Protein AF-A0A6A5RXF5-F1 (afdb_monomer)

Secondary structure (DSSP, 8-state):
-------------S-------PPPSPSS-S---S-B---BTTB---B---TTEES-S---SSS--EEGGGTEEEEEEE-TTS-EEEEEEE---TTTTTT---S---EEEEEESS---S-B--B-TTS-BEEEE-SSEEEEEEE-TTSS-EEEEEEEEE-S-TTS-TTS--S---TT-SSSS-----EEEEE-TT--EEEEEEEE-TTS-EEEEEE-----TT------PPPPP--S----BSSS--TTEEEES---TTSEEESBSEEE------S-GGG-TT-EEEPPPSS--------B-TTPPTT-EEEEEE-SSEEEEEEEEEETTEEEEEEEEEEEE-TTS-EEEEEEEEEEE----TT--B-

InterPro domains:
  IPR013320 Concanavalin A-like lectin/glucanase domain superfamily [SSF49899] (237-345)
  IPR023296 Glycosyl hydrolase, five-bladed beta-propeller domain superfamily [G3DSA:2.115.10.20] (17-66)
  IPR023296 Glycosyl hydrolase, five-bladed beta-propeller domain superfamily [G3DSA:2.115.10.20] (67-151)
  IPR023296 Glycosyl hydrolase, five-bladed beta-propeller domain superfamily [G3DSA:2.115.10.20] (152-236)
  IPR023296 Glycosyl hydrolase, five-bladed beta-propeller domain superfamily [SSF75005] (23-231)
  IPR041542 Beta-xylosidase, C-terminal Concanavalin A-like domain [PF17851] (238-322)
  IPR051795 Glycosyl Hydrolase Family 43 [PTHR42812] (149-338)

Sequence (367 aa):
MTLLSTCATSNPLNSLRSRTETFDNPAVWQDYPDLDVFRVRDIPYYSSSTFAFSTGAPVLKSFDLYRESTDTFHWIGCIAGGSSYVWTASGTNAAANNGEVRDWSWFSREILPRCYYDNGLPIDDDGTMYIAYGSATVNVAQLNAVSTAEVKNQAVYTSSDVTKPADDEYVLKVDNVRGSDERQILGDVVSTKDVQWYYMAFLDAYPGGRIPVVTPPTWTEDGWPQVMETVPSKTGLDSFEGPTLSYECEWSHNPDGSVWSFVSDMRLRTATVTNDLFTAHNTLTRRILGPKSAGTFRVDISGLKDGDRAGAVLFRVVAAYIGNHRSGNSSSLFMVEKLDLGTNWVTNLAGTVAAAVLTLGANATKI

Mean predicted aligned error: 11.09 Å

Nearest PDB structures (foldseek):
  3zxj-assembly2_B  TM=8.795E-01  e=2.836E-28  Mycothermus thermophilus
  3zxk-assembly2_B  TM=8.703E-01  e=2.309E-28  Mycothermus thermophilus
  3zxl-assembly2_B  TM=8.953E-01  e=6.806E-28  Mycothermus thermophilus
  6mly-assembly3_C  TM=6.743E-01  e=9.914E-16  Bacteroides eggerthii
  7erl-assembly1_B  TM=6.465E-01  e=4.804E-09  Bacteroides intestinalis

Structure (mmCIF, N/CA/C/O backbone):
data_AF-A0A6A5RXF5-F1
#
_entry.id   AF-A0A6A5RXF5-F1
#
loop_
_atom_site.group_PDB
_atom_site.id
_atom_site.type_symbol
_atom_site.label_atom_id
_atom_site.label_alt_id
_atom_site.label_comp_id
_atom_site.label_asym_id
_atom_site.label_entity_id
_atom_site.label_seq_id
_atom_site.pdbx_PDB_ins_code
_atom_site.Cartn_x
_atom_site.Cartn_y
_atom_site.Cartn_z
_atom_site.occupancy
_atom_site.B_iso_or_equiv
_atom_site.auth_seq_id
_atom_site.auth_comp_id
_atom_site.auth_asym_id
_atom_site.auth_atom_id
_atom_site.pdbx_PDB_model_num
ATOM 1 N N . MET A 1 1 ? -81.271 -20.591 10.925 1.00 32.69 1 MET A N 1
ATOM 2 C CA . MET A 1 1 ? -80.868 -22.012 10.978 1.00 32.69 1 MET A CA 1
ATOM 3 C C . MET A 1 1 ? -79.937 -22.217 9.791 1.00 32.69 1 MET A C 1
ATOM 5 O O . MET A 1 1 ? -80.400 -22.039 8.677 1.00 32.69 1 MET A O 1
ATOM 9 N N . THR A 1 2 ? -78.622 -22.369 9.952 1.00 25.30 2 THR A N 1
ATOM 10 C CA . THR A 1 2 ? -77.848 -22.743 11.156 1.00 25.30 2 THR A CA 1
ATOM 11 C C . THR A 1 2 ? -76.522 -21.968 11.209 1.00 25.30 2 THR A C 1
ATOM 13 O O . THR A 1 2 ? -75.942 -21.707 10.161 1.00 25.30 2 THR A O 1
ATOM 16 N N . LEU A 1 3 ? -76.045 -21.591 12.405 1.00 25.03 3 LEU A N 1
ATOM 17 C CA . LEU A 1 3 ? -74.657 -21.138 12.582 1.00 25.03 3 LEU A CA 1
ATOM 18 C C . LEU A 1 3 ? -73.727 -22.352 12.588 1.00 25.03 3 LEU A C 1
ATOM 20 O O . LEU A 1 3 ? -74.016 -23.325 13.279 1.00 25.03 3 LEU A O 1
ATOM 24 N N . LEU A 1 4 ? -72.558 -22.227 11.967 1.00 25.52 4 LEU A N 1
ATOM 25 C CA . LEU A 1 4 ? -71.356 -22.919 12.423 1.00 25.52 4 LEU A CA 1
ATOM 26 C C . LEU A 1 4 ? -70.163 -21.968 12.303 1.00 25.52 4 LEU A C 1
ATOM 28 O O . LEU A 1 4 ? -70.091 -21.170 11.371 1.00 25.52 4 LEU A O 1
ATOM 32 N N . SER A 1 5 ? -69.272 -22.024 13.289 1.00 30.30 5 SER A N 1
ATOM 33 C CA . SER A 1 5 ? -68.104 -21.153 13.414 1.00 30.30 5 SER A CA 1
ATOM 34 C C . SER A 1 5 ? -66.841 -22.000 13.447 1.00 30.30 5 SER A C 1
ATOM 36 O O . SER A 1 5 ? -66.796 -23.003 14.158 1.00 30.30 5 SER A O 1
ATOM 38 N N . THR A 1 6 ? -65.809 -21.565 12.728 1.00 26.50 6 THR A N 1
ATOM 39 C CA . THR A 1 6 ? -64.436 -22.058 12.875 1.00 26.50 6 THR A CA 1
ATOM 40 C C . THR A 1 6 ? -63.472 -20.895 12.681 1.00 26.50 6 THR A C 1
ATOM 42 O O . THR A 1 6 ? -63.330 -20.389 11.567 1.00 26.50 6 THR A O 1
ATOM 45 N N . CYS A 1 7 ? -62.783 -20.482 13.744 1.00 28.47 7 CYS A N 1
ATOM 46 C CA . CYS A 1 7 ? -61.613 -19.621 13.603 1.00 28.47 7 CYS A CA 1
ATOM 47 C C . CYS A 1 7 ? -60.486 -20.402 12.916 1.00 28.47 7 CYS A C 1
ATOM 49 O O . CYS A 1 7 ? -60.159 -21.508 13.341 1.00 28.47 7 CYS A O 1
ATOM 51 N N . ALA A 1 8 ? -59.850 -19.797 11.915 1.00 29.16 8 ALA A N 1
ATOM 52 C CA . ALA A 1 8 ? -58.556 -20.233 11.404 1.00 29.16 8 ALA A CA 1
ATOM 53 C C . ALA A 1 8 ? -57.526 -19.149 11.744 1.00 29.16 8 ALA A C 1
ATOM 55 O O . ALA A 1 8 ? -57.540 -18.064 11.166 1.00 29.16 8 ALA A O 1
ATOM 56 N N . THR A 1 9 ? -56.660 -19.417 12.720 1.00 30.39 9 THR A N 1
ATOM 57 C CA . THR A 1 9 ? -55.580 -18.504 13.113 1.00 30.39 9 THR A CA 1
ATOM 58 C C . THR A 1 9 ? -54.485 -18.510 12.051 1.00 30.39 9 THR A C 1
ATOM 60 O O . THR A 1 9 ? -53.712 -19.465 11.953 1.00 30.39 9 THR A O 1
ATOM 63 N N . SER A 1 10 ? -54.397 -17.444 11.258 1.00 33.06 10 SER A N 1
ATOM 64 C CA . SER A 1 10 ? -53.316 -17.251 10.292 1.00 33.06 10 SER A CA 1
ATOM 65 C C . SER A 1 10 ? -52.005 -16.912 11.010 1.00 33.06 10 SER A C 1
ATOM 67 O O . SER A 1 10 ? -51.724 -15.741 11.258 1.00 33.06 10 SER A O 1
ATOM 69 N N . ASN A 1 11 ? -51.195 -17.924 11.336 1.00 33.69 11 ASN A N 1
ATOM 70 C CA . ASN A 1 11 ? -49.810 -17.720 11.774 1.00 33.69 11 ASN A CA 1
ATOM 71 C C . ASN A 1 11 ? -48.992 -17.115 10.613 1.00 33.69 11 ASN A C 1
ATOM 73 O O . ASN A 1 11 ? -48.800 -17.803 9.607 1.00 33.69 11 ASN A O 1
ATOM 77 N N . PRO A 1 12 ? -48.452 -15.886 10.725 1.00 33.84 12 PRO A N 1
ATOM 78 C CA . PRO A 1 12 ? -47.713 -15.225 9.645 1.00 33.84 12 PRO A CA 1
ATOM 79 C C . PRO A 1 12 ? -46.240 -15.682 9.565 1.00 33.84 12 PRO A C 1
ATOM 81 O O . PRO A 1 12 ? -45.364 -14.915 9.183 1.00 33.84 12 PRO A O 1
ATOM 84 N N . LEU A 1 13 ? -45.949 -16.929 9.950 1.00 32.94 13 LEU A N 1
ATOM 85 C CA . LEU A 1 13 ? -44.592 -17.453 10.178 1.00 32.94 13 LEU A CA 1
ATOM 86 C C . LEU A 1 13 ? -44.076 -18.386 9.065 1.00 32.94 13 LEU A C 1
ATOM 88 O O . LEU A 1 13 ? -43.104 -19.100 9.270 1.00 32.94 13 LEU A O 1
ATOM 92 N N . ASN A 1 14 ? -44.704 -18.390 7.883 1.00 39.19 14 ASN A N 1
ATOM 93 C CA . ASN A 1 14 ? -44.350 -19.294 6.777 1.00 39.19 14 ASN A CA 1
ATOM 94 C C . ASN A 1 14 ? -44.210 -18.578 5.417 1.00 39.19 14 ASN A C 1
ATOM 96 O O . ASN A 1 14 ? -44.838 -18.952 4.427 1.00 39.19 14 ASN A O 1
ATOM 100 N N . SER A 1 15 ? -43.349 -17.556 5.346 1.00 36.47 15 SER A N 1
ATOM 101 C CA . SER A 1 15 ? -42.825 -17.063 4.056 1.00 36.47 15 SER A CA 1
ATOM 102 C C . SER A 1 15 ? -41.424 -16.433 4.096 1.00 36.47 15 SER A C 1
ATOM 104 O O . SER A 1 15 ? -40.983 -15.913 3.070 1.00 36.47 15 SER A O 1
ATOM 106 N N . LEU A 1 16 ? -40.690 -16.510 5.216 1.00 32.69 16 LEU A N 1
ATOM 107 C CA . LEU A 1 16 ? -39.255 -16.196 5.242 1.00 32.69 16 LEU A CA 1
ATOM 108 C C . LEU A 1 16 ? -38.472 -17.304 4.523 1.00 32.69 16 LEU A C 1
ATOM 110 O O . LEU A 1 16 ? -37.911 -18.206 5.139 1.00 32.69 16 LEU A O 1
ATOM 114 N N . ARG A 1 17 ? -38.445 -17.242 3.189 1.00 34.25 17 ARG A N 1
ATOM 115 C CA . ARG A 1 17 ? -37.445 -17.962 2.397 1.00 34.25 17 ARG A CA 1
ATOM 116 C C . ARG A 1 17 ? -36.095 -17.309 2.678 1.00 34.25 17 ARG A C 1
ATOM 118 O O . ARG A 1 17 ? -35.883 -16.182 2.234 1.00 34.25 17 ARG A O 1
ATOM 125 N N . SER A 1 18 ? -35.189 -17.996 3.372 1.00 36.94 18 SER A N 1
ATOM 126 C CA . SER A 1 18 ? -33.800 -17.547 3.421 1.00 36.94 18 SER A CA 1
ATOM 127 C C . SER A 1 18 ? -33.244 -17.568 1.996 1.00 36.94 18 SER A C 1
ATOM 129 O O . SER A 1 18 ? -33.202 -18.612 1.339 1.00 36.94 18 SER A O 1
ATOM 131 N N . ARG A 1 19 ? -32.834 -16.404 1.484 1.00 34.22 19 ARG A N 1
ATOM 132 C CA . ARG A 1 19 ? -32.016 -16.338 0.271 1.00 34.22 19 ARG A CA 1
ATOM 133 C C . ARG A 1 19 ? -30.578 -16.619 0.700 1.00 34.22 19 ARG A C 1
ATOM 135 O O . ARG A 1 19 ? -29.776 -15.710 0.845 1.00 34.22 19 ARG A O 1
ATOM 142 N N . THR A 1 20 ? -30.310 -17.883 1.021 1.00 35.50 20 THR A N 1
ATOM 143 C CA . THR A 1 20 ? -28.987 -18.345 1.448 1.00 35.50 20 THR A CA 1
ATOM 144 C C . THR A 1 20 ? -28.070 -18.349 0.232 1.00 35.50 20 THR A C 1
ATOM 146 O O . THR A 1 20 ? -28.005 -19.325 -0.513 1.00 35.50 20 THR A O 1
ATOM 149 N N . GLU A 1 21 ? -27.417 -17.216 -0.000 1.00 43.59 21 GLU A N 1
ATOM 150 C CA . GLU A 1 21 ? -26.412 -17.052 -1.044 1.00 43.59 21 GLU A CA 1
ATOM 151 C C . GLU A 1 21 ? -25.070 -17.531 -0.495 1.00 43.59 21 GLU A C 1
ATOM 153 O O . GLU A 1 21 ? -24.508 -16.968 0.442 1.00 43.59 21 GLU A O 1
ATOM 158 N N . THR A 1 22 ? -24.594 -18.646 -1.040 1.00 47.34 22 THR A N 1
ATOM 159 C CA . THR A 1 22 ? -23.295 -19.225 -0.705 1.00 47.34 22 THR A CA 1
ATOM 160 C C . THR A 1 22 ? -22.204 -18.472 -1.454 1.00 47.34 22 THR A C 1
ATOM 162 O O . THR A 1 22 ? -22.180 -18.515 -2.685 1.00 47.34 22 THR A O 1
ATOM 165 N N . PHE A 1 23 ? -21.298 -17.821 -0.727 1.00 56.41 23 PHE A N 1
ATOM 166 C CA . PHE A 1 23 ? -20.051 -17.300 -1.286 1.00 56.41 23 PHE A CA 1
ATOM 167 C C . PHE A 1 23 ? -18.935 -18.351 -1.170 1.00 56.41 23 PHE A C 1
ATOM 169 O O . PHE A 1 23 ? -18.942 -19.175 -0.254 1.00 56.41 23 PHE A O 1
ATOM 176 N N . ASP A 1 24 ? -17.969 -18.302 -2.085 1.00 60.81 24 ASP A N 1
ATOM 177 C CA . ASP A 1 24 ? -16.735 -19.084 -2.007 1.00 60.81 24 ASP A CA 1
ATOM 178 C C . ASP A 1 24 ? -15.608 -18.221 -1.417 1.00 60.81 24 ASP A C 1
ATOM 180 O O . ASP A 1 24 ? -15.467 -17.048 -1.761 1.00 60.81 24 ASP A O 1
ATOM 184 N N . ASN A 1 25 ? -14.769 -18.804 -0.556 1.00 61.75 25 ASN A N 1
ATOM 185 C CA . ASN A 1 25 ? -13.502 -18.186 -0.152 1.00 61.75 25 ASN A CA 1
ATOM 186 C C . ASN A 1 25 ? -12.421 -18.426 -1.230 1.00 61.75 25 ASN A C 1
ATOM 188 O O . ASN A 1 25 ? -12.385 -19.518 -1.809 1.00 61.75 25 ASN A O 1
ATOM 192 N N . PRO A 1 26 ? -11.486 -17.484 -1.466 1.00 68.19 26 PRO A N 1
ATOM 193 C CA . PRO A 1 26 ? -11.252 -16.232 -0.733 1.00 68.19 26 PRO A CA 1
ATOM 194 C C . PRO A 1 26 ? -12.242 -15.113 -1.085 1.00 68.19 26 PRO A C 1
ATOM 196 O O . PRO A 1 26 ? -12.687 -15.009 -2.225 1.00 68.19 26 PRO A O 1
ATOM 199 N N . ALA A 1 27 ? -12.521 -14.234 -0.120 1.00 69.69 27 ALA A N 1
ATOM 200 C CA . ALA A 1 27 ? -13.453 -13.117 -0.291 1.00 69.69 27 ALA A CA 1
ATOM 201 C C . ALA A 1 27 ? -12.949 -12.066 -1.304 1.00 69.69 27 ALA A C 1
ATOM 203 O O . ALA A 1 27 ? -13.750 -11.455 -2.011 1.00 69.69 27 ALA A O 1
ATOM 204 N N . VAL A 1 28 ? -11.624 -11.896 -1.412 1.00 75.88 28 VAL A N 1
ATOM 205 C CA . VAL A 1 28 ? -10.943 -11.199 -2.519 1.00 75.88 28 VAL A CA 1
ATOM 206 C C . VAL A 1 28 ? -9.635 -11.935 -2.819 1.00 75.88 28 VAL A C 1
ATOM 208 O O . VAL A 1 28 ? -8.832 -12.163 -1.918 1.00 75.88 28 VAL A O 1
ATOM 211 N N . TRP A 1 29 ? -9.365 -12.287 -4.082 1.00 83.94 29 TRP A N 1
ATOM 212 C CA . TRP A 1 29 ? -8.116 -12.972 -4.462 1.00 83.94 29 TRP A CA 1
ATOM 213 C C . TRP A 1 29 ? -7.016 -11.990 -4.906 1.00 83.94 29 TRP A C 1
ATOM 215 O O . TRP A 1 29 ? -6.521 -12.054 -6.034 1.00 83.94 29 TRP A O 1
ATOM 225 N N . GLN A 1 30 ? -6.644 -11.070 -4.013 1.00 84.94 30 GLN A N 1
ATOM 226 C CA . GLN A 1 30 ? -5.601 -10.050 -4.203 1.00 84.94 30 GLN A CA 1
ATOM 227 C C . GLN A 1 30 ? -4.815 -9.848 -2.896 1.00 84.94 30 GLN A C 1
ATOM 229 O O . GLN A 1 30 ? -5.354 -10.104 -1.823 1.00 84.94 30 GLN A O 1
ATOM 234 N N . ASP A 1 31 ? -3.562 -9.389 -2.994 1.00 91.00 31 ASP A N 1
ATOM 235 C CA . ASP A 1 31 ? -2.653 -9.174 -1.853 1.00 91.00 31 ASP A CA 1
ATOM 236 C C . ASP A 1 31 ? -3.113 -8.001 -0.964 1.00 91.00 31 ASP A C 1
ATOM 238 O O . ASP A 1 31 ? -2.752 -6.846 -1.201 1.00 91.00 31 ASP A O 1
ATOM 242 N N . TYR A 1 32 ? -3.947 -8.297 0.031 1.00 85.44 32 TYR A N 1
ATOM 243 C CA . TYR A 1 32 ? -4.502 -7.346 0.998 1.00 85.44 32 TYR A CA 1
ATOM 244 C C . TYR A 1 32 ? -4.197 -7.835 2.424 1.00 85.44 32 TYR A C 1
ATOM 246 O O . TYR A 1 32 ? -5.059 -8.428 3.075 1.00 85.44 32 TYR A O 1
ATOM 254 N N . PRO A 1 33 ? -2.955 -7.638 2.898 1.00 86.69 33 PRO A N 1
ATOM 255 C CA . PRO A 1 33 ? -2.502 -8.112 4.200 1.00 86.69 33 PRO A CA 1
ATOM 256 C C . PRO A 1 33 ? -2.887 -7.180 5.355 1.00 86.69 33 PRO A C 1
ATOM 258 O O . PRO A 1 33 ? -3.111 -5.991 5.134 1.00 86.69 33 PRO A O 1
ATOM 261 N N . ASP A 1 34 ? -2.801 -7.711 6.580 1.00 84.69 34 ASP A N 1
ATOM 262 C CA . ASP A 1 34 ? -2.808 -6.952 7.844 1.00 84.69 34 ASP A CA 1
ATOM 263 C C . ASP A 1 34 ? -4.045 -6.037 7.956 1.00 84.69 34 ASP A C 1
ATOM 265 O O . ASP A 1 34 ? -3.954 -4.821 7.791 1.00 84.69 34 ASP A O 1
ATOM 269 N N . LEU A 1 35 ? -5.205 -6.681 8.137 1.00 78.38 35 LEU A N 1
ATOM 270 C CA . LEU A 1 35 ? -6.550 -6.095 8.054 1.00 78.38 35 LEU A CA 1
ATOM 271 C C . LEU A 1 35 ? -7.093 -5.596 9.404 1.00 78.38 35 LEU A C 1
ATOM 273 O O . LEU A 1 35 ? -6.717 -6.141 10.438 1.00 78.38 35 LEU A O 1
ATOM 277 N N . ASP A 1 36 ? -7.988 -4.599 9.372 1.00 77.25 36 ASP A N 1
ATOM 278 C CA . ASP A 1 36 ? -8.498 -3.855 10.548 1.00 77.25 36 ASP A CA 1
ATOM 279 C C . ASP A 1 36 ? -9.985 -3.429 10.380 1.00 77.25 36 ASP A C 1
ATOM 281 O O . ASP A 1 36 ? -10.382 -3.076 9.258 1.00 77.25 36 ASP A O 1
ATOM 285 N N . VAL A 1 37 ? -10.779 -3.511 11.475 1.00 72.25 37 VAL A N 1
ATOM 286 C CA . VAL A 1 37 ? -12.016 -4.335 11.638 1.00 72.25 37 VAL A CA 1
ATOM 287 C C . VAL A 1 37 ? -13.485 -3.803 11.854 1.00 72.25 37 VAL A C 1
ATOM 289 O O . VAL A 1 37 ? -14.382 -4.630 11.930 1.00 72.25 37 VAL A O 1
ATOM 292 N N . PHE A 1 38 ? -13.855 -2.526 12.094 1.00 70.62 38 PHE A N 1
ATOM 293 C CA . PHE A 1 38 ? -15.221 -2.168 12.640 1.00 70.62 38 PHE A CA 1
ATOM 294 C C . PHE A 1 38 ? -16.447 -2.074 11.661 1.00 70.62 38 PHE A C 1
ATOM 296 O O . PHE A 1 38 ? -16.459 -2.621 10.569 1.00 70.62 38 PHE A O 1
ATOM 303 N N . ARG A 1 39 ? -17.489 -1.260 11.962 1.00 70.62 39 ARG A N 1
ATOM 304 C CA . ARG A 1 39 ? -18.514 -0.790 10.987 1.00 70.62 39 ARG A CA 1
ATOM 305 C C . ARG A 1 39 ? -18.979 0.668 11.213 1.00 70.62 39 ARG A C 1
ATOM 307 O O . ARG A 1 39 ? -19.322 1.024 12.336 1.00 70.62 39 ARG A O 1
ATOM 314 N N . VAL A 1 40 ? -19.175 1.462 10.144 1.00 67.06 40 VAL A N 1
ATOM 315 C CA . VAL A 1 40 ? -19.918 2.750 10.191 1.00 67.06 40 VAL A CA 1
ATOM 316 C C . VAL A 1 40 ? -21.359 2.560 9.723 1.00 67.06 40 VAL A C 1
ATOM 318 O O . VAL A 1 40 ? -21.630 2.495 8.526 1.00 67.06 40 VAL A O 1
ATOM 321 N N . ARG A 1 41 ? -22.319 2.557 10.656 1.00 72.25 41 ARG A N 1
ATOM 322 C CA . ARG A 1 41 ? -23.762 2.427 10.356 1.00 72.25 41 ARG A CA 1
ATOM 323 C C . ARG A 1 41 ? -24.058 1.160 9.542 1.00 72.25 41 ARG A C 1
ATOM 325 O O . ARG A 1 41 ? -23.952 0.083 10.124 1.00 72.25 41 ARG A O 1
ATOM 332 N N . ASP A 1 42 ? -24.381 1.254 8.251 1.00 67.25 42 ASP A N 1
ATOM 333 C CA . ASP A 1 42 ? -24.566 0.083 7.376 1.00 67.25 42 ASP A CA 1
ATOM 334 C C . ASP A 1 42 ? -23.326 -0.235 6.513 1.00 67.25 42 ASP A C 1
ATOM 336 O O . ASP A 1 42 ? -23.311 -1.258 5.827 1.00 67.25 42 ASP A O 1
ATOM 340 N N . ILE A 1 43 ? -22.288 0.613 6.526 1.00 63.50 43 ILE A N 1
ATOM 341 C CA . ILE A 1 43 ? -21.111 0.507 5.654 1.00 63.50 43 ILE A CA 1
ATOM 342 C C . ILE A 1 43 ? -19.854 0.013 6.399 1.00 63.50 43 ILE A C 1
ATOM 344 O O . ILE A 1 43 ? -19.519 0.530 7.465 1.00 63.50 43 ILE A O 1
ATOM 348 N N . PRO A 1 44 ? -19.110 -0.939 5.811 1.00 68.38 44 PRO A N 1
ATOM 349 C CA . PRO A 1 44 ? -17.807 -1.378 6.313 1.00 68.38 44 PRO A CA 1
ATOM 350 C C . PRO A 1 44 ? -16.620 -0.775 5.495 1.00 68.38 44 PRO A C 1
ATOM 352 O O . PRO A 1 44 ? -16.763 -0.616 4.286 1.00 68.38 44 PRO A O 1
ATOM 355 N N . TYR A 1 45 ? -15.439 -0.504 6.095 1.00 68.88 45 TYR A N 1
ATOM 356 C CA . TYR A 1 45 ? -14.194 0.030 5.466 1.00 68.88 45 TYR A CA 1
ATOM 357 C C . TYR A 1 45 ? -12.824 -0.701 5.722 1.00 68.88 45 TYR A C 1
ATOM 359 O O . TYR A 1 45 ? -12.083 -0.375 6.629 1.00 68.88 45 TYR A O 1
ATOM 367 N N . TYR A 1 46 ? -12.368 -1.618 4.858 1.00 74.38 46 TYR A N 1
ATOM 368 C CA . TYR A 1 46 ? -11.181 -2.477 5.098 1.00 74.38 46 TYR A CA 1
ATOM 369 C C . TYR A 1 46 ? -9.882 -1.672 4.998 1.00 74.38 46 TYR A C 1
ATOM 371 O O . TYR A 1 46 ? -9.565 -1.212 3.903 1.00 74.38 46 TYR A O 1
ATOM 379 N N . SER A 1 47 ? -9.092 -1.563 6.063 1.00 77.94 47 SER A N 1
ATOM 380 C CA . SER A 1 47 ? -7.703 -1.076 5.976 1.00 77.94 47 SER A CA 1
ATOM 381 C C . SER A 1 47 ? -6.746 -2.236 5.657 1.00 77.94 47 SER A C 1
ATOM 383 O O . SER A 1 47 ? -7.018 -3.372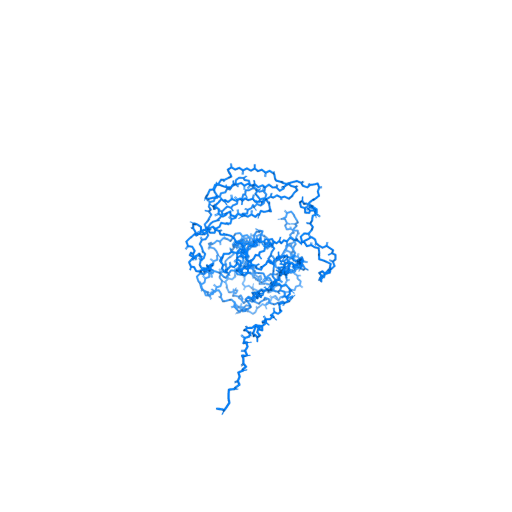 6.034 1.00 77.94 47 SER A O 1
ATOM 385 N N . SER A 1 48 ? -5.632 -1.985 4.957 1.00 81.38 48 SER A N 1
ATOM 386 C CA . SER A 1 48 ? -4.578 -2.991 4.721 1.00 81.38 48 SER A CA 1
ATOM 387 C C . SER A 1 48 ? -3.175 -2.385 4.733 1.00 81.38 48 SER A C 1
ATOM 389 O O . SER A 1 48 ? -2.981 -1.211 4.415 1.00 81.38 48 SER A O 1
ATOM 391 N N . SER A 1 49 ? -2.161 -3.211 4.998 1.00 84.62 49 SER A N 1
ATOM 392 C CA . SER A 1 49 ? -0.756 -2.808 4.849 1.00 84.62 49 SER A CA 1
ATOM 393 C C . SER A 1 49 ? -0.268 -2.818 3.394 1.00 84.62 49 SER A C 1
ATOM 395 O O . SER A 1 49 ? -0.701 -3.627 2.572 1.00 84.62 49 SER A O 1
ATOM 397 N N . THR A 1 50 ? 0.685 -1.927 3.086 1.00 84.94 50 THR A N 1
ATOM 398 C CA . THR A 1 50 ? 1.312 -1.755 1.753 1.00 84.94 50 THR A CA 1
ATOM 399 C C . THR A 1 50 ? 2.829 -1.554 1.773 1.00 84.94 50 THR A C 1
ATOM 401 O O . THR A 1 50 ? 3.435 -1.341 0.723 1.00 84.94 50 THR A O 1
ATOM 404 N N . PHE A 1 51 ? 3.480 -1.623 2.935 1.00 89.06 51 PHE A N 1
ATOM 405 C CA . PHE A 1 51 ? 4.928 -1.420 3.069 1.00 89.06 51 PHE A CA 1
ATOM 406 C C . PHE A 1 51 ? 5.403 -0.095 2.428 1.00 89.06 51 PHE A C 1
ATOM 408 O O . PHE A 1 51 ? 5.086 0.977 2.934 1.00 89.06 51 PHE A O 1
ATOM 415 N N . ALA A 1 52 ? 6.160 -0.163 1.327 1.00 86.12 52 ALA A N 1
ATOM 416 C CA . ALA A 1 52 ? 6.727 0.987 0.620 1.00 86.12 52 ALA A CA 1
ATOM 417 C C . ALA A 1 52 ? 5.946 1.402 -0.646 1.00 86.12 52 ALA A C 1
ATOM 419 O O . ALA A 1 52 ? 6.451 2.210 -1.425 1.00 86.12 52 ALA A O 1
ATOM 420 N N . PHE A 1 53 ? 4.749 0.858 -0.895 1.00 89.44 53 PHE A N 1
ATOM 421 C CA . PHE A 1 53 ? 3.899 1.315 -2.001 1.00 89.44 53 PHE A CA 1
ATOM 422 C C . PHE A 1 53 ? 3.149 2.616 -1.649 1.00 89.44 53 PHE A C 1
ATOM 424 O O . PHE A 1 53 ? 2.791 2.843 -0.491 1.00 89.44 53 PHE A O 1
ATOM 431 N N . SER A 1 54 ? 2.944 3.488 -2.643 1.00 86.25 54 SER A N 1
ATOM 432 C CA . SER A 1 54 ? 2.404 4.848 -2.481 1.00 86.25 54 SER A CA 1
ATOM 433 C C . SER A 1 54 ? 1.352 5.173 -3.556 1.00 86.25 54 SER A C 1
ATOM 435 O O . SER A 1 54 ? 1.620 5.007 -4.738 1.00 86.25 54 SER A O 1
ATOM 437 N N . THR A 1 55 ? 0.149 5.659 -3.254 1.00 82.69 55 THR A N 1
ATOM 438 C CA . THR A 1 55 ? -0.448 5.863 -1.927 1.00 82.69 55 THR A CA 1
ATOM 439 C C . THR A 1 55 ? -0.580 4.545 -1.170 1.00 82.69 55 THR A C 1
ATOM 441 O O . THR A 1 55 ? -1.109 3.581 -1.714 1.00 82.69 55 THR A O 1
ATOM 444 N N . GLY A 1 56 ? -0.093 4.513 0.070 1.00 75.19 56 GLY A N 1
ATOM 445 C CA . GLY A 1 56 ? -0.228 3.353 0.946 1.00 75.19 56 GLY A CA 1
ATOM 446 C C . GLY A 1 56 ? -1.529 3.363 1.750 1.00 75.19 56 GLY A C 1
ATOM 447 O O . GLY A 1 56 ? -2.301 4.314 1.655 1.00 75.19 56 GLY A O 1
ATOM 448 N N . ALA A 1 57 ? -1.727 2.321 2.562 1.00 75.00 57 ALA A N 1
ATOM 449 C CA . ALA A 1 57 ? -2.906 2.124 3.415 1.00 75.00 57 ALA A CA 1
ATOM 450 C C . ALA A 1 57 ? -4.253 2.216 2.652 1.00 75.00 57 ALA A C 1
ATOM 452 O O . ALA A 1 57 ? -5.065 3.106 2.917 1.00 75.00 57 ALA A O 1
ATOM 453 N N . PRO A 1 58 ? -4.501 1.329 1.667 1.00 75.38 58 PRO A N 1
ATOM 454 C CA . PRO A 1 58 ? -5.725 1.332 0.882 1.00 75.38 58 PRO A CA 1
ATOM 455 C C . PRO A 1 58 ? -6.925 0.988 1.763 1.00 75.38 58 PRO A C 1
ATOM 457 O O . PRO A 1 58 ? -6.996 -0.095 2.341 1.00 75.38 58 PRO A O 1
ATOM 460 N N . VAL A 1 59 ? -7.901 1.893 1.788 1.00 63.56 59 VAL A N 1
ATOM 461 C CA . VAL A 1 59 ? -9.208 1.648 2.400 1.00 63.56 59 VAL A CA 1
ATOM 462 C C . VAL A 1 59 ? -10.143 1.060 1.339 1.00 63.56 59 VAL A C 1
ATOM 464 O O . VAL A 1 59 ? -10.607 1.773 0.447 1.00 63.56 59 VAL A O 1
ATOM 467 N N . LEU A 1 60 ? -10.412 -0.247 1.405 1.00 59.34 60 LEU A N 1
ATOM 468 C CA . LEU A 1 60 ? -11.521 -0.869 0.667 1.00 59.34 60 LEU A CA 1
ATOM 469 C C . LEU A 1 60 ? -12.823 -0.700 1.462 1.00 59.34 60 LEU A C 1
ATOM 471 O O . LEU A 1 60 ? -12.844 -0.140 2.550 1.00 59.34 60 LEU A O 1
ATOM 475 N N . LYS A 1 61 ? -13.931 -1.243 0.959 1.00 62.56 61 LYS A N 1
ATOM 476 C CA . LYS A 1 61 ? -15.236 -1.201 1.634 1.00 62.56 61 LYS A CA 1
ATOM 477 C C . LYS A 1 61 ? -15.531 -2.511 2.398 1.00 62.56 61 LYS A C 1
ATOM 479 O O . LYS A 1 61 ? -16.408 -3.270 1.989 1.00 62.56 61 LYS A O 1
ATOM 484 N N . SER A 1 62 ? -14.747 -2.821 3.446 1.00 43.97 62 SER A N 1
ATOM 485 C CA . SER A 1 62 ? -14.946 -3.975 4.360 1.00 43.97 62 SER A CA 1
ATOM 486 C C . SER A 1 62 ? -14.212 -3.904 5.737 1.00 43.97 62 SER A C 1
ATOM 488 O O . SER A 1 62 ? -13.262 -4.627 5.991 1.00 43.97 62 SER A O 1
ATOM 490 N N . PHE A 1 63 ? -14.733 -3.052 6.622 1.00 41.97 63 PHE A N 1
ATOM 491 C CA . PHE A 1 63 ? -14.610 -2.894 8.091 1.00 41.97 63 PHE A CA 1
ATOM 492 C C . PHE A 1 63 ? -13.367 -2.021 8.677 1.00 41.97 63 PHE A C 1
ATOM 494 O O . PHE A 1 63 ? -14.178 -1.086 8.702 1.00 41.97 63 PHE A O 1
ATOM 501 N N . ASP A 1 64 ? -12.480 -1.116 9.246 1.00 41.69 64 ASP A N 1
ATOM 502 C CA . ASP A 1 64 ? -12.414 0.035 10.262 1.00 41.69 64 ASP A CA 1
ATOM 503 C C . ASP A 1 64 ? -12.530 1.580 9.895 1.00 41.69 64 ASP A C 1
ATOM 505 O O . ASP A 1 64 ? -12.757 1.975 8.755 1.00 41.69 64 ASP A O 1
ATOM 509 N N . LEU A 1 65 ? -12.310 2.491 10.886 1.00 58.66 65 LEU A N 1
ATOM 510 C CA . LEU A 1 65 ? -11.620 3.822 10.851 1.00 58.66 65 LEU A CA 1
ATOM 511 C C . LEU A 1 65 ? -12.338 5.147 11.307 1.00 58.66 65 LEU A C 1
ATOM 513 O O . LEU A 1 65 ? -11.812 6.219 11.004 1.00 58.66 65 LEU A O 1
ATOM 517 N N . TYR A 1 66 ? -13.480 5.197 12.026 1.00 72.88 66 TYR A N 1
ATOM 518 C CA . TYR A 1 66 ? -14.316 6.439 12.207 1.00 72.88 66 TYR A CA 1
ATOM 519 C C . TYR A 1 66 ? -14.660 6.898 13.641 1.00 72.88 66 TYR A C 1
ATOM 521 O O . TYR A 1 66 ? -14.935 6.098 14.528 1.00 72.88 66 TYR A O 1
ATOM 529 N N . ARG A 1 67 ? -14.812 8.223 13.814 1.00 76.62 67 ARG A N 1
ATOM 530 C CA . ARG A 1 67 ? -15.316 8.929 15.008 1.00 76.62 67 ARG A CA 1
ATOM 531 C C . ARG A 1 67 ? -16.565 9.768 14.685 1.00 76.62 67 ARG A C 1
ATOM 533 O O . ARG A 1 67 ? -16.458 10.909 14.222 1.00 76.62 67 ARG A O 1
ATOM 540 N N . GLU A 1 68 ? -17.753 9.229 14.980 1.00 78.56 68 GLU A N 1
ATOM 541 C CA . GLU A 1 68 ? -19.046 9.821 14.576 1.00 78.56 68 GLU A CA 1
ATOM 542 C C . GLU A 1 68 ? -19.299 11.230 15.138 1.00 78.56 68 GLU A C 1
ATOM 544 O O . GLU A 1 68 ? -19.761 12.104 14.407 1.00 78.56 68 GLU A O 1
ATOM 549 N N . SER A 1 69 ? -18.932 11.502 16.395 1.00 79.31 69 SER A N 1
ATOM 550 C CA . SER A 1 69 ? -19.190 12.797 17.056 1.00 79.31 69 SER A CA 1
ATOM 551 C C . SER A 1 69 ? -18.507 14.011 16.405 1.00 79.31 69 SER A C 1
ATOM 553 O O . SER A 1 69 ? -18.820 15.151 16.751 1.00 79.31 69 SER A O 1
ATOM 555 N N . THR A 1 70 ? -17.590 13.784 15.461 1.00 82.38 70 THR A N 1
ATOM 556 C CA . THR A 1 70 ? -16.897 14.821 14.680 1.00 82.38 70 THR A CA 1
ATOM 557 C C . THR A 1 70 ? -16.956 14.606 13.163 1.00 82.38 70 THR A C 1
ATOM 559 O O . THR A 1 70 ? -16.399 15.421 12.435 1.00 82.38 70 THR A O 1
ATOM 562 N N . ASP A 1 71 ? -17.619 13.545 12.684 1.00 85.75 71 ASP A N 1
ATOM 563 C CA . ASP A 1 71 ? -17.560 13.075 11.289 1.00 85.75 71 ASP A CA 1
ATOM 564 C C . ASP A 1 71 ? -16.115 12.983 10.749 1.00 85.75 71 ASP A C 1
ATOM 566 O O . ASP A 1 71 ? -15.788 13.508 9.682 1.00 85.75 71 ASP A O 1
ATOM 570 N N . THR A 1 72 ? -15.235 12.336 11.521 1.00 83.75 72 THR A N 1
ATOM 571 C CA . THR A 1 72 ? -13.798 12.229 11.219 1.00 83.75 72 THR A CA 1
ATOM 572 C C . THR A 1 72 ? -13.358 10.777 11.197 1.00 83.75 72 THR A C 1
ATOM 574 O O . THR A 1 72 ? -13.530 10.068 12.184 1.00 83.75 72 THR A O 1
ATOM 577 N N . PHE A 1 73 ? -12.722 10.350 10.112 1.00 85.75 73 PHE A N 1
ATOM 578 C CA . PHE A 1 73 ? -11.938 9.124 10.075 1.00 85.75 73 PHE A CA 1
ATOM 579 C C . PHE A 1 73 ? -10.516 9.390 10.567 1.00 85.75 73 PHE A C 1
ATOM 581 O O . PHE A 1 73 ? -9.929 10.422 10.231 1.00 85.75 73 PHE A O 1
ATOM 588 N N . HIS A 1 74 ? -9.973 8.464 11.353 1.00 83.69 74 HIS A N 1
ATOM 589 C CA . HIS A 1 74 ? -8.636 8.532 11.937 1.00 83.69 74 HIS A CA 1
ATOM 590 C C . HIS A 1 74 ? -7.854 7.282 11.529 1.00 83.69 74 HIS A C 1
ATOM 592 O O . HIS A 1 74 ? -8.255 6.174 11.860 1.00 83.69 74 HIS A O 1
ATOM 598 N N . TRP A 1 75 ? -6.727 7.459 10.843 1.00 86.00 75 TRP A N 1
ATOM 599 C CA . TRP A 1 75 ? -5.778 6.386 10.552 1.00 86.00 75 TRP A CA 1
ATOM 600 C C . TRP A 1 75 ? -4.474 6.635 11.306 1.00 86.00 75 TRP A C 1
ATOM 602 O O . TRP A 1 75 ? -3.997 7.772 11.379 1.00 86.00 75 TRP A O 1
ATOM 612 N N . ILE A 1 76 ? -3.877 5.574 11.842 1.00 85.88 76 ILE A N 1
ATOM 613 C CA . ILE A 1 76 ? -2.541 5.611 12.431 1.00 85.88 76 ILE A CA 1
ATOM 614 C C . ILE A 1 76 ? -1.788 4.319 12.119 1.00 85.88 76 ILE A C 1
ATOM 616 O O . ILE A 1 76 ? -2.300 3.223 12.332 1.00 85.88 76 ILE A O 1
ATOM 620 N N . GLY A 1 77 ? -0.542 4.459 11.671 1.00 85.38 77 GLY A N 1
ATOM 621 C CA . GLY A 1 77 ? 0.380 3.339 11.511 1.00 85.38 77 GLY A CA 1
ATOM 622 C C . GLY A 1 77 ? 1.812 3.728 11.859 1.00 85.38 77 GLY A C 1
ATOM 623 O O . GLY A 1 77 ? 2.264 4.839 11.550 1.00 85.38 77 GLY A O 1
ATOM 624 N N . CYS A 1 78 ? 2.538 2.815 12.504 1.00 87.62 78 CYS A N 1
ATOM 625 C CA . CYS A 1 78 ? 3.985 2.927 12.664 1.00 87.62 78 CYS A CA 1
ATOM 626 C C . CYS A 1 78 ? 4.716 2.648 11.342 1.00 87.62 78 CYS A C 1
ATOM 628 O O . CYS A 1 78 ? 4.419 1.677 10.649 1.00 87.62 78 CYS A O 1
ATOM 630 N N . ILE A 1 79 ? 5.732 3.456 11.021 1.00 82.06 79 ILE A N 1
ATOM 631 C CA . ILE A 1 79 ? 6.607 3.218 9.865 1.00 82.06 79 ILE A CA 1
ATOM 632 C C . ILE A 1 79 ? 8.005 2.812 10.345 1.00 82.06 79 ILE A C 1
ATOM 634 O O . ILE A 1 79 ? 8.646 3.520 11.123 1.00 82.06 79 ILE A O 1
ATOM 638 N N . ALA A 1 80 ? 8.481 1.661 9.854 1.00 77.12 80 ALA A N 1
ATOM 639 C CA . ALA A 1 80 ? 9.844 1.143 10.030 1.00 77.12 80 ALA A CA 1
ATOM 640 C C . ALA A 1 80 ? 10.360 1.082 11.490 1.00 77.12 80 ALA A C 1
ATOM 642 O O . ALA A 1 80 ? 11.556 1.235 11.735 1.00 77.12 80 ALA A O 1
ATOM 643 N N . GLY A 1 81 ? 9.471 0.872 12.468 1.00 81.12 81 GLY A N 1
ATOM 644 C CA . GLY A 1 81 ? 9.833 0.811 13.892 1.00 81.12 81 GLY A CA 1
ATOM 645 C C . GLY A 1 81 ? 10.126 2.169 14.550 1.00 81.12 81 GLY A C 1
ATOM 646 O O . GLY A 1 81 ? 10.545 2.196 15.705 1.00 81.12 81 GLY A O 1
ATOM 647 N N . GLY A 1 82 ? 9.938 3.284 13.833 1.00 90.12 82 GLY A N 1
ATOM 648 C CA . GLY A 1 82 ? 10.287 4.634 14.284 1.00 90.12 82 GLY A CA 1
ATOM 649 C C . GLY A 1 82 ? 9.118 5.390 14.917 1.00 90.12 82 GLY A C 1
ATOM 650 O O . GLY A 1 82 ? 8.772 5.174 16.077 1.00 90.12 82 GLY A O 1
ATOM 651 N N . SER A 1 83 ? 8.531 6.308 14.151 1.00 93.31 83 SER A N 1
ATOM 652 C CA . SER A 1 83 ? 7.368 7.109 14.556 1.00 93.31 83 SER A CA 1
ATOM 653 C C . SER A 1 83 ? 6.073 6.542 13.979 1.00 93.31 83 SER A C 1
ATOM 655 O O . SER A 1 83 ? 6.091 5.835 12.966 1.00 93.31 83 SER A O 1
ATOM 657 N N . SER A 1 84 ? 4.943 6.918 14.580 1.00 92.56 84 SER A N 1
ATOM 658 C CA . SER A 1 84 ? 3.615 6.635 14.027 1.00 92.56 84 SER A CA 1
ATOM 659 C C . SER A 1 84 ? 2.998 7.883 13.419 1.00 92.56 84 SER A C 1
ATOM 661 O O . SER A 1 84 ? 3.029 8.960 14.015 1.00 92.56 84 SER A O 1
ATOM 663 N N . TYR A 1 85 ? 2.444 7.733 12.222 1.00 90.56 85 TYR A N 1
ATOM 664 C CA . TYR A 1 85 ? 1.922 8.834 11.424 1.00 90.56 85 TYR A CA 1
ATOM 665 C C . TYR A 1 85 ? 0.405 8.842 11.525 1.00 90.56 85 TYR A C 1
ATOM 667 O O . TYR A 1 85 ? -0.237 7.867 11.145 1.00 90.56 85 TYR A O 1
ATOM 675 N N . VAL A 1 86 ? -0.159 9.935 12.032 1.00 89.62 86 VAL A N 1
ATOM 676 C CA . VAL A 1 86 ? -1.607 10.099 12.164 1.00 89.62 86 VAL A CA 1
ATOM 677 C C . VAL A 1 86 ? -2.126 10.837 10.939 1.00 89.62 86 VAL A C 1
ATOM 679 O O . VAL A 1 86 ? -1.613 11.902 10.591 1.00 89.62 86 VAL A O 1
ATOM 682 N N . TRP A 1 87 ? -3.159 10.294 10.307 1.00 89.12 87 TRP A N 1
ATOM 683 C CA . TRP A 1 87 ? -3.875 10.905 9.192 1.00 89.12 87 TRP A CA 1
ATOM 684 C C . TRP A 1 87 ? -5.363 10.996 9.518 1.00 89.12 87 TRP A C 1
ATOM 686 O O . TRP A 1 87 ? -5.914 10.138 10.204 1.00 89.12 87 TRP A O 1
ATOM 696 N N . THR A 1 88 ? -6.027 12.042 9.030 1.00 88.44 88 THR A N 1
ATOM 697 C CA . THR A 1 88 ? -7.463 12.251 9.263 1.00 88.44 88 THR A CA 1
ATOM 698 C C . THR A 1 88 ? -8.191 12.699 8.007 1.00 88.44 88 THR A C 1
ATOM 700 O O . THR A 1 88 ? -7.674 13.550 7.279 1.00 88.44 88 THR A O 1
ATOM 703 N N . ALA A 1 89 ? -9.410 12.202 7.804 1.00 87.06 89 ALA A N 1
ATOM 704 C CA . ALA A 1 89 ? -10.355 12.700 6.806 1.00 87.06 89 ALA A CA 1
ATOM 705 C C . ALA A 1 89 ? -11.669 13.088 7.498 1.00 87.06 89 ALA A C 1
ATOM 707 O O . ALA A 1 89 ? -12.308 12.246 8.119 1.00 87.06 89 ALA A O 1
ATOM 708 N N . SER A 1 90 ? -12.069 14.358 7.418 1.00 88.00 90 SER A N 1
ATOM 709 C CA . SER A 1 90 ? -13.239 14.899 8.133 1.00 88.00 90 SER A CA 1
ATOM 710 C C . SER A 1 90 ? -14.192 15.651 7.209 1.00 88.00 90 SER A C 1
ATOM 712 O O . SER A 1 90 ? -13.746 16.224 6.215 1.00 88.00 90 SER A O 1
ATOM 714 N N . GLY A 1 91 ? -15.480 15.717 7.556 1.00 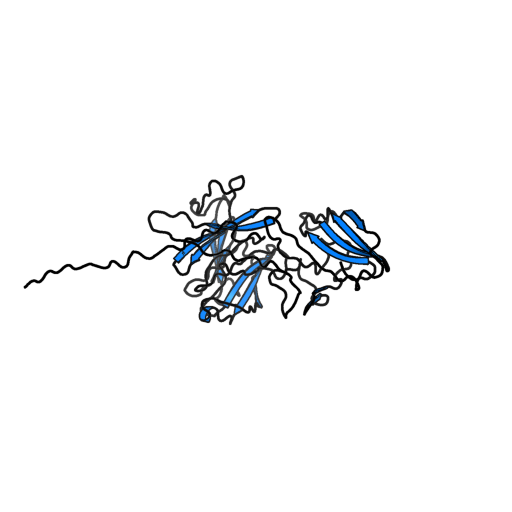83.62 91 GLY A N 1
ATOM 715 C CA . GLY A 1 91 ? -16.503 16.335 6.695 1.00 83.62 91 GLY A CA 1
ATOM 716 C C . GLY A 1 91 ? -16.921 15.437 5.524 1.00 83.62 91 GLY A C 1
ATOM 717 O O . GLY A 1 91 ? -17.427 15.909 4.507 1.00 83.62 91 GLY A O 1
ATOM 718 N N . THR A 1 92 ? -16.696 14.135 5.682 1.00 83.81 92 THR A N 1
ATOM 719 C CA . THR A 1 92 ? -17.076 13.045 4.775 1.00 83.81 92 THR A CA 1
ATOM 720 C C . THR A 1 92 ? -18.590 12.883 4.595 1.00 83.81 92 THR A C 1
ATOM 722 O O . THR A 1 92 ? -19.041 12.329 3.594 1.00 83.81 92 THR A O 1
ATOM 725 N N . ASN A 1 93 ? -19.378 13.387 5.550 1.00 85.12 93 ASN A N 1
ATOM 726 C CA . ASN A 1 93 ? -20.815 13.173 5.711 1.00 85.12 93 ASN A CA 1
ATOM 727 C C . ASN A 1 93 ? -21.209 11.694 5.902 1.00 85.12 93 ASN A C 1
ATOM 729 O O . ASN A 1 93 ? -22.354 11.333 5.623 1.00 85.12 93 ASN A O 1
ATOM 733 N N . ALA A 1 94 ? -20.311 10.835 6.401 1.00 84.25 94 ALA A N 1
ATOM 734 C CA . ALA A 1 94 ? -20.578 9.405 6.567 1.00 84.25 94 ALA A CA 1
ATOM 735 C C . ALA A 1 94 ? -21.811 9.150 7.450 1.00 84.25 94 ALA A C 1
ATOM 737 O O . ALA A 1 94 ? -22.715 8.425 7.036 1.00 84.25 94 ALA A O 1
ATOM 738 N N . ALA A 1 95 ? -21.928 9.812 8.607 1.00 82.50 95 ALA A N 1
ATOM 739 C CA . ALA A 1 95 ? -23.097 9.684 9.485 1.00 82.50 95 ALA A CA 1
ATOM 740 C C . ALA A 1 95 ? -24.423 10.049 8.786 1.00 82.50 95 ALA A C 1
ATOM 742 O O . ALA A 1 95 ? -25.438 9.382 8.988 1.00 82.50 95 ALA A O 1
ATOM 743 N N . ALA A 1 96 ? -24.414 11.074 7.925 1.00 85.44 96 ALA A N 1
ATOM 744 C CA . ALA A 1 96 ? -25.588 11.504 7.162 1.00 85.44 96 ALA A CA 1
ATOM 745 C C . ALA A 1 96 ? -25.905 10.569 5.978 1.00 85.44 96 ALA A C 1
ATOM 747 O O . ALA A 1 96 ? -27.071 10.370 5.640 1.00 85.44 96 ALA A O 1
ATOM 748 N N . ASN A 1 97 ? -24.880 9.957 5.382 1.00 82.88 97 ASN A N 1
ATOM 749 C CA . ASN A 1 97 ? -24.973 9.066 4.224 1.00 82.88 97 ASN A CA 1
ATOM 750 C C . ASN A 1 97 ? -25.053 7.572 4.611 1.00 82.88 97 ASN A C 1
ATOM 752 O O . ASN A 1 97 ? -24.681 6.701 3.825 1.00 82.88 97 ASN A O 1
ATOM 756 N N . ASN A 1 98 ? -25.527 7.258 5.823 1.00 77.56 98 ASN A N 1
ATOM 757 C CA . ASN A 1 98 ? -25.658 5.892 6.359 1.00 77.56 98 ASN A CA 1
ATOM 758 C C . ASN A 1 98 ? -24.344 5.075 6.388 1.00 77.56 98 ASN A C 1
ATOM 760 O O . ASN A 1 98 ? -24.355 3.847 6.333 1.00 77.56 98 ASN A O 1
ATOM 764 N N . GLY A 1 99 ? -23.216 5.778 6.482 1.00 72.56 99 GLY A N 1
ATOM 765 C CA . GLY A 1 99 ? -21.851 5.265 6.459 1.00 72.56 99 GLY A CA 1
ATOM 766 C C . GLY A 1 99 ? -21.101 5.526 5.152 1.00 72.56 99 GLY A C 1
ATOM 767 O O . GLY A 1 99 ? -19.881 5.428 5.151 1.00 72.56 99 GLY A O 1
ATOM 768 N N . GLU A 1 100 ? -21.772 5.882 4.051 1.00 77.06 100 GLU A N 1
ATOM 769 C CA . GLU A 1 100 ? -21.155 5.996 2.717 1.00 77.06 100 GLU A CA 1
ATOM 770 C C . GLU A 1 100 ? -20.280 7.254 2.550 1.00 77.06 100 GLU A C 1
ATOM 772 O O . GLU A 1 100 ? -20.762 8.385 2.649 1.00 77.06 100 GLU A O 1
ATOM 777 N N . VAL A 1 101 ? -19.015 7.050 2.174 1.00 77.19 101 VAL A N 1
ATOM 778 C CA . VAL A 1 101 ? -18.064 8.093 1.765 1.00 77.19 101 VAL A CA 1
ATOM 779 C C . VAL A 1 101 ? -17.628 7.830 0.329 1.00 77.19 101 VAL A C 1
ATOM 781 O O . VAL A 1 101 ? -17.106 6.763 0.009 1.00 77.19 101 VAL A O 1
ATOM 784 N N . ARG A 1 102 ? -17.855 8.811 -0.549 1.00 72.56 102 ARG A N 1
ATOM 785 C CA . ARG A 1 102 ? -17.516 8.725 -1.982 1.00 72.56 102 ARG A CA 1
ATOM 786 C C . ARG A 1 102 ? -16.204 9.420 -2.317 1.00 72.56 102 ARG A C 1
ATOM 788 O O . ARG A 1 102 ? -15.406 8.888 -3.081 1.00 72.56 102 ARG A O 1
ATOM 795 N N . ASP A 1 103 ? -15.995 10.583 -1.714 1.00 75.12 103 ASP A N 1
ATOM 796 C CA . ASP A 1 103 ? -14.869 11.467 -1.973 1.00 75.12 103 ASP A CA 1
ATOM 797 C C . ASP A 1 103 ? -14.062 11.621 -0.682 1.00 75.12 103 ASP A C 1
ATOM 799 O O . ASP A 1 103 ? -14.556 12.133 0.324 1.00 75.12 103 ASP A O 1
ATOM 803 N N . TRP A 1 104 ? -12.818 11.145 -0.700 1.00 80.81 104 TRP A N 1
ATOM 804 C CA . TRP A 1 104 ? -11.930 11.157 0.461 1.00 80.81 104 TRP A CA 1
ATOM 805 C C . TRP A 1 104 ? -10.966 12.342 0.408 1.00 80.81 104 TRP A C 1
ATOM 807 O O . TRP A 1 104 ? -10.423 12.680 -0.641 1.00 80.81 104 TRP A O 1
ATOM 817 N N . SER A 1 105 ? -10.726 12.971 1.557 1.00 85.69 105 SER A N 1
ATOM 818 C CA . SER A 1 105 ? -9.760 14.065 1.714 1.00 85.69 105 SER A CA 1
ATOM 819 C C . SER A 1 105 ? -8.922 13.820 2.963 1.00 85.69 105 SER A C 1
ATOM 821 O O . SER A 1 105 ? -9.241 14.301 4.048 1.00 85.69 105 SER A O 1
ATOM 823 N N . TRP A 1 106 ? -7.880 13.006 2.800 1.00 86.56 106 TRP A N 1
ATOM 824 C CA . TRP A 1 106 ? -6.947 12.635 3.861 1.00 86.56 106 TRP A CA 1
ATOM 825 C C . TRP A 1 106 ? -5.858 13.694 4.044 1.00 86.56 106 TRP A C 1
ATOM 827 O O . TRP A 1 106 ? -5.184 14.083 3.089 1.00 86.56 106 TRP A O 1
ATOM 837 N N . PHE A 1 107 ? -5.644 14.113 5.289 1.00 86.56 107 PHE A N 1
ATOM 838 C CA . PHE A 1 107 ? -4.608 15.067 5.675 1.00 86.56 107 PHE A CA 1
ATOM 839 C C . PHE A 1 107 ? -3.694 14.470 6.744 1.00 86.56 107 PHE A C 1
ATOM 841 O O . PHE A 1 107 ? -4.176 13.875 7.709 1.00 86.56 107 PHE A O 1
ATOM 848 N N . SER A 1 108 ? -2.382 14.678 6.597 1.00 90.69 108 SER A N 1
ATOM 849 C CA . SER A 1 108 ? -1.410 14.387 7.654 1.00 90.69 108 SER A CA 1
ATOM 850 C C . SER A 1 108 ? -1.725 15.263 8.865 1.00 90.69 108 SER A C 1
ATOM 852 O O . SER A 1 108 ? -1.856 16.484 8.735 1.00 90.69 108 SER A O 1
ATOM 854 N N . ARG A 1 109 ? -1.909 14.627 10.023 1.00 88.94 109 ARG A N 1
ATOM 855 C CA . ARG A 1 109 ? -2.448 15.247 11.235 1.00 88.94 109 ARG A CA 1
ATOM 856 C C . ARG A 1 109 ? -1.379 15.488 12.291 1.00 88.94 109 ARG A C 1
ATOM 858 O O . ARG A 1 109 ? -1.366 16.569 12.872 1.00 88.94 109 ARG A O 1
ATOM 865 N N . GLU A 1 110 ? -0.536 14.489 12.550 1.00 94.81 110 GLU A N 1
ATOM 866 C CA . GLU A 1 110 ? 0.548 14.543 13.539 1.00 94.81 110 GLU A CA 1
ATOM 867 C C . GLU A 1 110 ? 1.574 13.421 13.307 1.00 94.81 110 GLU A C 1
ATOM 869 O O . GLU A 1 110 ? 1.250 12.387 12.716 1.00 94.81 110 GLU A O 1
ATOM 874 N N . ILE A 1 111 ? 2.798 13.592 13.817 1.00 95.19 111 ILE A N 1
ATOM 875 C CA . ILE A 1 111 ? 3.794 12.515 13.925 1.00 95.19 111 ILE A CA 1
ATOM 876 C C . ILE A 1 111 ? 4.021 12.198 15.406 1.00 95.19 111 ILE A C 1
ATOM 878 O O . ILE A 1 111 ? 4.705 12.931 16.121 1.00 95.19 111 ILE A O 1
ATOM 882 N N . LEU A 1 112 ? 3.477 11.073 15.873 1.00 94.81 112 LEU A N 1
ATOM 883 C CA . LEU A 1 112 ? 3.659 10.619 17.248 1.00 94.81 112 LEU A CA 1
ATOM 884 C C . LEU A 1 112 ? 5.034 9.936 17.398 1.00 94.81 112 LEU A C 1
ATOM 886 O O . LEU A 1 112 ? 5.363 9.047 16.610 1.00 94.81 112 LEU A O 1
ATOM 890 N N . PRO A 1 113 ? 5.844 10.293 18.416 1.00 94.00 113 PRO A N 1
ATOM 891 C CA . PRO A 1 113 ? 7.242 9.857 18.534 1.00 94.00 113 PRO A CA 1
ATOM 892 C C . PRO A 1 113 ? 7.420 8.389 18.955 1.00 94.00 113 PRO A C 1
ATOM 894 O O . PRO A 1 113 ? 8.550 7.933 19.114 1.00 94.00 113 PRO A O 1
ATOM 897 N N . ARG A 1 114 ? 6.323 7.654 19.173 1.00 93.38 114 ARG A N 1
ATOM 898 C CA . ARG A 1 114 ? 6.326 6.220 19.465 1.00 93.38 114 ARG A CA 1
ATOM 899 C C . ARG A 1 114 ? 5.876 5.448 18.229 1.00 93.38 114 ARG A C 1
ATOM 901 O O . ARG A 1 114 ? 4.870 5.805 17.620 1.00 93.38 114 ARG A O 1
ATOM 908 N N . CYS A 1 115 ? 6.551 4.344 17.932 1.00 93.69 115 CYS A N 1
ATOM 909 C CA . CYS A 1 115 ? 6.007 3.273 17.109 1.00 93.69 115 CYS A CA 1
ATOM 910 C C . CYS A 1 115 ? 4.924 2.514 17.891 1.00 93.69 115 CYS A C 1
ATOM 912 O O . CYS A 1 115 ? 5.238 1.777 18.829 1.00 93.69 115 CYS A O 1
ATOM 914 N N . TYR A 1 116 ? 3.660 2.681 17.509 1.00 91.06 116 TYR A N 1
ATOM 915 C CA . TYR A 1 116 ? 2.611 1.730 17.855 1.00 91.06 116 TYR A CA 1
ATOM 916 C C . TYR A 1 116 ? 2.710 0.612 16.814 1.00 91.06 116 TYR A C 1
ATOM 918 O O . TYR A 1 116 ? 2.244 0.755 15.693 1.00 91.06 116 TYR A O 1
ATOM 926 N N . TYR A 1 117 ? 3.480 -0.424 17.137 1.00 88.31 117 TYR A N 1
ATOM 927 C CA . TYR A 1 117 ? 3.719 -1.570 16.257 1.00 88.31 117 TYR A CA 1
ATOM 928 C C . TYR A 1 117 ? 2.560 -2.569 16.365 1.00 88.31 117 TYR A C 1
ATOM 930 O O . TYR A 1 117 ? 2.118 -2.805 17.487 1.00 88.31 117 TYR A O 1
ATOM 938 N N . ASP A 1 118 ? 2.107 -3.145 15.246 1.00 84.38 118 ASP A N 1
ATOM 939 C CA . ASP A 1 118 ? 0.930 -4.027 15.137 1.00 84.38 118 ASP A CA 1
ATOM 940 C C . ASP A 1 118 ? -0.267 -3.475 15.938 1.00 84.38 118 ASP A C 1
ATOM 942 O O . ASP A 1 118 ? -0.593 -3.950 17.028 1.00 84.38 118 ASP A O 1
ATOM 946 N N . ASN A 1 119 ? -0.844 -2.374 15.437 1.00 86.44 119 ASN A N 1
ATOM 947 C CA . ASN A 1 119 ? -1.778 -1.526 16.176 1.00 86.44 119 ASN A CA 1
ATOM 948 C C . ASN A 1 119 ? -3.224 -1.570 15.657 1.00 86.44 119 ASN A C 1
ATOM 950 O O . ASN A 1 119 ? -3.439 -1.518 14.452 1.00 86.44 119 ASN A O 1
ATOM 954 N N . GLY A 1 120 ? -4.194 -1.504 16.574 1.00 85.12 120 GLY A N 1
ATOM 955 C CA . GLY A 1 120 ? -5.600 -1.172 16.293 1.00 85.12 120 GLY A CA 1
ATOM 956 C C . GLY A 1 120 ? -6.024 0.102 17.037 1.00 85.12 120 GLY A C 1
ATOM 957 O O . GLY A 1 120 ? -5.480 0.390 18.110 1.00 85.12 120 GLY A O 1
ATOM 958 N N . LEU A 1 121 ? -6.968 0.875 16.481 1.00 85.31 121 LEU A N 1
ATOM 959 C CA . LEU A 1 121 ? -7.422 2.176 17.014 1.00 85.31 121 LEU A CA 1
ATOM 960 C C . LEU A 1 121 ? -8.902 2.144 17.473 1.00 85.31 121 LEU A C 1
ATOM 962 O O . LEU A 1 121 ? -9.745 2.813 16.873 1.00 85.31 121 LEU A O 1
ATOM 966 N N . PRO A 1 122 ? -9.261 1.410 18.544 1.00 82.38 122 PRO A N 1
ATOM 967 C CA . PRO A 1 122 ? -10.618 1.462 19.074 1.00 82.38 122 PRO A CA 1
ATOM 968 C C . PRO A 1 122 ? -10.969 2.869 19.584 1.00 82.38 122 PRO A C 1
ATOM 970 O O . PRO A 1 122 ? -10.259 3.472 20.401 1.00 82.38 122 PRO A O 1
ATOM 973 N N . ILE A 1 123 ? -12.108 3.375 19.110 1.00 84.00 123 ILE A N 1
ATOM 974 C CA . ILE A 1 123 ? -12.728 4.621 19.565 1.00 84.00 123 ILE A CA 1
ATOM 975 C C . ILE A 1 123 ? -13.950 4.247 20.405 1.00 84.00 123 ILE A C 1
ATOM 977 O O . ILE A 1 123 ? -14.871 3.605 19.908 1.00 84.00 123 ILE A O 1
ATOM 981 N N . ASP A 1 124 ? -13.918 4.616 21.683 1.00 81.19 124 ASP A N 1
ATOM 982 C CA . ASP A 1 124 ? -14.926 4.273 22.691 1.00 81.19 124 ASP A CA 1
ATOM 983 C C . ASP A 1 124 ? -16.236 5.065 22.480 1.00 81.19 124 ASP A C 1
ATOM 985 O O . ASP A 1 124 ? -16.241 6.110 21.818 1.00 81.19 124 ASP A O 1
ATOM 989 N N . ASP A 1 125 ? -17.340 4.613 23.081 1.00 81.19 125 ASP A N 1
ATOM 990 C CA . ASP A 1 125 ? -18.679 5.219 22.953 1.00 81.19 125 ASP A CA 1
ATOM 991 C C . ASP A 1 125 ? -18.719 6.682 23.448 1.00 81.19 125 ASP A C 1
ATOM 993 O O . ASP A 1 125 ? -19.529 7.488 22.980 1.00 81.19 125 ASP A O 1
ATOM 997 N N . ASP A 1 126 ? -17.828 7.066 24.373 1.00 84.56 126 ASP A N 1
ATOM 998 C CA . ASP A 1 126 ? -17.673 8.455 24.839 1.00 84.56 126 ASP A CA 1
ATOM 999 C C . ASP A 1 126 ? -16.819 9.338 23.897 1.00 84.56 126 ASP A C 1
ATOM 1001 O O . ASP A 1 126 ? -16.695 10.554 24.087 1.00 84.56 126 ASP A O 1
ATOM 1005 N N . GLY A 1 127 ? -16.259 8.745 22.839 1.00 82.81 127 GLY A N 1
ATOM 1006 C CA . GLY A 1 127 ? -15.386 9.384 21.863 1.00 82.81 127 GLY A CA 1
ATOM 1007 C C . GLY A 1 127 ? -13.917 9.491 22.288 1.00 82.81 127 GLY A C 1
ATOM 1008 O O . GLY A 1 127 ? -13.165 10.221 21.622 1.00 82.81 127 GLY A O 1
ATOM 1009 N N . THR A 1 128 ? -13.500 8.820 23.364 1.00 87.31 128 THR A N 1
ATOM 1010 C CA . THR A 1 128 ? -12.092 8.605 23.726 1.00 87.31 128 THR A CA 1
ATOM 1011 C C . THR A 1 128 ? -11.435 7.654 22.728 1.00 87.31 128 THR A C 1
ATOM 1013 O O . THR A 1 128 ? -12.017 6.655 22.326 1.00 87.31 128 THR A O 1
ATOM 1016 N N . MET A 1 129 ? -10.205 7.962 22.318 1.00 89.94 129 MET A N 1
ATOM 1017 C CA . MET A 1 129 ? -9.440 7.129 21.388 1.00 89.94 129 MET A CA 1
ATOM 1018 C C . MET A 1 129 ? -8.339 6.386 22.138 1.00 89.94 129 MET A C 1
ATOM 1020 O O . MET A 1 129 ? -7.554 7.004 22.868 1.00 89.94 129 MET A O 1
ATOM 1024 N N . TYR A 1 130 ? -8.255 5.078 21.920 1.00 89.38 130 TYR A N 1
ATOM 1025 C CA . TYR A 1 130 ? -7.201 4.217 22.440 1.00 89.38 130 TYR A CA 1
ATOM 1026 C C . TYR A 1 130 ? -6.433 3.571 21.287 1.00 89.38 130 TYR A C 1
ATOM 1028 O O . TYR A 1 130 ? -6.967 3.402 20.199 1.00 89.38 130 TYR A O 1
ATOM 1036 N N . ILE A 1 131 ? -5.180 3.194 21.531 1.00 90.25 131 ILE A N 1
ATOM 1037 C CA . ILE A 1 131 ? -4.390 2.360 20.626 1.00 90.25 131 ILE A CA 1
ATOM 1038 C C . ILE A 1 131 ? -3.977 1.111 21.398 1.00 90.25 131 ILE A C 1
ATOM 1040 O O . ILE A 1 131 ? -3.199 1.215 22.352 1.00 90.25 131 ILE A O 1
ATOM 1044 N N . ALA A 1 132 ? -4.467 -0.054 20.981 1.00 87.50 132 ALA A N 1
ATOM 1045 C CA . ALA A 1 132 ? -3.907 -1.338 21.392 1.00 87.50 132 ALA A CA 1
ATOM 1046 C C . ALA A 1 132 ? -2.730 -1.665 20.462 1.00 87.50 132 ALA A C 1
ATOM 1048 O O . ALA A 1 132 ? -2.873 -1.522 19.249 1.00 87.50 132 ALA A O 1
ATOM 1049 N N . TYR A 1 133 ? -1.562 -2.026 21.002 1.00 88.50 133 TYR A N 1
ATOM 1050 C CA . TYR A 1 133 ? -0.361 -2.265 20.190 1.00 88.50 133 TYR A CA 1
ATOM 1051 C C . TYR A 1 133 ? 0.693 -3.153 20.875 1.00 88.50 133 TYR A C 1
ATOM 1053 O O . TYR A 1 133 ? 0.786 -3.208 22.106 1.00 88.50 133 TYR A O 1
ATOM 1061 N N . GLY A 1 134 ? 1.573 -3.746 20.068 1.00 84.56 134 GLY A N 1
ATOM 1062 C CA . GLY A 1 134 ? 2.728 -4.538 20.496 1.00 84.56 134 GLY A CA 1
ATOM 1063 C C . GLY A 1 134 ? 2.482 -6.049 20.465 1.00 84.56 134 GLY A C 1
ATOM 1064 O O . GLY A 1 134 ? 1.349 -6.508 20.516 1.00 84.56 134 GLY A O 1
ATOM 1065 N N . SER A 1 135 ? 3.569 -6.826 20.384 1.00 80.75 135 SER A N 1
ATOM 1066 C CA . SER A 1 135 ? 3.525 -8.284 20.198 1.00 80.75 135 SER A CA 1
ATOM 1067 C C . SER A 1 135 ? 3.653 -9.065 21.515 1.00 80.75 135 SER A C 1
ATOM 1069 O O . SER A 1 135 ? 2.658 -9.486 22.091 1.00 80.75 135 SER A O 1
ATOM 1071 N N . ALA A 1 136 ? 4.871 -9.243 22.044 1.00 80.31 136 ALA A N 1
ATOM 1072 C CA . ALA A 1 136 ? 5.100 -10.001 23.287 1.00 80.31 136 ALA A CA 1
ATOM 1073 C C . ALA A 1 136 ? 4.527 -9.321 24.546 1.00 80.31 136 ALA A C 1
ATOM 1075 O O . ALA A 1 136 ? 4.156 -9.994 25.508 1.00 80.31 136 ALA A O 1
ATOM 1076 N N . THR A 1 137 ? 4.418 -7.992 24.523 1.00 83.19 137 THR A N 1
ATOM 1077 C CA . THR A 1 137 ? 3.680 -7.198 25.508 1.00 83.19 137 THR A CA 1
ATOM 1078 C C . THR A 1 137 ? 2.681 -6.338 24.752 1.00 83.19 137 THR A C 1
ATOM 1080 O O . THR A 1 137 ? 3.087 -5.448 24.000 1.00 83.19 137 THR A O 1
ATOM 1083 N N . VAL A 1 138 ? 1.393 -6.580 24.986 1.00 85.38 138 VAL A N 1
ATOM 1084 C CA . VAL A 1 138 ? 0.312 -5.737 24.474 1.00 85.38 138 VAL A CA 1
ATOM 1085 C C . VAL A 1 138 ? 0.136 -4.563 25.429 1.00 85.38 138 VAL A C 1
ATOM 1087 O O . VAL A 1 138 ? -0.026 -4.721 26.645 1.00 85.38 138 VAL A O 1
ATOM 1090 N N . ASN A 1 139 ? 0.185 -3.366 24.865 1.00 90.44 139 ASN A N 1
ATOM 1091 C CA . ASN A 1 139 ? 0.035 -2.099 25.558 1.00 90.44 139 ASN A CA 1
ATOM 1092 C C . ASN A 1 139 ? -1.230 -1.400 25.061 1.00 90.44 139 ASN A C 1
ATOM 1094 O O . ASN A 1 139 ? -1.598 -1.529 23.896 1.00 90.44 139 ASN A O 1
ATOM 1098 N N . VAL A 1 140 ? -1.862 -0.622 25.936 1.00 93.12 140 VAL A N 1
ATOM 1099 C CA . VAL A 1 140 ? -2.946 0.293 25.576 1.00 93.12 140 VAL A CA 1
ATOM 1100 C C . VAL A 1 140 ? -2.494 1.716 25.872 1.00 93.12 140 VAL A C 1
ATOM 1102 O O . VAL A 1 140 ? -2.353 2.117 27.032 1.00 93.12 140 VAL A O 1
ATOM 1105 N N . ALA A 1 141 ? -2.279 2.484 24.808 1.00 96.44 141 ALA A N 1
ATOM 1106 C CA . ALA A 1 141 ? -2.135 3.928 24.882 1.00 96.44 141 ALA A CA 1
ATOM 1107 C C . ALA A 1 141 ? -3.516 4.591 24.794 1.00 96.44 141 ALA A C 1
ATOM 1109 O O . ALA A 1 141 ? -4.385 4.141 24.056 1.00 96.44 141 ALA A O 1
ATOM 1110 N N . GLN A 1 142 ? -3.719 5.677 25.532 1.00 96.69 142 GLN A N 1
ATOM 1111 C CA . GLN A 1 142 ? -4.862 6.574 25.381 1.00 96.69 142 GLN A CA 1
ATOM 1112 C C . GLN A 1 142 ? -4.380 7.837 24.671 1.00 96.69 142 GLN A C 1
ATOM 1114 O O . GLN A 1 142 ? -3.339 8.394 25.039 1.00 96.69 142 GLN A O 1
ATOM 1119 N N . LEU A 1 143 ? -5.133 8.305 23.680 1.00 95.38 143 LEU A N 1
ATOM 1120 C CA . LEU A 1 143 ? -4.855 9.546 22.964 1.00 95.38 143 LEU A CA 1
ATOM 1121 C C . LEU A 1 143 ? -5.653 10.725 23.529 1.00 95.38 143 LEU A C 1
ATOM 1123 O O . LEU A 1 143 ? -6.679 10.566 24.191 1.00 95.38 143 LEU A O 1
ATOM 1127 N N . ASN A 1 144 ? -5.207 11.941 23.214 1.00 95.12 144 ASN A N 1
ATOM 1128 C CA . ASN A 1 144 ? -6.056 13.123 23.337 1.00 95.12 144 ASN A CA 1
ATOM 1129 C C . ASN A 1 144 ? -7.225 13.071 22.326 1.00 95.12 144 ASN A C 1
ATOM 1131 O O . ASN A 1 144 ? -7.156 12.387 21.304 1.00 95.12 144 ASN A O 1
ATOM 1135 N N . ALA A 1 145 ? -8.282 13.852 22.567 1.00 89.75 145 ALA A N 1
ATOM 1136 C CA . ALA A 1 145 ? -9.515 13.849 21.765 1.00 89.75 145 ALA A CA 1
ATOM 1137 C C . ALA A 1 145 ? -9.367 14.318 20.294 1.00 89.75 145 ALA A C 1
ATOM 1139 O O . ALA A 1 145 ? -10.364 14.425 19.585 1.00 89.75 145 ALA A O 1
ATOM 1140 N N . VAL A 1 146 ? -8.148 14.618 19.829 1.00 89.12 146 VAL A N 1
ATOM 1141 C CA . VAL A 1 146 ? -7.838 15.007 18.440 1.00 89.12 146 VAL A CA 1
ATOM 1142 C C . VAL A 1 146 ? -6.698 14.182 17.823 1.00 89.12 146 VAL A C 1
ATOM 1144 O O . VAL A 1 146 ? -6.188 14.544 16.760 1.00 89.12 146 VAL A O 1
ATOM 1147 N N . SER A 1 147 ? -6.316 13.068 18.462 1.00 88.81 147 SER A N 1
ATOM 1148 C CA . SER A 1 147 ? -5.278 12.113 18.037 1.00 88.81 147 SER A CA 1
ATOM 1149 C C . SER A 1 147 ? -3.865 12.699 17.838 1.00 88.81 147 SER A C 1
ATOM 1151 O O . SER A 1 147 ? -3.090 12.174 17.050 1.00 88.81 147 SER A O 1
ATOM 1153 N N . THR A 1 148 ? -3.498 13.774 18.551 1.00 94.75 148 THR A N 1
ATOM 1154 C CA . THR A 1 148 ? -2.173 14.433 18.416 1.00 94.75 148 THR A CA 1
ATOM 1155 C C . THR A 1 148 ? -1.216 14.207 19.596 1.00 94.75 148 THR A C 1
ATOM 1157 O O . THR A 1 148 ? -0.102 14.719 19.589 1.00 94.75 148 THR A O 1
ATOM 1160 N N . ALA A 1 149 ? -1.610 13.460 20.633 1.00 96.12 149 ALA A N 1
ATOM 1161 C CA . ALA A 1 149 ? -0.717 13.118 21.745 1.00 96.12 149 ALA A CA 1
ATOM 1162 C C . ALA A 1 149 ? -1.165 11.855 22.488 1.00 96.12 149 ALA A C 1
ATOM 1164 O O . ALA A 1 149 ? -2.363 11.660 22.695 1.00 96.12 149 ALA A O 1
ATOM 1165 N N . GLU A 1 150 ? -0.196 11.066 22.961 1.00 97.00 150 GLU A N 1
ATOM 1166 C CA . GLU A 1 150 ? -0.380 10.077 24.031 1.00 97.00 150 GLU A CA 1
ATOM 1167 C C . GLU A 1 150 ? -0.634 10.821 25.355 1.00 97.00 150 GLU A C 1
ATOM 1169 O O . GLU A 1 150 ? 0.149 11.695 25.728 1.00 97.00 150 GLU A O 1
ATOM 1174 N N . VAL A 1 151 ? -1.720 10.497 26.065 1.00 97.50 151 VAL A N 1
ATOM 1175 C CA . VAL A 1 151 ? -2.036 11.071 27.394 1.00 97.50 151 VAL A CA 1
ATOM 1176 C C . VAL A 1 151 ? -1.824 10.077 28.536 1.00 97.50 151 VAL A C 1
ATOM 1178 O O . VAL A 1 151 ? -1.620 10.479 29.681 1.00 97.50 151 VAL A O 1
ATOM 1181 N N . LYS A 1 152 ? -1.849 8.778 28.229 1.00 97.00 152 LYS A N 1
ATOM 1182 C CA . LYS A 1 152 ? -1.579 7.666 29.145 1.00 97.00 152 LYS A CA 1
ATOM 1183 C C . LYS A 1 152 ? -1.099 6.470 28.326 1.00 97.00 152 LYS A C 1
ATOM 1185 O O . LYS A 1 152 ? -1.537 6.296 27.194 1.00 97.00 152 LYS A O 1
ATOM 1190 N N . ASN A 1 153 ? -0.259 5.620 28.905 1.00 96.38 153 ASN A N 1
ATOM 1191 C CA . ASN A 1 153 ? 0.096 4.324 28.336 1.00 96.38 153 ASN A CA 1
ATOM 1192 C C . ASN A 1 153 ? 0.275 3.295 29.461 1.00 96.38 153 ASN A C 1
ATOM 1194 O O . ASN A 1 153 ? 0.725 3.647 30.554 1.00 96.38 153 ASN A O 1
ATOM 1198 N N . GLN A 1 154 ? -0.135 2.053 29.219 1.00 94.94 154 GLN A N 1
ATOM 1199 C CA . GLN A 1 154 ? -0.061 0.943 30.165 1.00 94.94 154 GLN A CA 1
ATOM 1200 C C . GLN A 1 154 ? 0.135 -0.381 29.414 1.00 94.94 154 GLN A C 1
ATOM 1202 O O . GLN A 1 154 ? -0.578 -0.656 28.451 1.00 94.94 154 GLN A O 1
ATOM 1207 N N . ALA A 1 155 ? 1.040 -1.238 29.889 1.00 92.00 155 ALA A N 1
ATOM 1208 C CA . ALA A 1 155 ? 1.025 -2.647 29.507 1.00 92.00 155 ALA A CA 1
ATOM 1209 C C . ALA A 1 155 ? -0.237 -3.295 30.101 1.00 92.00 155 ALA A C 1
ATOM 1211 O O . ALA A 1 155 ? -0.492 -3.143 31.297 1.00 92.00 155 ALA A O 1
ATOM 1212 N N . VAL A 1 156 ? -1.029 -3.985 29.276 1.00 85.81 156 VAL A N 1
ATOM 1213 C CA . VAL A 1 156 ? -2.255 -4.683 29.715 1.00 85.81 156 VAL A CA 1
ATOM 1214 C C . VAL A 1 156 ? -2.081 -6.198 29.737 1.00 85.81 156 VAL A C 1
ATOM 1216 O O . VAL A 1 156 ? -2.704 -6.869 30.553 1.00 85.81 156 VAL A O 1
ATOM 1219 N N . TYR A 1 157 ? -1.194 -6.729 28.894 1.00 78.75 157 TYR A N 1
ATOM 1220 C CA . TYR A 1 157 ? -0.880 -8.151 28.819 1.00 78.75 157 TYR A CA 1
ATOM 1221 C C . TYR A 1 157 ? 0.590 -8.363 28.431 1.00 78.75 157 TYR A C 1
ATOM 1223 O O . TYR A 1 157 ? 1.181 -7.550 27.723 1.00 78.75 157 TYR A O 1
ATOM 1231 N N . THR A 1 158 ? 1.206 -9.445 28.909 1.00 79.62 158 THR A N 1
ATOM 1232 C CA . THR A 1 158 ? 2.537 -9.905 28.482 1.00 79.62 158 THR A CA 1
ATOM 1233 C C . THR A 1 158 ? 2.523 -11.420 28.396 1.00 79.62 158 THR A C 1
ATOM 1235 O O . THR A 1 158 ? 2.217 -12.071 29.394 1.00 79.62 158 THR A O 1
ATOM 1238 N N . SER A 1 159 ? 2.911 -11.970 27.246 1.00 70.06 159 SER A N 1
ATOM 1239 C CA . SER A 1 159 ? 3.105 -13.409 27.088 1.00 70.06 159 SER A CA 1
ATOM 1240 C C . SER A 1 159 ? 4.580 -13.789 27.185 1.00 70.06 159 SER A C 1
ATOM 1242 O O . SER A 1 159 ? 5.461 -13.054 26.739 1.00 70.06 159 SER A O 1
ATOM 1244 N N . SER A 1 160 ? 4.856 -14.989 27.698 1.00 70.88 160 SER A N 1
ATOM 1245 C CA . SER A 1 160 ? 6.137 -15.673 27.473 1.00 70.88 160 SER A CA 1
ATOM 1246 C C . SER A 1 160 ? 6.200 -16.399 26.120 1.00 70.88 160 SER A C 1
ATOM 1248 O O . SER A 1 160 ? 7.254 -16.916 25.758 1.00 70.88 160 SER A O 1
ATOM 1250 N N . ASP A 1 161 ? 5.084 -16.459 25.392 1.00 66.94 161 ASP A N 1
ATOM 1251 C CA . ASP A 1 161 ? 4.911 -17.148 24.114 1.00 66.94 161 ASP A CA 1
ATOM 1252 C C . ASP A 1 161 ? 3.938 -16.356 23.220 1.00 66.94 161 ASP A C 1
ATOM 1254 O O . ASP A 1 161 ? 2.724 -16.356 23.429 1.00 66.94 161 ASP A O 1
ATOM 1258 N N . VAL A 1 162 ? 4.479 -15.664 22.215 1.00 60.53 162 VAL A N 1
ATOM 1259 C CA . VAL A 1 162 ? 3.713 -14.834 21.261 1.00 60.53 162 VAL A CA 1
ATOM 1260 C C . VAL A 1 162 ? 2.726 -15.619 20.390 1.00 60.53 162 VAL A C 1
ATOM 1262 O O . VAL A 1 162 ? 1.968 -15.008 19.646 1.00 60.53 162 VAL A O 1
ATOM 1265 N N . THR A 1 163 ? 2.733 -16.954 20.448 1.00 57.34 163 THR A N 1
ATOM 1266 C CA . THR A 1 163 ? 1.825 -17.805 19.666 1.00 57.34 163 THR A CA 1
ATOM 1267 C C . THR A 1 163 ? 0.526 -18.157 20.397 1.00 57.34 163 THR A C 1
ATOM 1269 O O . THR A 1 163 ? -0.345 -18.802 19.813 1.00 57.34 163 THR A O 1
ATOM 1272 N N . LYS A 1 164 ? 0.384 -17.727 21.659 1.00 54.88 164 LYS A N 1
ATOM 1273 C CA . LYS A 1 164 ? -0.768 -18.008 22.525 1.00 54.88 164 LYS A CA 1
ATOM 1274 C C . LYS A 1 164 ? -1.688 -16.788 22.706 1.00 54.88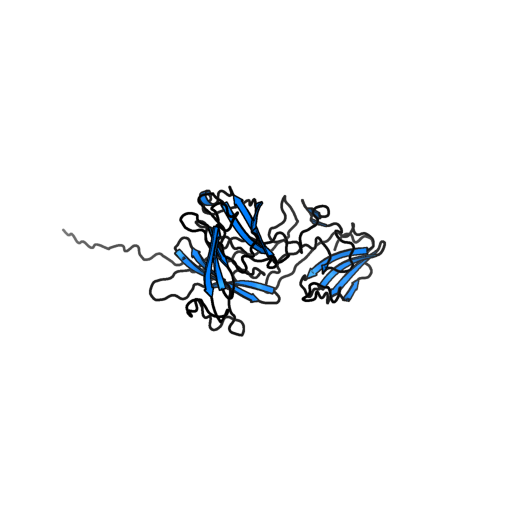 164 LYS A C 1
ATOM 1276 O O . LYS A 1 164 ? -1.183 -15.673 22.844 1.00 54.88 164 LYS A O 1
ATOM 1281 N N . PRO A 1 165 ? -3.018 -16.995 22.765 1.00 58.94 165 PRO A N 1
ATOM 1282 C CA . PRO A 1 165 ? -3.984 -15.963 23.146 1.00 58.94 165 PRO A CA 1
ATOM 1283 C C . PRO A 1 165 ? -3.843 -15.568 24.628 1.00 58.94 165 PRO A C 1
ATOM 1285 O O . PRO A 1 165 ? -3.224 -16.278 25.425 1.00 58.94 165 PRO A O 1
ATOM 1288 N N . ALA A 1 166 ? -4.407 -14.415 25.000 1.00 58.38 166 ALA A N 1
ATOM 1289 C CA . ALA A 1 166 ? -4.116 -13.744 26.273 1.00 58.38 166 ALA A CA 1
ATOM 1290 C C . ALA A 1 166 ? -4.587 -14.495 27.539 1.00 58.38 166 ALA A C 1
ATOM 1292 O O . ALA A 1 166 ? -4.089 -14.248 28.638 1.00 58.38 166 ALA A O 1
ATOM 1293 N N . ASP A 1 167 ? -5.524 -15.415 27.362 1.00 58.06 167 ASP A N 1
ATOM 1294 C CA . ASP A 1 167 ? -6.250 -16.213 28.352 1.00 58.06 167 ASP A CA 1
ATOM 1295 C C . ASP A 1 167 ? -6.081 -17.733 28.131 1.00 58.06 167 ASP A C 1
ATOM 1297 O O . ASP A 1 167 ? -6.714 -18.528 28.821 1.00 58.06 167 ASP A O 1
ATOM 1301 N N . ASP A 1 168 ? -5.202 -18.136 27.201 1.00 55.38 168 ASP A N 1
ATOM 1302 C CA . ASP A 1 168 ? -5.079 -19.499 26.659 1.00 55.38 168 ASP A CA 1
ATOM 1303 C C . ASP A 1 168 ? -6.323 -20.021 25.876 1.00 55.38 168 ASP A C 1
ATOM 1305 O O . ASP A 1 168 ? -6.318 -21.178 25.441 1.00 55.38 168 ASP A O 1
ATOM 1309 N N . GLU A 1 169 ? -7.342 -19.189 25.587 1.00 51.41 169 GLU A N 1
ATOM 1310 C CA . GLU A 1 169 ? -8.520 -19.564 24.779 1.00 51.41 169 GLU A CA 1
ATOM 1311 C C . GLU A 1 169 ? -8.384 -19.180 23.288 1.00 51.41 169 GLU A C 1
ATOM 1313 O O . GLU A 1 169 ? -8.263 -18.019 22.897 1.00 51.41 169 GLU A O 1
ATOM 1318 N N . TYR A 1 170 ? -8.413 -20.180 22.400 1.00 51.84 170 TYR A N 1
ATOM 1319 C CA . TYR A 1 170 ? -8.243 -19.974 20.955 1.00 51.84 170 TYR A CA 1
ATOM 1320 C C . TYR A 1 170 ? -9.559 -19.555 20.285 1.00 51.84 170 TYR A C 1
ATOM 1322 O O . TYR A 1 170 ? -10.405 -20.404 20.007 1.00 51.84 170 TYR A O 1
ATOM 1330 N N . VAL A 1 171 ? -9.681 -18.265 19.946 1.00 50.69 171 VAL A N 1
ATOM 1331 C CA . VAL A 1 171 ? -10.852 -17.665 19.264 1.00 50.69 171 VAL A CA 1
ATOM 1332 C C . VAL A 1 171 ? -11.258 -18.431 17.993 1.00 50.69 171 VAL A C 1
ATOM 1334 O O . VAL A 1 171 ? -12.445 -18.610 17.732 1.00 50.69 171 VAL A O 1
ATOM 1337 N N . LEU A 1 172 ? -10.288 -18.954 17.233 1.00 47.44 172 LEU A N 1
ATOM 1338 C CA . LEU A 1 172 ? -10.514 -20.035 16.272 1.00 47.44 172 LEU A CA 1
ATOM 1339 C C . LEU A 1 172 ? -9.370 -21.053 16.298 1.00 47.44 172 LEU A C 1
ATOM 1341 O O . LEU A 1 172 ? -8.195 -20.695 16.237 1.00 47.44 172 LEU A O 1
ATOM 1345 N N . LYS A 1 173 ? -9.735 -22.338 16.240 1.00 42.44 173 LYS A N 1
ATOM 1346 C CA . LYS A 1 173 ? -8.872 -23.413 15.741 1.00 42.44 173 LYS A CA 1
ATOM 1347 C C . LYS A 1 173 ? -9.505 -24.015 14.486 1.00 42.44 173 LYS A C 1
ATOM 1349 O O . LYS A 1 173 ? -10.595 -24.575 14.558 1.00 42.44 173 LYS A O 1
ATOM 1354 N N . VAL A 1 174 ? -8.830 -23.903 13.339 1.00 42.50 174 VAL A N 1
ATOM 1355 C CA . VAL A 1 174 ? -9.362 -24.364 12.045 1.00 42.50 174 VAL A CA 1
ATOM 1356 C C . VAL A 1 174 ? -8.677 -25.651 11.589 1.00 42.50 174 VAL A C 1
ATOM 1358 O O . VAL A 1 174 ? -7.684 -25.630 10.859 1.00 42.50 174 VAL A O 1
ATOM 1361 N N . ASP A 1 175 ? -9.249 -26.788 11.977 1.00 38.06 175 ASP A N 1
ATOM 1362 C CA . ASP A 1 175 ? -8.851 -28.090 11.443 1.00 38.06 175 ASP A CA 1
ATOM 1363 C C . ASP A 1 175 ? -9.235 -28.181 9.947 1.00 38.06 175 ASP A C 1
ATOM 1365 O O . ASP A 1 175 ? -10.412 -28.221 9.594 1.00 38.06 175 ASP A O 1
ATOM 1369 N N . ASN A 1 176 ? -8.236 -28.269 9.059 1.00 40.91 176 ASN A N 1
ATOM 1370 C CA . ASN A 1 176 ? -8.367 -28.328 7.589 1.00 40.91 176 ASN A CA 1
ATOM 1371 C C . ASN A 1 176 ? -8.920 -27.066 6.884 1.00 40.91 176 ASN A C 1
ATOM 1373 O O . ASN A 1 176 ? -9.875 -27.137 6.104 1.00 40.91 176 ASN A O 1
ATOM 1377 N N . VAL A 1 177 ? -8.201 -25.941 6.977 1.00 43.62 177 VAL A N 1
ATOM 1378 C CA . VAL A 1 177 ? -8.121 -25.031 5.812 1.00 43.62 177 VAL A CA 1
ATOM 1379 C C . VAL A 1 177 ? -7.549 -25.815 4.614 1.00 43.62 177 VAL A C 1
ATOM 1381 O O . VAL A 1 177 ? -6.717 -26.705 4.790 1.00 43.62 177 VAL A O 1
ATOM 1384 N N . ARG A 1 178 ? -7.960 -25.513 3.371 1.00 39.88 178 ARG A N 1
ATOM 1385 C CA . ARG A 1 178 ? -7.374 -26.137 2.163 1.00 39.88 178 ARG A CA 1
ATOM 1386 C C . ARG A 1 178 ? -5.960 -25.617 1.866 1.00 39.88 178 ARG A C 1
ATOM 1388 O O . ARG A 1 178 ? -5.747 -24.817 0.961 1.00 39.88 178 ARG A O 1
ATOM 1395 N N . GLY A 1 179 ? -4.995 -26.136 2.607 1.00 42.72 179 GLY A N 1
ATOM 1396 C CA . GLY A 1 179 ? -3.560 -25.906 2.481 1.00 42.72 179 GLY A CA 1
ATOM 1397 C C . GLY A 1 179 ? -2.882 -26.608 3.652 1.00 42.72 179 GLY A C 1
ATOM 1398 O O . GLY A 1 179 ? -3.480 -26.695 4.719 1.00 42.72 179 GLY A O 1
ATOM 1399 N N . SER A 1 180 ? -1.690 -27.174 3.462 1.00 34.19 180 SER A N 1
ATOM 1400 C CA . SER A 1 180 ? -1.050 -27.909 4.555 1.00 34.19 180 SER A CA 1
ATOM 1401 C C . SER A 1 180 ? -0.651 -26.988 5.711 1.00 34.19 180 SER A C 1
ATOM 1403 O O . SER A 1 180 ? -0.332 -25.805 5.505 1.00 34.19 180 SER A O 1
ATOM 1405 N N . ASP A 1 181 ? -0.609 -27.632 6.881 1.00 41.69 181 ASP A N 1
ATOM 1406 C CA . ASP A 1 181 ? -0.024 -27.186 8.146 1.00 41.69 181 ASP A CA 1
ATOM 1407 C C . ASP A 1 181 ? -0.883 -26.181 8.941 1.00 41.69 181 ASP A C 1
ATOM 1409 O O . ASP A 1 181 ? -1.551 -25.318 8.371 1.00 41.69 181 ASP A O 1
ATOM 1413 N N . GLU A 1 182 ? -0.901 -26.324 10.275 1.00 43.38 182 GLU A N 1
ATOM 1414 C CA . GLU A 1 182 ? -1.604 -25.411 11.192 1.00 43.38 182 GLU A CA 1
ATOM 1415 C C . GLU A 1 182 ? -0.961 -24.020 11.104 1.00 43.38 182 GLU A C 1
ATOM 1417 O O . GLU A 1 182 ? 0.137 -23.792 11.614 1.00 43.38 182 GLU A O 1
ATOM 1422 N N . ARG A 1 183 ? -1.631 -23.081 10.431 1.00 53.28 183 ARG A N 1
ATOM 1423 C CA . ARG A 1 183 ? -1.158 -21.698 10.299 1.00 53.28 183 ARG A CA 1
ATOM 1424 C C . ARG A 1 183 ? -1.792 -20.832 11.371 1.00 53.28 183 ARG A C 1
ATOM 1426 O O . ARG A 1 183 ? -3.001 -20.877 11.575 1.00 53.28 183 ARG A O 1
ATOM 1433 N N . GLN A 1 184 ? -0.965 -20.013 12.008 1.00 52.12 184 GLN A N 1
ATOM 1434 C CA . GLN A 1 184 ? -1.438 -18.870 12.778 1.00 52.12 184 GLN A CA 1
ATOM 1435 C C . GLN A 1 184 ? -2.063 -17.882 11.794 1.00 52.12 184 GLN A C 1
ATOM 1437 O O . GLN A 1 184 ? -1.461 -17.552 10.772 1.00 52.12 184 GLN A O 1
ATOM 1442 N N . ILE A 1 185 ? -3.291 -17.465 12.079 1.00 60.44 185 ILE A N 1
ATOM 1443 C CA . ILE A 1 185 ? -4.067 -16.571 11.227 1.00 60.44 185 ILE A CA 1
ATOM 1444 C C . ILE A 1 185 ? -4.225 -15.257 11.984 1.00 60.44 185 ILE A C 1
ATOM 1446 O O . ILE A 1 185 ? -4.743 -15.241 13.098 1.00 60.44 185 ILE A O 1
ATOM 1450 N N . LEU A 1 186 ? -3.761 -14.169 11.373 1.00 65.69 186 LEU A N 1
ATOM 1451 C CA . LEU A 1 186 ? -4.109 -12.817 11.796 1.00 65.69 186 LEU A CA 1
ATOM 1452 C C . LEU A 1 186 ? -5.400 -12.397 11.087 1.00 65.69 186 LEU A C 1
ATOM 1454 O O . LEU A 1 186 ? -5.677 -12.795 9.949 1.00 65.69 186 LEU A O 1
ATOM 1458 N N . GLY A 1 187 ? -6.195 -11.614 11.799 1.00 69.38 187 GLY A N 1
ATOM 1459 C CA . GLY A 1 187 ? -7.572 -11.302 11.461 1.00 69.38 187 GLY A CA 1
ATOM 1460 C C . GLY A 1 187 ? -8.295 -10.730 12.671 1.00 69.38 187 GLY A C 1
ATOM 1461 O O . GLY A 1 187 ? -7.742 -10.718 13.771 1.00 69.38 187 GLY A O 1
ATOM 1462 N N . ASP A 1 188 ? -9.527 -10.290 12.465 1.00 71.50 188 ASP A N 1
ATOM 1463 C CA . ASP A 1 188 ? -10.285 -9.485 13.419 1.00 71.50 188 ASP A CA 1
ATOM 1464 C C . ASP A 1 188 ? -11.807 -9.724 13.266 1.00 71.50 188 ASP A C 1
ATOM 1466 O O . ASP A 1 188 ? -12.252 -10.434 12.351 1.00 71.50 188 ASP A O 1
ATOM 1470 N N . VAL A 1 189 ? -12.610 -9.214 14.205 1.00 70.62 189 VAL A N 1
ATOM 1471 C CA . VAL A 1 189 ? -14.024 -9.564 14.403 1.00 70.62 189 VAL A CA 1
ATOM 1472 C C . VAL A 1 189 ? -14.985 -8.391 14.230 1.00 70.62 189 VAL A C 1
ATOM 1474 O O . VAL A 1 189 ? -14.779 -7.308 14.765 1.00 70.62 189 VAL A O 1
ATOM 1477 N N . VAL A 1 190 ? -16.110 -8.623 13.541 1.00 69.94 190 VAL A N 1
ATOM 1478 C CA . VAL A 1 190 ? -17.023 -7.527 13.179 1.00 69.94 190 VAL A CA 1
ATOM 1479 C C . VAL A 1 190 ? -18.493 -7.886 13.088 1.00 69.94 190 VAL A C 1
ATOM 1481 O O . VAL A 1 190 ? -18.858 -8.890 12.486 1.00 69.94 190 VAL A O 1
ATOM 1484 N N . SER A 1 191 ? -19.353 -7.012 13.618 1.00 62.00 191 SER A N 1
ATOM 1485 C CA . SER A 1 191 ? -20.810 -7.120 13.498 1.00 62.00 191 SER A CA 1
ATOM 1486 C C . SER A 1 191 ? -21.355 -6.480 12.216 1.00 62.00 191 SER A C 1
ATOM 1488 O O . SER A 1 191 ? -20.992 -5.358 11.863 1.00 62.00 191 SER A O 1
ATOM 1490 N N . THR A 1 192 ? -22.329 -7.116 11.564 1.00 66.00 192 THR A N 1
ATOM 1491 C CA . THR A 1 192 ? -23.242 -6.427 10.632 1.00 66.00 192 THR A CA 1
ATOM 1492 C C . THR A 1 192 ? -24.222 -5.525 11.392 1.00 66.00 192 THR A C 1
ATOM 1494 O O . THR A 1 192 ? -24.323 -5.579 12.619 1.00 66.00 192 THR A O 1
ATOM 1497 N N . LYS A 1 193 ? -25.004 -4.714 10.666 1.00 63.81 193 LYS A N 1
ATOM 1498 C CA . LYS A 1 193 ? -26.114 -3.931 11.241 1.00 63.81 193 LYS A CA 1
ATOM 1499 C C . LYS A 1 193 ? -27.148 -4.797 11.982 1.00 63.81 193 LYS A C 1
ATOM 1501 O O . LYS A 1 193 ? -27.742 -4.349 12.954 1.00 63.81 193 LYS A O 1
ATOM 1506 N N . ASP A 1 194 ? -27.317 -6.046 11.540 1.00 66.25 194 ASP A N 1
ATOM 1507 C CA . ASP A 1 194 ? -28.234 -7.041 12.104 1.00 66.25 194 ASP A CA 1
ATOM 1508 C C . ASP A 1 194 ? -27.547 -7.866 13.221 1.00 66.25 194 ASP A C 1
ATOM 1510 O O . ASP A 1 194 ? -27.973 -8.974 13.549 1.00 66.25 194 ASP A O 1
ATOM 1514 N N . VAL A 1 195 ? -26.459 -7.321 13.789 1.00 68.06 195 VAL A N 1
ATOM 1515 C CA . VAL A 1 195 ? -25.636 -7.849 14.894 1.00 68.06 195 VAL A CA 1
ATOM 1516 C C . VAL A 1 195 ? -25.031 -9.233 14.603 1.00 68.06 195 VAL A C 1
ATOM 1518 O O . VAL A 1 195 ? -24.887 -10.071 15.488 1.00 68.06 195 VAL A O 1
ATOM 1521 N N . GLN A 1 196 ? -24.663 -9.485 13.343 1.00 61.19 196 GLN A N 1
ATOM 1522 C CA . GLN A 1 196 ? -24.052 -10.751 12.921 1.00 61.19 196 GLN A CA 1
ATOM 1523 C C . GLN A 1 196 ? -22.539 -10.650 12.904 1.00 61.19 196 GLN A C 1
ATOM 1525 O O . GLN A 1 196 ? -22.007 -9.881 12.106 1.00 61.19 196 GLN A O 1
ATOM 1530 N N . TRP A 1 197 ? -21.863 -11.399 13.776 1.00 65.25 197 TRP A N 1
ATOM 1531 C CA . TRP A 1 197 ? -20.409 -11.332 13.889 1.00 65.25 197 TRP A CA 1
ATOM 1532 C C . TRP A 1 197 ? -19.700 -12.251 12.897 1.00 65.25 197 TRP A C 1
ATOM 1534 O O . TRP A 1 197 ? -20.048 -13.423 12.753 1.00 65.25 197 TRP A O 1
ATOM 1544 N N . TYR A 1 198 ? -18.668 -11.706 12.263 1.00 66.94 198 TYR A N 1
ATOM 1545 C CA . TYR A 1 198 ? -17.747 -12.391 11.367 1.00 66.94 198 TYR A CA 1
ATOM 1546 C C . TYR A 1 198 ? -16.347 -12.370 11.933 1.00 66.94 198 TYR A C 1
ATOM 1548 O O . TYR A 1 198 ? -15.967 -11.387 12.559 1.00 66.94 198 TYR A O 1
ATOM 1556 N N . TYR A 1 199 ? -15.584 -13.426 11.663 1.00 69.25 199 TYR A N 1
ATOM 1557 C CA . TYR A 1 199 ? -14.132 -13.357 11.720 1.00 69.25 199 TYR A CA 1
ATOM 1558 C C . TYR A 1 199 ? -13.614 -13.203 10.292 1.00 69.25 199 TYR A C 1
ATOM 1560 O O . TYR A 1 199 ? -13.865 -14.055 9.428 1.00 69.25 199 TYR A O 1
ATOM 1568 N N . MET A 1 200 ? -12.930 -12.091 10.038 1.00 75.50 200 MET A N 1
ATOM 1569 C CA . MET A 1 200 ? -12.227 -11.840 8.789 1.00 75.50 200 MET A CA 1
ATOM 1570 C C . MET A 1 200 ? -10.734 -12.046 9.025 1.00 75.50 200 MET A C 1
ATOM 1572 O O . MET A 1 200 ? -10.171 -11.560 9.995 1.00 75.50 200 MET A O 1
ATOM 1576 N N . ALA A 1 201 ? -10.103 -12.794 8.135 1.00 75.75 201 ALA A N 1
ATOM 1577 C CA . ALA A 1 201 ? -8.749 -13.312 8.273 1.00 75.75 201 ALA A CA 1
ATOM 1578 C C . ALA A 1 201 ? -8.012 -13.219 6.938 1.00 75.75 201 ALA A C 1
ATOM 1580 O O . ALA A 1 201 ? -8.635 -12.942 5.916 1.00 75.75 201 ALA A O 1
ATOM 1581 N N . PHE A 1 202 ? -6.715 -13.530 6.900 1.00 78.50 202 PHE A N 1
ATOM 1582 C CA . PHE A 1 202 ? -6.013 -13.773 5.636 1.00 78.50 202 PHE A CA 1
ATOM 1583 C C . PHE A 1 202 ? -5.260 -15.108 5.598 1.00 78.50 202 PHE A C 1
ATOM 1585 O O . PHE A 1 202 ? -4.877 -15.668 6.623 1.00 78.50 202 PHE A O 1
ATOM 1592 N N . LEU A 1 203 ? -5.018 -15.613 4.384 1.00 76.31 203 LEU A N 1
ATOM 1593 C CA . LEU A 1 203 ? -4.190 -16.795 4.126 1.00 76.31 203 LEU A CA 1
ATOM 1594 C C . LEU A 1 203 ? -2.917 -16.429 3.355 1.00 76.31 203 LEU A C 1
ATOM 1596 O O . LEU A 1 203 ? -2.987 -15.711 2.357 1.00 76.31 203 LEU A O 1
ATOM 1600 N N . ASP A 1 204 ? -1.776 -17.005 3.750 1.00 83.00 204 ASP A N 1
ATOM 1601 C CA . ASP A 1 204 ? -0.518 -16.984 2.984 1.00 83.00 204 ASP A CA 1
ATOM 1602 C C . ASP A 1 204 ? -0.643 -17.791 1.678 1.00 83.00 204 ASP A C 1
ATOM 1604 O O . ASP A 1 204 ? -0.274 -18.969 1.593 1.00 83.00 204 ASP A O 1
ATOM 1608 N N . ALA A 1 205 ? -1.160 -17.140 0.637 1.00 84.06 205 ALA A N 1
ATOM 1609 C CA . ALA A 1 205 ? -1.394 -17.687 -0.696 1.00 84.06 205 ALA A CA 1
ATOM 1610 C C . ALA A 1 205 ? -0.272 -17.306 -1.683 1.00 84.06 205 ALA A C 1
ATOM 1612 O O . ALA A 1 205 ? -0.510 -16.938 -2.841 1.00 84.06 205 ALA A O 1
ATOM 1613 N N . TYR A 1 206 ? 0.984 -17.381 -1.231 1.00 87.00 206 TYR A N 1
ATOM 1614 C CA . TYR A 1 206 ? 2.148 -17.121 -2.079 1.00 87.00 206 TYR A CA 1
ATOM 1615 C C . TYR A 1 206 ? 2.205 -18.082 -3.285 1.00 87.00 206 TYR A C 1
ATOM 1617 O O . TYR A 1 206 ? 1.861 -19.257 -3.157 1.00 87.00 206 TYR A O 1
ATOM 1625 N N . PRO A 1 207 ? 2.657 -17.615 -4.466 1.00 91.69 207 PRO A N 1
ATOM 1626 C CA . PRO A 1 207 ? 3.278 -16.313 -4.726 1.00 91.69 207 PRO A CA 1
ATOM 1627 C C . PRO A 1 207 ? 2.299 -15.139 -4.908 1.00 91.69 207 PRO A C 1
ATOM 1629 O O . PRO A 1 207 ? 2.771 -14.025 -5.107 1.00 91.69 207 PRO A O 1
ATOM 1632 N N . GLY A 1 208 ? 0.979 -15.362 -4.848 1.00 85.94 208 GLY A N 1
ATOM 1633 C CA . GL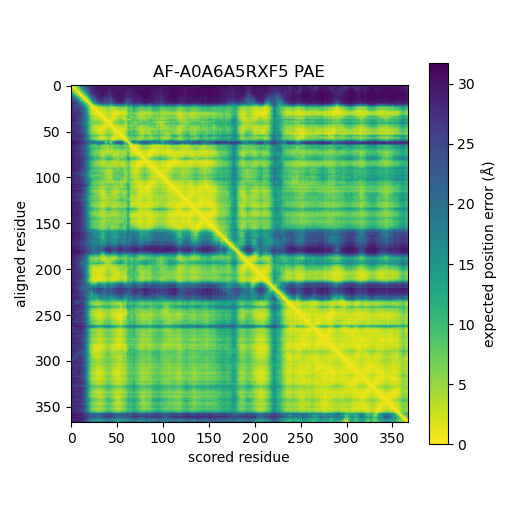Y A 1 208 ? -0.033 -14.335 -5.131 1.00 85.94 208 GLY A CA 1
ATOM 1634 C C . GLY A 1 208 ? -0.153 -13.229 -4.078 1.00 85.94 208 GLY A C 1
ATOM 1635 O O . GLY A 1 208 ? -0.504 -12.111 -4.442 1.00 85.94 208 GLY A O 1
ATOM 1636 N N . GLY A 1 209 ? 0.151 -13.529 -2.812 1.00 90.38 209 GLY A N 1
ATOM 1637 C CA . GLY A 1 209 ? 0.077 -12.579 -1.698 1.00 90.38 209 GLY A CA 1
ATOM 1638 C C . GLY A 1 209 ? -0.570 -13.186 -0.454 1.00 90.38 209 GLY A C 1
ATOM 1639 O O . GLY A 1 209 ? -0.728 -14.407 -0.372 1.00 90.38 209 GLY A O 1
ATOM 1640 N N . ARG A 1 210 ? -0.971 -12.329 0.485 1.00 87.69 210 ARG A N 1
ATOM 1641 C CA . ARG A 1 210 ? -1.853 -12.662 1.608 1.00 87.69 210 ARG A CA 1
ATOM 1642 C C . ARG A 1 210 ? -3.270 -12.211 1.265 1.00 87.69 210 ARG A C 1
ATOM 1644 O O . ARG A 1 210 ? -3.482 -11.048 0.937 1.00 87.69 210 ARG A O 1
ATOM 1651 N N . ILE A 1 211 ? -4.217 -13.149 1.256 1.00 81.12 211 ILE A N 1
ATOM 1652 C CA . ILE A 1 211 ? -5.550 -12.934 0.666 1.00 81.12 211 ILE A CA 1
ATOM 1653 C C . ILE A 1 211 ? -6.659 -13.071 1.717 1.00 81.12 211 ILE A C 1
ATOM 1655 O O . ILE A 1 211 ? -6.612 -14.038 2.485 1.00 81.12 211 ILE A O 1
ATOM 1659 N N . PRO A 1 212 ? -7.649 -12.160 1.765 1.00 78.88 212 PRO A N 1
ATOM 1660 C CA . PRO A 1 212 ? -8.700 -12.209 2.770 1.00 78.88 212 PRO A CA 1
ATOM 1661 C C . PRO A 1 212 ? -9.648 -13.400 2.598 1.00 78.88 212 PRO A C 1
ATOM 1663 O O . PRO A 1 212 ? -10.111 -13.724 1.499 1.00 78.88 212 PRO A O 1
ATOM 1666 N N . VAL A 1 213 ? -9.984 -14.012 3.727 1.00 70.88 213 VAL A N 1
ATOM 1667 C CA . VAL A 1 213 ? -10.999 -15.050 3.894 1.00 70.88 213 VAL A CA 1
ATOM 1668 C C . VAL A 1 213 ? -11.966 -14.642 5.001 1.00 70.88 213 VAL A C 1
ATOM 1670 O O . VAL A 1 213 ? -11.573 -14.021 5.986 1.00 70.88 213 VAL A O 1
ATOM 1673 N N . VAL A 1 214 ? -13.237 -15.001 4.850 1.00 70.31 214 VAL A N 1
ATOM 1674 C CA . VAL A 1 214 ? -14.274 -14.749 5.860 1.00 70.31 214 VAL A CA 1
ATOM 1675 C C . VAL A 1 214 ? -14.830 -16.076 6.337 1.00 70.31 214 VAL A C 1
ATOM 1677 O O . VAL A 1 214 ? -15.164 -16.939 5.523 1.00 70.31 214 VAL A O 1
ATOM 1680 N N . THR A 1 215 ? -14.984 -16.222 7.649 1.00 56.72 215 THR A N 1
ATOM 1681 C CA . THR A 1 215 ? -15.783 -17.299 8.235 1.00 56.72 215 THR A CA 1
ATOM 1682 C C . THR A 1 215 ? -16.839 -16.714 9.172 1.00 56.72 215 THR A C 1
ATOM 1684 O O . THR A 1 215 ? -16.537 -15.785 9.928 1.00 56.72 215 THR A O 1
ATOM 1687 N N . PRO A 1 216 ? -18.078 -17.244 9.188 1.00 54.69 216 PRO A N 1
ATOM 1688 C CA . PRO A 1 216 ? -18.865 -17.174 10.411 1.00 54.69 216 PRO A CA 1
ATOM 1689 C C . PRO A 1 216 ? -18.053 -17.876 11.518 1.00 54.69 216 PRO A C 1
ATOM 1691 O O . PRO A 1 216 ? -17.512 -18.960 11.260 1.00 54.69 216 PRO A O 1
ATOM 1694 N N . PRO A 1 217 ? -17.915 -17.305 12.723 1.00 49.28 217 PRO A N 1
ATOM 1695 C CA . PRO A 1 217 ? -17.344 -18.037 13.840 1.00 49.28 217 PRO A CA 1
ATOM 1696 C C . PRO A 1 217 ? -18.326 -19.140 14.261 1.00 49.28 217 PRO A C 1
ATOM 1698 O O . PRO A 1 217 ? -19.545 -18.978 14.166 1.00 49.28 217 PRO A O 1
ATOM 1701 N N . THR A 1 218 ? -17.813 -20.283 14.711 1.00 45.62 218 THR A N 1
ATOM 1702 C CA . THR A 1 218 ? -18.652 -21.352 15.265 1.00 45.62 218 THR A CA 1
ATOM 1703 C C . THR A 1 218 ? -18.935 -21.071 16.733 1.00 45.62 218 THR A C 1
ATOM 1705 O O . THR A 1 218 ? -18.053 -21.231 17.573 1.00 45.62 218 THR A O 1
ATOM 1708 N N . TRP A 1 219 ? -20.170 -20.684 17.029 1.00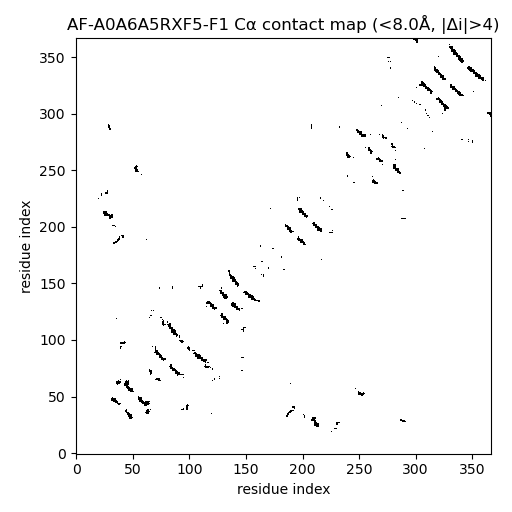 47.16 219 TRP A N 1
ATOM 1709 C CA . TRP A 1 219 ? -20.647 -20.394 18.378 1.00 47.16 219 TRP A CA 1
ATOM 1710 C C . TRP A 1 219 ? -21.582 -21.496 18.907 1.00 47.16 219 TRP A C 1
ATOM 1712 O O . TRP A 1 219 ? -21.988 -22.402 18.175 1.00 47.16 219 TRP A O 1
ATOM 1722 N N . THR A 1 220 ? -21.919 -21.407 20.192 1.00 44.53 220 THR A N 1
ATOM 1723 C CA . THR A 1 220 ? -22.763 -22.353 20.935 1.00 44.53 220 THR A CA 1
ATOM 1724 C C . THR A 1 220 ? -24.276 -22.136 20.720 1.00 44.53 220 THR A C 1
ATOM 1726 O O . THR A 1 220 ? -24.711 -21.491 19.765 1.00 44.53 220 THR A O 1
ATOM 1729 N N . GLU A 1 221 ? -25.104 -22.764 21.565 1.00 38.22 221 GLU A N 1
ATOM 1730 C CA . GLU A 1 221 ? -26.568 -22.908 21.438 1.00 38.22 221 GLU A CA 1
ATOM 1731 C C . GLU A 1 221 ? -27.367 -21.580 21.544 1.00 38.22 221 GLU A C 1
ATOM 1733 O O . GLU A 1 221 ? -28.595 -21.569 21.489 1.00 38.22 221 GLU A O 1
ATOM 1738 N N . ASP A 1 222 ? -26.667 -20.451 21.662 1.00 42.00 222 ASP A N 1
ATOM 1739 C CA . ASP A 1 222 ? -27.148 -19.100 21.951 1.00 42.00 222 ASP A CA 1
ATOM 1740 C C . ASP A 1 222 ? -27.323 -18.163 20.721 1.00 42.00 222 ASP A C 1
ATOM 1742 O O . ASP A 1 222 ? -27.801 -17.041 20.878 1.00 42.00 222 ASP A O 1
ATOM 1746 N N . GLY A 1 223 ? -27.116 -18.668 19.490 1.00 44.56 223 GLY A N 1
ATOM 1747 C CA . GLY A 1 223 ? -27.879 -18.253 18.283 1.00 44.56 223 GLY A CA 1
ATOM 1748 C C . GLY A 1 223 ? -27.224 -17.309 17.244 1.00 44.56 223 GLY A C 1
ATOM 1749 O O . GLY A 1 223 ? -27.116 -16.108 17.470 1.00 44.56 223 GLY A O 1
ATOM 1750 N N . TRP A 1 224 ? -26.895 -17.832 16.043 1.00 38.28 224 TRP A N 1
ATOM 1751 C CA . TRP A 1 224 ? -25.971 -17.176 15.083 1.00 38.28 224 TRP A CA 1
ATOM 1752 C C . TRP A 1 224 ? -26.312 -17.314 13.558 1.00 38.28 224 TRP A C 1
ATOM 1754 O O . TRP A 1 224 ? -26.186 -18.404 12.996 1.00 38.28 224 TRP A O 1
ATOM 1764 N N . PRO A 1 225 ? -26.808 -16.234 12.900 1.00 34.62 225 PRO A N 1
ATOM 1765 C CA . PRO A 1 225 ? -27.043 -16.085 11.425 1.00 34.62 225 PRO A CA 1
ATOM 1766 C C . PRO A 1 225 ? -25.860 -15.871 10.404 1.00 34.62 225 PRO A C 1
ATOM 1768 O O . PRO A 1 225 ? -24.783 -16.430 10.568 1.00 34.62 225 PRO A O 1
ATOM 1771 N N . GLN A 1 226 ? -26.125 -15.212 9.240 1.00 34.16 226 GLN A N 1
ATOM 1772 C CA . GLN A 1 226 ? -25.457 -15.401 7.910 1.00 34.16 226 GLN A CA 1
ATOM 1773 C C . GLN A 1 226 ? -24.898 -14.126 7.190 1.00 34.16 226 GLN A C 1
ATOM 1775 O O . GLN A 1 226 ? -25.123 -13.001 7.640 1.00 34.16 226 GLN A O 1
ATOM 1780 N N . VAL A 1 227 ? -24.136 -14.328 6.089 1.00 39.22 227 VAL A N 1
ATOM 1781 C CA . VAL A 1 227 ? -23.024 -13.479 5.554 1.00 39.22 227 VAL A CA 1
ATOM 1782 C C . VAL A 1 227 ? -23.372 -12.636 4.295 1.00 39.22 227 VAL A C 1
ATOM 1784 O O . VAL A 1 227 ? -24.414 -12.847 3.681 1.00 39.22 227 VAL A O 1
ATOM 1787 N N . MET A 1 228 ? -22.496 -11.690 3.901 1.00 36.31 228 MET A N 1
ATOM 1788 C CA . MET A 1 228 ? -22.637 -10.755 2.755 1.00 36.31 228 MET A CA 1
ATOM 1789 C C . MET A 1 228 ? -21.766 -11.098 1.514 1.00 36.31 228 MET A C 1
ATOM 1791 O O . MET A 1 228 ? -20.942 -12.008 1.553 1.00 36.31 228 MET A O 1
ATOM 1795 N N . GLU A 1 229 ? -21.968 -10.365 0.406 1.00 35.97 229 GLU A N 1
ATOM 1796 C CA . GLU A 1 229 ? -21.364 -10.588 -0.926 1.00 35.97 229 GLU A CA 1
ATOM 1797 C C . GLU A 1 229 ? -19.844 -10.322 -1.033 1.00 35.97 229 GLU A C 1
ATOM 1799 O O . GLU A 1 229 ? -19.294 -9.414 -0.411 1.00 35.97 229 GLU A O 1
ATOM 1804 N N . THR A 1 230 ? -19.186 -11.045 -1.949 1.00 39.59 230 THR A N 1
ATOM 1805 C CA . THR A 1 230 ? -17.850 -10.723 -2.487 1.00 39.59 230 THR A CA 1
ATOM 1806 C C . THR A 1 230 ? -17.839 -9.393 -3.244 1.00 39.59 230 THR A C 1
ATOM 1808 O O . THR A 1 230 ? -18.648 -9.201 -4.154 1.00 39.59 230 THR A O 1
ATOM 1811 N N . VAL A 1 231 ? -16.852 -8.529 -2.985 1.00 46.50 231 VAL A N 1
ATOM 1812 C CA . VAL A 1 231 ? -16.589 -7.348 -3.827 1.00 46.50 231 VAL A CA 1
ATOM 1813 C C . VAL A 1 231 ? -15.921 -7.801 -5.137 1.00 46.50 231 VAL A C 1
ATOM 1815 O O . VAL A 1 231 ? -14.814 -8.341 -5.088 1.00 46.50 231 VAL A O 1
ATOM 1818 N N . PRO A 1 232 ? -16.530 -7.588 -6.320 1.00 47.03 232 PRO A N 1
ATOM 1819 C CA . PRO A 1 232 ? -15.930 -8.011 -7.580 1.00 47.03 232 PRO A CA 1
ATOM 1820 C C . PRO A 1 232 ? -14.738 -7.116 -7.943 1.00 47.03 232 PRO A C 1
ATOM 1822 O O . PRO A 1 232 ? -14.897 -5.924 -8.217 1.00 47.03 232 PRO A O 1
ATOM 1825 N N . SER A 1 233 ? -13.539 -7.698 -7.992 1.00 55.53 233 SER A N 1
ATOM 1826 C CA . SER A 1 233 ? -12.333 -7.019 -8.472 1.00 55.53 233 SER A CA 1
ATOM 1827 C C . SER A 1 233 ? -12.527 -6.454 -9.885 1.00 55.53 233 SER A C 1
ATOM 1829 O O . SER A 1 233 ? -13.064 -7.126 -10.771 1.00 55.53 233 SER A O 1
ATOM 1831 N N . LYS A 1 234 ? -12.063 -5.224 -10.127 1.00 64.00 234 LYS A N 1
ATOM 1832 C CA . LYS A 1 234 ? -12.381 -4.464 -11.343 1.00 64.00 234 LYS A CA 1
ATOM 1833 C C . LYS A 1 234 ? -11.553 -4.923 -12.552 1.00 64.00 234 LYS A C 1
ATOM 1835 O O . LYS A 1 234 ? -10.566 -4.305 -12.943 1.00 64.00 234 LYS A O 1
ATOM 1840 N N . THR A 1 235 ? -11.980 -6.006 -13.197 1.00 73.69 235 THR A N 1
ATOM 1841 C CA . THR A 1 235 ? -11.450 -6.401 -14.511 1.00 73.69 235 THR A CA 1
ATOM 1842 C C . THR A 1 235 ? -11.940 -5.447 -15.601 1.00 73.69 235 THR A C 1
ATOM 1844 O O . THR A 1 235 ? -13.143 -5.227 -15.733 1.00 73.69 235 THR A O 1
ATOM 1847 N N . GLY A 1 236 ? -11.033 -4.930 -16.429 1.00 82.06 236 GLY A N 1
ATOM 1848 C CA . GLY A 1 236 ? -11.378 -4.069 -17.559 1.00 82.06 236 GLY A CA 1
ATOM 1849 C C . GLY A 1 236 ? -10.156 -3.397 -18.181 1.00 82.06 236 GLY A C 1
ATOM 1850 O O . GLY A 1 236 ? -9.022 -3.654 -17.779 1.00 82.06 236 GLY A O 1
ATOM 1851 N N . LEU A 1 237 ? -10.402 -2.528 -19.161 1.00 85.31 237 LEU A N 1
ATOM 1852 C CA . LEU A 1 237 ? -9.410 -1.568 -19.640 1.00 85.31 237 LEU A CA 1
ATOM 1853 C C . LEU A 1 237 ? -9.399 -0.361 -18.694 1.00 85.31 237 LEU A C 1
ATOM 1855 O O . LEU A 1 237 ? -10.442 0.256 -18.486 1.00 85.31 237 LEU A O 1
ATOM 1859 N N . ASP A 1 238 ? -8.226 -0.012 -18.172 1.00 88.06 238 ASP A N 1
ATOM 1860 C CA . ASP A 1 238 ? -7.977 1.315 -17.613 1.00 88.06 238 ASP A CA 1
ATOM 1861 C C . ASP A 1 238 ? -7.310 2.176 -18.698 1.00 88.06 238 ASP A C 1
ATOM 1863 O O . ASP A 1 238 ? -6.226 1.846 -19.185 1.00 88.06 238 ASP A O 1
ATOM 1867 N N . SER A 1 239 ? -7.997 3.238 -19.122 1.00 88.69 239 SER A N 1
ATOM 1868 C CA . SER A 1 239 ? -7.494 4.217 -20.096 1.00 88.69 239 SER A CA 1
ATOM 1869 C C . SER A 1 239 ? -6.707 5.362 -19.442 1.00 88.69 239 SER A C 1
ATOM 1871 O O . SER A 1 239 ? -6.166 6.200 -20.161 1.00 88.69 239 SER A O 1
ATOM 1873 N N . PHE A 1 240 ? -6.653 5.430 -18.105 1.00 89.44 240 PHE A N 1
ATOM 1874 C CA . PHE A 1 240 ? -6.193 6.598 -17.340 1.00 89.44 240 PHE A CA 1
ATOM 1875 C C . PHE A 1 240 ? -6.999 7.878 -17.643 1.00 89.44 240 PHE A C 1
ATOM 1877 O O . PHE A 1 240 ? -6.454 8.981 -17.726 1.00 89.44 240 PHE A O 1
ATOM 1884 N N . GLU A 1 241 ? -8.313 7.712 -17.818 1.00 84.38 241 GLU A N 1
ATOM 1885 C CA . GLU A 1 241 ? -9.287 8.794 -17.989 1.00 84.38 241 GLU A CA 1
ATOM 1886 C C . GLU A 1 241 ? -9.770 9.320 -16.629 1.00 84.38 241 GLU A C 1
ATOM 1888 O O . GLU A 1 241 ? -10.249 8.548 -15.797 1.00 84.38 241 GLU A O 1
ATOM 1893 N N . GLY A 1 242 ? -9.715 10.640 -16.426 1.00 81.88 242 GLY A N 1
ATOM 1894 C CA . GLY A 1 242 ? -10.298 11.309 -15.256 1.00 81.88 242 GLY A CA 1
ATOM 1895 C C . GLY A 1 242 ? -9.327 12.212 -14.481 1.00 81.88 242 GLY A C 1
ATOM 1896 O O . GLY A 1 242 ? -8.198 12.429 -14.917 1.00 81.88 242 GLY A O 1
ATOM 1897 N N . PRO A 1 243 ? -9.770 12.784 -13.343 1.00 80.19 243 PRO A N 1
ATOM 1898 C CA . PRO A 1 243 ? -8.980 13.723 -12.539 1.00 80.19 243 PRO A CA 1
ATOM 1899 C C . PRO A 1 243 ? -8.072 13.045 -11.498 1.00 80.19 243 PRO A C 1
ATOM 1901 O O . PRO A 1 243 ? -7.190 13.696 -10.941 1.00 80.19 243 PRO A O 1
ATOM 1904 N N . THR A 1 244 ? -8.298 11.764 -11.205 1.00 82.56 244 THR A N 1
ATOM 1905 C CA . THR A 1 244 ? -7.593 10.972 -10.188 1.00 82.56 244 THR A CA 1
ATOM 1906 C C . THR A 1 244 ? -7.160 9.628 -10.768 1.00 82.56 244 THR A C 1
ATOM 1908 O O . THR A 1 244 ? -7.821 9.075 -11.646 1.00 82.56 244 THR A O 1
ATOM 1911 N N . LEU A 1 245 ? -6.026 9.107 -10.295 1.00 87.12 245 LEU A N 1
ATOM 1912 C CA . LEU A 1 245 ? -5.559 7.771 -10.658 1.00 87.12 245 LEU A CA 1
ATOM 1913 C C . LEU A 1 245 ? -6.474 6.715 -10.009 1.00 87.12 245 LEU A C 1
ATOM 1915 O O . LEU A 1 245 ? -7.002 6.943 -8.920 1.00 87.12 245 LEU A O 1
ATOM 1919 N N . SER A 1 246 ? -6.661 5.563 -10.660 1.00 85.94 246 SER A N 1
ATOM 1920 C CA . SER A 1 246 ? -7.430 4.450 -10.086 1.00 85.94 246 SER A CA 1
ATOM 1921 C C . SER A 1 246 ? -6.844 4.010 -8.738 1.00 85.94 246 SER A C 1
ATOM 1923 O O . SER A 1 246 ? -5.635 3.816 -8.629 1.00 85.94 246 SER A O 1
ATOM 1925 N N . TYR A 1 247 ? -7.705 3.773 -7.742 1.00 81.81 247 TYR A N 1
ATOM 1926 C CA . TYR A 1 247 ? -7.332 3.267 -6.409 1.00 81.81 247 TYR A CA 1
ATOM 1927 C C . TYR A 1 247 ? -6.663 1.878 -6.443 1.00 81.81 247 TYR A C 1
ATOM 1929 O O . TYR A 1 247 ? -6.121 1.416 -5.446 1.00 81.81 247 TYR A O 1
ATOM 1937 N N . GLU A 1 248 ? -6.717 1.186 -7.583 1.00 86.56 248 GLU A N 1
ATOM 1938 C CA . GLU A 1 248 ? -6.036 -0.093 -7.796 1.00 86.56 248 GLU A CA 1
ATOM 1939 C C . GLU A 1 248 ? -4.530 0.056 -8.075 1.00 86.56 248 GLU A C 1
ATOM 1941 O O . GLU A 1 248 ? -3.822 -0.953 -8.112 1.00 86.56 248 GLU A O 1
ATOM 1946 N N . CYS A 1 249 ? -4.059 1.281 -8.329 1.00 90.38 249 CYS A N 1
ATOM 1947 C CA . CYS A 1 249 ? -2.714 1.584 -8.805 1.00 90.38 249 CYS A CA 1
ATOM 1948 C C . CYS A 1 249 ? -1.865 2.257 -7.717 1.00 90.38 249 CYS A C 1
ATOM 1950 O O . CYS A 1 249 ? -2.206 3.329 -7.223 1.00 90.38 249 CYS A O 1
ATOM 1952 N N . GLU A 1 250 ? -0.710 1.665 -7.417 1.00 91.94 250 GLU A N 1
ATOM 1953 C CA . GLU A 1 250 ? 0.239 2.144 -6.408 1.00 91.94 250 GLU A CA 1
ATOM 1954 C C . GLU A 1 250 ? 1.653 2.212 -7.012 1.00 91.94 250 GLU A C 1
ATOM 1956 O O . GLU A 1 250 ? 2.104 1.296 -7.706 1.00 91.94 250 GLU A O 1
ATOM 1961 N N . TRP A 1 251 ? 2.380 3.295 -6.763 1.00 96.31 251 TRP A N 1
ATOM 1962 C CA . TRP A 1 251 ? 3.792 3.447 -7.113 1.00 96.31 251 TRP A CA 1
ATOM 1963 C C . TRP A 1 251 ? 4.669 2.638 -6.156 1.00 96.31 251 TRP A C 1
ATOM 1965 O O . TRP A 1 251 ? 4.404 2.604 -4.956 1.00 96.31 251 TRP A O 1
ATOM 1975 N N . SER A 1 252 ? 5.751 2.034 -6.650 1.00 95.12 252 SER A N 1
ATOM 1976 C CA . SER A 1 252 ? 6.836 1.599 -5.765 1.00 95.12 252 SER A CA 1
ATOM 1977 C C . SER A 1 252 ? 7.595 2.830 -5.268 1.00 95.12 252 SER A C 1
ATOM 1979 O O . SER A 1 252 ? 8.181 3.555 -6.075 1.00 95.12 252 SER A O 1
ATOM 1981 N N . HIS A 1 253 ? 7.590 3.040 -3.948 1.00 92.88 253 HIS A N 1
ATOM 1982 C CA . HIS A 1 253 ? 8.042 4.260 -3.274 1.00 92.88 253 HIS A CA 1
ATOM 1983 C C . HIS A 1 253 ? 7.253 5.516 -3.697 1.00 92.88 253 HIS A C 1
ATOM 1985 O O . HIS A 1 253 ? 6.367 5.478 -4.551 1.00 92.88 253 HIS A O 1
ATOM 1991 N N . ASN A 1 254 ? 7.534 6.655 -3.058 1.00 92.44 254 ASN A N 1
ATOM 1992 C CA . ASN A 1 254 ? 6.897 7.921 -3.422 1.00 92.44 254 ASN A CA 1
ATOM 1993 C C . ASN A 1 254 ? 7.363 8.377 -4.820 1.00 92.44 254 ASN A C 1
ATOM 1995 O O . ASN A 1 254 ? 8.573 8.461 -5.047 1.00 92.44 254 ASN A O 1
ATOM 1999 N N . PRO A 1 255 ? 6.445 8.711 -5.747 1.00 95.31 255 PRO A N 1
ATOM 2000 C CA . PRO A 1 255 ? 6.813 9.160 -7.083 1.00 95.31 255 PRO A CA 1
ATOM 2001 C C . PRO A 1 255 ? 7.355 10.596 -7.077 1.00 95.31 255 PRO A C 1
ATOM 2003 O O . PRO A 1 255 ? 6.891 11.455 -6.325 1.00 95.31 255 PRO A O 1
ATOM 2006 N N . ASP A 1 256 ? 8.260 10.901 -8.006 1.00 94.88 256 ASP A N 1
ATOM 2007 C CA . ASP A 1 256 ? 8.541 12.281 -8.400 1.00 94.88 256 ASP A CA 1
ATOM 2008 C C . ASP A 1 256 ? 7.368 12.806 -9.242 1.00 94.88 256 ASP A C 1
ATOM 2010 O O . ASP A 1 256 ? 7.220 12.475 -10.423 1.00 94.88 256 ASP A O 1
ATOM 2014 N N . GLY A 1 257 ? 6.528 13.635 -8.616 1.00 92.81 257 GLY A N 1
ATOM 2015 C CA . GLY A 1 257 ? 5.355 14.268 -9.224 1.00 92.81 257 GLY A CA 1
ATOM 2016 C C . GLY A 1 257 ? 5.644 15.242 -10.372 1.00 92.81 257 GLY A C 1
ATOM 2017 O O . GLY A 1 257 ? 4.709 15.654 -11.051 1.00 92.81 257 GLY A O 1
ATOM 2018 N N . SER A 1 258 ? 6.902 15.614 -10.628 1.00 95.56 258 SER A N 1
ATOM 2019 C CA . SER A 1 258 ? 7.264 16.517 -11.731 1.00 95.56 258 SER A CA 1
ATOM 2020 C C . SER A 1 258 ? 7.428 15.809 -13.087 1.00 95.56 258 SER A C 1
ATOM 2022 O O . SER A 1 258 ? 7.459 16.462 -14.138 1.00 95.56 258 SER A O 1
ATOM 2024 N N . VAL A 1 259 ? 7.513 14.472 -13.082 1.00 95.31 259 VAL A N 1
ATOM 2025 C CA . VAL A 1 259 ? 7.868 13.646 -14.252 1.00 95.31 259 VAL A CA 1
ATOM 2026 C C . VAL A 1 259 ? 6.824 12.586 -14.636 1.00 95.31 259 VAL A C 1
ATOM 2028 O O . VAL A 1 259 ? 7.071 11.806 -15.555 1.00 95.31 259 VAL A O 1
ATOM 2031 N N . TRP A 1 260 ? 5.625 12.603 -14.044 1.00 94.38 260 TRP A N 1
ATOM 2032 C CA . TRP A 1 260 ? 4.453 11.880 -14.566 1.00 94.38 260 TRP A CA 1
ATOM 2033 C C . TRP A 1 260 ? 3.227 12.789 -14.715 1.00 94.38 260 TRP A C 1
ATOM 2035 O O . TRP A 1 260 ? 3.164 13.873 -14.141 1.00 94.38 260 TRP A O 1
ATOM 2045 N N . SER A 1 261 ? 2.264 12.366 -15.533 1.00 91.88 261 SER A N 1
ATOM 2046 C CA . SER A 1 261 ? 0.975 13.045 -15.715 1.00 91.88 261 SER A CA 1
ATOM 2047 C C . SER A 1 261 ? -0.049 12.102 -16.343 1.00 91.88 261 SER A C 1
ATOM 2049 O O . SER A 1 261 ? 0.328 11.283 -17.180 1.00 91.88 261 SER A O 1
ATOM 2051 N N . PHE A 1 262 ? -1.330 12.282 -16.029 1.00 88.00 262 PHE A N 1
ATOM 2052 C CA . PHE A 1 262 ? -2.443 11.585 -16.677 1.00 88.00 262 PHE A CA 1
ATOM 2053 C C . PHE A 1 262 ? -3.658 12.514 -16.813 1.00 88.00 262 PHE A C 1
ATOM 2055 O O . PHE A 1 262 ? -3.811 13.438 -16.016 1.00 88.00 262 PHE A O 1
ATOM 2062 N N . VAL A 1 263 ? -4.476 12.279 -17.845 1.00 73.50 263 VAL A N 1
ATOM 2063 C CA . VAL A 1 263 ? -5.773 12.949 -18.109 1.00 73.50 263 VAL A CA 1
ATOM 2064 C C . VAL A 1 263 ? -6.650 12.048 -18.994 1.00 73.50 263 VAL A C 1
ATOM 2066 O O . VAL A 1 263 ? -7.845 11.888 -18.748 1.00 73.50 263 VAL A O 1
ATOM 2069 N N . SER A 1 264 ? -6.036 11.488 -20.043 1.00 80.31 264 SER A N 1
ATOM 2070 C CA . SER A 1 264 ? -6.633 10.567 -21.030 1.00 80.31 264 SER A CA 1
ATOM 2071 C C . SER A 1 264 ? -5.645 9.497 -21.537 1.00 80.31 264 SER A C 1
ATOM 2073 O O . SER A 1 264 ? -5.929 8.775 -22.489 1.00 80.31 264 SER A O 1
ATOM 2075 N N . ASP A 1 265 ? -4.444 9.479 -20.964 1.00 87.31 265 ASP A N 1
ATOM 2076 C CA . ASP A 1 265 ? -3.366 8.508 -21.126 1.00 87.31 265 ASP A CA 1
ATOM 2077 C C . ASP A 1 265 ? -2.442 8.620 -19.898 1.00 87.31 265 ASP A C 1
ATOM 2079 O O . ASP A 1 265 ? -2.443 9.645 -19.215 1.00 87.3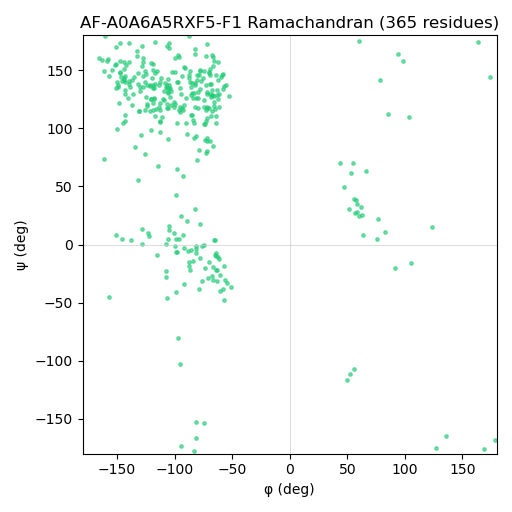1 265 ASP A O 1
ATOM 2083 N N . MET A 1 266 ? -1.658 7.582 -19.584 1.00 93.62 266 MET A N 1
ATOM 2084 C CA . MET A 1 266 ? -0.599 7.671 -18.569 1.00 93.62 266 MET A CA 1
ATOM 2085 C C . MET A 1 266 ? 0.724 8.017 -19.242 1.00 93.62 266 MET A C 1
ATOM 2087 O O . MET A 1 266 ? 1.258 7.229 -20.026 1.00 93.62 266 MET A O 1
ATOM 2091 N N . ARG A 1 267 ? 1.294 9.170 -18.890 1.00 94.31 267 ARG A N 1
ATOM 2092 C CA . ARG A 1 267 ? 2.590 9.613 -19.397 1.00 94.31 267 ARG A CA 1
ATOM 2093 C C . ARG A 1 267 ? 3.640 9.597 -18.297 1.00 94.31 267 ARG A C 1
ATOM 2095 O O . ARG A 1 267 ? 3.660 10.471 -17.433 1.00 94.31 267 ARG A O 1
ATOM 2102 N N . LEU A 1 268 ? 4.577 8.661 -18.412 1.00 96.06 268 LEU A N 1
ATOM 2103 C CA . LEU A 1 268 ? 5.805 8.625 -17.621 1.00 96.06 268 LEU A CA 1
ATOM 2104 C C . LEU A 1 268 ? 6.943 9.329 -18.378 1.00 96.06 268 LEU A C 1
ATOM 2106 O O . LEU A 1 268 ? 7.038 9.250 -19.605 1.00 96.06 268 LEU A O 1
ATOM 2110 N N . ARG A 1 269 ? 7.825 10.010 -17.648 1.00 96.44 269 ARG A N 1
ATOM 2111 C CA . ARG A 1 269 ? 9.151 10.453 -18.105 1.00 96.44 269 ARG A CA 1
ATOM 2112 C C . ARG A 1 269 ? 10.195 9.819 -17.184 1.00 96.44 269 ARG A C 1
ATOM 2114 O O . ARG A 1 269 ? 9.882 9.471 -16.049 1.00 96.44 269 ARG A O 1
ATOM 2121 N N . THR A 1 270 ? 11.426 9.662 -17.660 1.00 96.94 270 THR A N 1
ATOM 2122 C CA . THR A 1 270 ? 12.501 9.035 -16.884 1.00 96.94 270 THR A CA 1
ATOM 2123 C C . THR A 1 270 ? 12.855 9.859 -15.640 1.00 96.94 270 THR A C 1
ATOM 2125 O O . THR A 1 270 ? 13.399 10.956 -15.742 1.00 96.94 270 THR A O 1
ATOM 2128 N N . ALA A 1 271 ? 12.519 9.317 -14.465 1.00 97.00 271 ALA A N 1
ATOM 2129 C CA . ALA A 1 271 ? 12.724 9.942 -13.155 1.00 97.00 271 ALA A CA 1
ATOM 2130 C C . ALA A 1 271 ? 14.117 9.665 -12.553 1.00 97.00 271 ALA A C 1
ATOM 2132 O O . ALA A 1 271 ? 14.594 10.412 -11.703 1.00 97.00 271 ALA A O 1
ATOM 2133 N N . THR A 1 272 ? 14.788 8.598 -12.995 1.00 97.44 272 THR A N 1
ATOM 2134 C CA . THR A 1 272 ? 16.081 8.157 -12.452 1.00 97.44 272 THR A CA 1
ATOM 2135 C C . THR A 1 272 ? 17.014 7.725 -13.579 1.00 97.44 272 THR A C 1
ATOM 2137 O O . THR A 1 272 ? 16.610 6.981 -14.470 1.00 97.44 272 THR A O 1
ATOM 2140 N N . VAL A 1 273 ? 18.281 8.143 -13.521 1.00 97.75 273 VAL A N 1
ATOM 2141 C CA . VAL A 1 273 ? 19.343 7.612 -14.391 1.00 97.75 273 VAL A CA 1
ATOM 2142 C C . VAL A 1 273 ? 19.965 6.403 -13.694 1.00 97.75 273 VAL A C 1
ATOM 2144 O O . VAL A 1 273 ? 20.840 6.550 -12.845 1.00 97.75 273 VAL A O 1
ATOM 2147 N N . THR A 1 274 ? 19.484 5.205 -14.022 1.00 97.06 274 THR A N 1
ATOM 2148 C CA . THR A 1 274 ? 19.948 3.945 -13.425 1.00 97.06 274 THR A CA 1
ATOM 2149 C C . THR A 1 274 ? 19.885 2.788 -14.424 1.00 97.06 274 THR A C 1
ATOM 2151 O O . THR A 1 274 ? 19.140 2.827 -15.401 1.00 97.06 274 THR A O 1
ATOM 2154 N N . ASN A 1 275 ? 20.677 1.744 -14.174 1.00 93.88 275 ASN A N 1
ATOM 2155 C CA . ASN A 1 275 ? 20.584 0.457 -14.869 1.00 93.88 275 ASN A CA 1
ATOM 2156 C C . ASN A 1 275 ? 19.787 -0.592 -14.073 1.00 93.88 275 ASN A C 1
ATOM 2158 O O . ASN A 1 275 ? 19.541 -1.676 -14.604 1.00 93.88 275 ASN A O 1
ATOM 2162 N N . ASP A 1 276 ? 19.410 -0.275 -12.833 1.00 96.25 276 ASP A N 1
ATOM 2163 C CA . ASP A 1 276 ? 18.782 -1.166 -11.862 1.00 96.25 276 ASP A CA 1
ATOM 2164 C C . ASP A 1 276 ? 17.338 -0.730 -11.572 1.00 96.25 276 ASP A C 1
ATOM 2166 O O . ASP A 1 276 ? 17.092 0.367 -11.062 1.00 96.25 276 ASP A O 1
ATOM 2170 N N . LEU A 1 277 ? 16.385 -1.615 -11.875 1.00 97.50 277 LEU A N 1
ATOM 2171 C CA . LEU A 1 277 ? 14.954 -1.357 -11.734 1.00 97.50 277 LEU A CA 1
ATOM 2172 C C . LEU A 1 277 ? 14.527 -1.117 -10.279 1.00 97.50 277 LEU A C 1
ATOM 2174 O O . LEU A 1 277 ? 13.616 -0.326 -10.055 1.00 97.50 277 LEU A O 1
ATOM 2178 N N . PHE A 1 278 ? 15.187 -1.729 -9.291 1.00 97.06 278 PHE A N 1
ATOM 2179 C CA . PHE A 1 278 ? 14.825 -1.541 -7.879 1.00 97.06 278 PHE A CA 1
ATOM 2180 C C . PHE A 1 278 ? 15.163 -0.137 -7.356 1.00 97.06 278 PHE A C 1
ATOM 2182 O O . PHE A 1 278 ? 14.631 0.287 -6.334 1.00 97.06 278 PHE A O 1
ATOM 2189 N N . THR A 1 279 ? 15.997 0.609 -8.088 1.00 96.06 279 THR A N 1
ATOM 2190 C CA . THR A 1 279 ? 16.323 2.020 -7.810 1.00 96.06 279 THR A CA 1
ATOM 2191 C C . THR A 1 279 ? 15.544 3.013 -8.683 1.00 96.06 279 THR A C 1
ATOM 2193 O O . THR A 1 279 ? 15.723 4.220 -8.540 1.00 96.06 279 THR A O 1
ATOM 2196 N N . ALA A 1 280 ? 14.699 2.540 -9.606 1.00 97.06 280 ALA A N 1
ATOM 2197 C CA . ALA A 1 280 ? 14.002 3.392 -10.565 1.00 97.06 280 ALA A CA 1
ATOM 2198 C C . ALA A 1 280 ? 12.691 3.9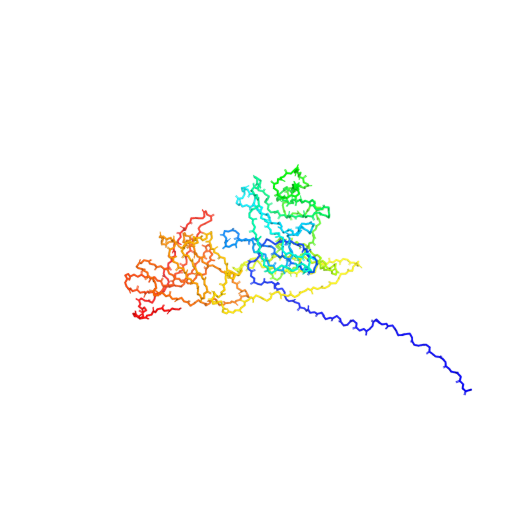57 -9.988 1.00 97.06 280 ALA A C 1
ATOM 2200 O O . ALA A 1 280 ? 11.705 3.235 -9.799 1.00 97.06 280 ALA A O 1
ATOM 2201 N N . HIS A 1 281 ? 12.668 5.272 -9.759 1.00 95.38 281 HIS A N 1
ATOM 2202 C CA . HIS A 1 281 ? 11.470 5.996 -9.336 1.00 95.38 281 HIS A CA 1
ATOM 2203 C C . HIS A 1 281 ? 10.361 5.915 -10.399 1.00 95.38 281 HIS A C 1
ATOM 2205 O O . HIS A 1 281 ? 10.620 5.747 -11.593 1.00 95.38 281 HIS A O 1
ATOM 2211 N N . ASN A 1 282 ? 9.116 6.101 -9.958 1.00 97.19 282 ASN A N 1
ATOM 2212 C CA . ASN A 1 282 ? 7.909 6.100 -10.792 1.00 97.19 282 ASN A CA 1
ATOM 2213 C C . ASN A 1 282 ? 7.653 4.752 -11.506 1.00 97.19 282 ASN A C 1
ATOM 2215 O O . ASN A 1 282 ? 7.056 4.704 -12.583 1.00 97.19 282 ASN A O 1
ATOM 2219 N N . THR A 1 283 ? 8.044 3.641 -10.875 1.00 97.81 283 THR A N 1
ATOM 2220 C CA . THR A 1 283 ? 7.555 2.302 -11.235 1.00 97.81 283 THR A CA 1
ATOM 2221 C C . THR A 1 283 ? 6.114 2.151 -10.732 1.00 97.81 283 THR A C 1
ATOM 2223 O O . THR A 1 283 ? 5.894 1.991 -9.532 1.00 97.81 283 THR A O 1
ATOM 2226 N N . LEU A 1 284 ? 5.127 2.240 -11.632 1.00 96.94 284 LEU A N 1
ATOM 2227 C CA . LEU A 1 284 ? 3.708 2.060 -11.298 1.00 96.94 284 LEU A CA 1
ATOM 2228 C C . LEU A 1 284 ? 3.333 0.573 -11.247 1.00 96.94 284 LEU A C 1
ATOM 2230 O O . LEU A 1 284 ? 3.711 -0.198 -12.130 1.00 96.94 284 LEU A O 1
ATOM 2234 N N . THR A 1 285 ? 2.556 0.178 -10.241 1.00 96.69 285 THR A N 1
ATOM 2235 C CA . THR A 1 285 ? 2.143 -1.210 -9.997 1.00 96.69 285 THR A CA 1
ATOM 2236 C C . THR A 1 285 ? 0.638 -1.313 -9.726 1.00 96.69 285 THR A C 1
ATOM 2238 O O . THR A 1 285 ? -0.034 -0.310 -9.494 1.00 96.69 285 THR A O 1
ATOM 2241 N N . ARG A 1 286 ? 0.101 -2.537 -9.773 1.00 92.75 286 ARG A N 1
ATOM 2242 C CA . ARG A 1 286 ? -1.228 -2.901 -9.254 1.00 92.75 286 ARG A CA 1
ATOM 2243 C C . ARG A 1 286 ? -1.231 -4.366 -8.822 1.00 92.75 286 ARG A C 1
ATOM 2245 O O . ARG A 1 286 ? -0.451 -5.162 -9.349 1.00 92.75 286 ARG A O 1
ATOM 2252 N N . ARG A 1 287 ? -2.121 -4.735 -7.897 1.00 93.25 287 ARG A N 1
ATOM 2253 C CA . ARG A 1 287 ? -2.258 -6.119 -7.399 1.00 93.25 287 ARG A CA 1
ATOM 2254 C C . ARG A 1 287 ? -2.654 -7.090 -8.517 1.00 93.25 287 ARG A C 1
ATOM 2256 O O . ARG A 1 287 ? -3.489 -6.769 -9.365 1.00 93.25 287 ARG A O 1
ATOM 2263 N N . ILE A 1 288 ? -2.083 -8.295 -8.484 1.00 93.62 288 ILE A N 1
ATOM 2264 C CA . ILE A 1 288 ? -2.416 -9.394 -9.402 1.00 93.62 288 ILE A CA 1
ATOM 2265 C C . ILE A 1 288 ? -3.702 -10.084 -8.929 1.00 93.62 288 ILE A C 1
ATOM 2267 O O . ILE A 1 288 ? -3.913 -10.264 -7.733 1.00 93.62 288 ILE A O 1
ATOM 2271 N N . LEU A 1 289 ? -4.551 -10.477 -9.881 1.00 89.25 289 LEU A N 1
ATOM 2272 C CA . LEU A 1 289 ? -5.812 -11.178 -9.632 1.00 89.25 289 LEU A CA 1
ATOM 2273 C C . LEU A 1 289 ? -5.579 -12.693 -9.669 1.00 89.25 289 LEU A C 1
ATOM 2275 O O . LEU A 1 289 ? -5.135 -13.229 -10.693 1.00 89.25 289 LEU A O 1
ATOM 2279 N N . GLY A 1 290 ? -5.861 -13.384 -8.566 1.00 84.56 290 GLY A N 1
ATOM 2280 C CA . GLY A 1 290 ? -5.805 -14.844 -8.500 1.00 84.56 290 GLY A CA 1
ATOM 2281 C C . GLY A 1 290 ? -7.072 -15.538 -9.033 1.00 84.56 290 GLY A C 1
ATOM 2282 O O . GLY A 1 290 ? -8.079 -14.884 -9.292 1.00 84.56 290 GLY A O 1
ATOM 2283 N N . PRO A 1 291 ? -7.033 -16.870 -9.235 1.00 86.56 291 PRO A N 1
ATOM 2284 C CA . PRO A 1 291 ? -5.844 -17.726 -9.158 1.00 86.56 291 PRO A CA 1
ATOM 2285 C C . PRO A 1 291 ? -4.901 -17.547 -10.360 1.00 86.56 291 PRO A C 1
ATOM 2287 O O . PRO A 1 291 ? -3.734 -17.927 -10.287 1.00 86.56 291 PRO A O 1
ATOM 2290 N N . LYS A 1 292 ? -5.406 -17.006 -11.478 1.00 88.50 292 LYS A N 1
ATOM 2291 C CA . LYS A 1 292 ? -4.666 -16.730 -12.717 1.00 88.50 292 LYS A CA 1
ATOM 2292 C C . LYS A 1 292 ? -5.297 -15.534 -13.430 1.00 88.50 292 LYS A C 1
ATOM 2294 O O . LYS A 1 292 ? -6.509 -15.508 -13.619 1.00 88.50 292 LYS A O 1
ATOM 2299 N N . SER A 1 293 ? -4.473 -14.606 -13.899 1.00 90.94 293 SER A N 1
ATOM 2300 C CA . SER A 1 293 ? -4.888 -13.455 -14.710 1.00 90.94 293 SER A CA 1
ATOM 2301 C C . SER A 1 293 ? -3.797 -13.071 -15.711 1.00 90.94 293 SER A C 1
ATOM 2303 O O . SER A 1 293 ? -2.702 -13.635 -15.703 1.00 90.94 293 SER A O 1
ATOM 2305 N N . ALA A 1 294 ? -4.109 -12.124 -16.598 1.00 91.69 294 ALA A N 1
ATOM 2306 C CA . ALA A 1 294 ? -3.181 -11.578 -17.577 1.00 91.69 294 ALA A CA 1
ATOM 2307 C C . ALA A 1 294 ? -3.227 -10.043 -17.542 1.00 91.69 294 ALA A C 1
ATOM 2309 O O . ALA A 1 294 ? -4.243 -9.441 -17.885 1.00 91.69 294 ALA A O 1
ATOM 2310 N N . GLY A 1 295 ? -2.120 -9.408 -17.148 1.00 91.75 295 GLY A N 1
ATOM 2311 C CA . GLY A 1 295 ? -1.925 -7.971 -17.338 1.00 91.75 295 GLY A CA 1
ATOM 2312 C C . GLY A 1 295 ? -1.505 -7.693 -18.779 1.00 91.75 295 GLY A C 1
ATOM 2313 O O . GLY A 1 295 ? -0.536 -8.279 -19.256 1.00 91.75 295 GLY A O 1
ATOM 2314 N N . THR A 1 296 ? -2.223 -6.811 -19.475 1.00 92.88 296 THR A N 1
ATOM 2315 C CA . THR A 1 296 ? -1.865 -6.355 -20.827 1.00 92.88 296 THR A CA 1
ATOM 2316 C C . THR A 1 296 ? -1.671 -4.849 -20.798 1.00 92.88 296 THR A C 1
ATOM 2318 O O . THR A 1 296 ? -2.567 -4.118 -20.388 1.00 92.88 296 THR A O 1
ATOM 2321 N N . PHE A 1 297 ? -0.504 -4.392 -21.244 1.00 92.62 297 PHE A N 1
ATOM 2322 C CA . PHE A 1 297 ? -0.138 -2.981 -21.300 1.00 92.62 297 PHE A CA 1
ATOM 2323 C C . PHE A 1 297 ? 0.078 -2.590 -22.758 1.00 92.62 297 PHE A C 1
ATOM 2325 O O . PHE A 1 297 ? 0.691 -3.346 -23.506 1.00 92.62 297 PHE A O 1
ATOM 2332 N N . ARG A 1 298 ? -0.404 -1.407 -23.143 1.00 91.81 298 ARG A N 1
ATOM 2333 C CA . ARG A 1 298 ? -0.160 -0.805 -24.456 1.00 91.81 298 ARG A CA 1
ATOM 2334 C C . ARG A 1 298 ? 0.701 0.432 -24.249 1.00 91.81 298 ARG A C 1
ATOM 2336 O O . ARG A 1 298 ? 0.243 1.379 -23.614 1.00 91.81 298 ARG A O 1
ATOM 2343 N N . VAL A 1 299 ? 1.924 0.436 -24.766 1.00 91.12 299 VAL A N 1
ATOM 2344 C CA . VAL A 1 299 ? 2.919 1.478 -24.462 1.00 91.12 299 VAL A CA 1
ATOM 2345 C C . VAL A 1 299 ? 3.293 2.224 -25.734 1.00 91.12 299 VAL A C 1
ATOM 2347 O O . VAL A 1 299 ? 3.722 1.611 -26.710 1.00 91.12 299 VAL A O 1
ATOM 2350 N N . ASP A 1 300 ? 3.161 3.554 -25.729 1.00 91.50 300 ASP A N 1
ATOM 2351 C CA . ASP A 1 300 ? 3.764 4.388 -26.770 1.00 91.50 300 ASP A CA 1
ATOM 2352 C C . ASP A 1 300 ? 5.241 4.638 -26.442 1.00 91.50 300 ASP A C 1
ATOM 2354 O O . ASP A 1 300 ? 5.581 5.201 -25.403 1.00 91.50 300 ASP A O 1
ATOM 2358 N N . ILE A 1 301 ? 6.117 4.185 -27.333 1.00 91.25 301 ILE A N 1
ATOM 2359 C CA . ILE A 1 301 ? 7.574 4.227 -27.186 1.00 91.25 301 ILE A CA 1
ATOM 2360 C C . ILE A 1 301 ? 8.225 5.303 -28.067 1.00 91.25 301 ILE A C 1
ATOM 2362 O O . ILE A 1 301 ? 9.451 5.406 -28.103 1.00 91.25 301 ILE A O 1
ATOM 2366 N N . SER A 1 302 ? 7.436 6.127 -28.769 1.00 90.44 302 SER A N 1
ATOM 2367 C CA . SER A 1 302 ? 7.962 7.175 -29.661 1.00 90.44 302 SER A CA 1
ATOM 2368 C C . SER A 1 302 ? 8.755 8.268 -28.930 1.00 90.44 302 SER A C 1
ATOM 2370 O O . SER A 1 302 ? 9.586 8.937 -29.541 1.00 90.44 302 SER A O 1
ATOM 2372 N N . GLY A 1 303 ? 8.528 8.429 -27.622 1.00 92.12 303 GLY A N 1
ATOM 2373 C CA . GLY A 1 303 ? 9.230 9.391 -26.769 1.00 92.12 303 GLY A CA 1
ATOM 2374 C C . GLY A 1 303 ? 10.563 8.916 -26.175 1.00 92.12 303 GLY A C 1
ATOM 2375 O O . GLY A 1 303 ? 11.215 9.727 -25.516 1.00 92.12 303 GLY A O 1
ATOM 2376 N N . LEU A 1 304 ? 10.964 7.650 -26.369 1.00 93.81 304 LEU A N 1
ATOM 2377 C CA . LEU A 1 304 ? 12.172 7.088 -25.746 1.00 93.81 304 LEU A CA 1
ATOM 2378 C C . LEU A 1 304 ? 13.468 7.651 -26.359 1.00 93.81 304 LEU A C 1
ATOM 2380 O O . LEU A 1 304 ? 13.675 7.634 -27.579 1.00 93.81 304 LEU A O 1
ATOM 2384 N N . LYS A 1 305 ? 14.375 8.090 -25.487 1.00 95.50 305 LYS A N 1
ATOM 2385 C CA . LYS A 1 305 ? 15.724 8.588 -25.786 1.00 95.50 305 LYS A CA 1
ATOM 2386 C C . LYS A 1 305 ? 16.773 7.492 -25.608 1.00 95.50 305 LYS A C 1
ATOM 2388 O O . LYS A 1 305 ? 16.517 6.474 -24.976 1.00 95.50 305 LYS A O 1
ATOM 2393 N N . ASP A 1 306 ? 17.959 7.705 -26.169 1.00 96.50 306 ASP A N 1
ATOM 2394 C CA . ASP A 1 306 ? 19.094 6.787 -26.018 1.00 96.50 306 ASP A CA 1
ATOM 2395 C C . ASP A 1 306 ? 19.381 6.474 -24.536 1.00 96.50 306 ASP A C 1
ATOM 2397 O O . ASP A 1 306 ? 19.498 7.387 -23.719 1.00 96.50 306 ASP A O 1
ATOM 2401 N N . GLY A 1 307 ? 19.452 5.184 -24.199 1.00 96.44 307 GLY A N 1
ATOM 2402 C CA . GLY A 1 307 ? 19.583 4.674 -22.833 1.00 96.44 307 GLY A CA 1
ATOM 2403 C C . GLY A 1 307 ? 18.263 4.358 -22.114 1.00 96.44 307 GLY A C 1
ATOM 2404 O O . GLY A 1 307 ? 18.286 3.566 -21.170 1.00 96.44 307 GLY A O 1
ATOM 2405 N N . ASP A 1 308 ? 17.119 4.903 -22.549 1.00 97.56 308 ASP A N 1
ATOM 2406 C CA . ASP A 1 308 ? 15.833 4.687 -21.871 1.00 97.56 308 ASP A CA 1
ATOM 2407 C C . ASP A 1 308 ? 15.389 3.209 -21.920 1.00 97.56 308 ASP A C 1
ATOM 2409 O O . ASP A 1 308 ? 15.571 2.494 -22.917 1.00 97.56 308 ASP A O 1
ATOM 2413 N N . ARG A 1 309 ? 14.728 2.762 -20.844 1.00 96.69 309 ARG A N 1
ATOM 2414 C CA . ARG A 1 309 ? 14.084 1.445 -20.733 1.00 96.69 309 ARG A CA 1
ATOM 2415 C C . ARG A 1 309 ? 12.650 1.605 -20.231 1.00 96.69 309 ARG A C 1
ATOM 2417 O O . ARG A 1 309 ? 12.431 2.298 -19.243 1.00 96.69 309 ARG A O 1
ATOM 2424 N N . ALA A 1 310 ? 11.685 0.956 -20.882 1.00 96.50 310 ALA A N 1
ATOM 2425 C CA . ALA A 1 310 ? 10.270 1.000 -20.495 1.00 96.50 310 ALA A CA 1
ATOM 2426 C C . ALA A 1 310 ? 9.544 -0.301 -20.873 1.00 96.50 310 ALA A C 1
ATOM 2428 O O . ALA A 1 310 ? 9.776 -0.849 -21.951 1.00 96.50 310 ALA A O 1
ATOM 2429 N N . GLY A 1 311 ? 8.651 -0.802 -20.017 1.00 96.12 311 GLY A N 1
ATOM 2430 C CA . GLY A 1 311 ? 7.965 -2.077 -20.243 1.00 96.12 311 GLY A CA 1
ATOM 2431 C C . GLY A 1 311 ? 7.016 -2.482 -19.118 1.00 96.12 311 GLY A C 1
ATOM 2432 O O . GLY A 1 311 ? 6.718 -1.684 -18.235 1.00 96.12 311 GLY A O 1
ATOM 2433 N N . ALA A 1 312 ? 6.568 -3.736 -19.158 1.00 97.62 312 ALA A N 1
ATOM 2434 C CA . ALA A 1 312 ? 5.718 -4.355 -18.146 1.00 97.62 312 ALA A CA 1
ATOM 2435 C C . ALA A 1 312 ? 6.532 -5.342 -17.295 1.00 97.62 312 ALA A C 1
ATOM 2437 O O . ALA A 1 312 ? 7.243 -6.194 -17.835 1.00 97.62 312 ALA A O 1
ATOM 2438 N N . VAL A 1 313 ? 6.418 -5.238 -15.968 1.00 98.25 313 VAL A N 1
ATOM 2439 C CA . VAL A 1 313 ? 7.200 -6.014 -14.993 1.00 98.25 313 VAL A CA 1
ATOM 2440 C C . VAL A 1 313 ? 6.300 -6.827 -14.061 1.00 98.25 313 VAL A C 1
ATOM 2442 O O . VAL A 1 313 ? 5.314 -6.323 -13.530 1.00 98.25 313 VAL A O 1
ATOM 2445 N N . LEU A 1 314 ? 6.676 -8.085 -13.821 1.00 97.81 314 LEU A N 1
ATOM 2446 C CA . LEU A 1 314 ? 6.220 -8.869 -12.677 1.00 97.81 314 LEU A CA 1
ATOM 2447 C C . LEU A 1 314 ? 7.083 -8.466 -11.473 1.00 97.81 314 LEU A C 1
ATOM 2449 O O . LEU A 1 314 ? 8.206 -8.949 -11.322 1.00 97.81 314 LEU A O 1
ATOM 2453 N N . PHE A 1 315 ? 6.599 -7.501 -10.689 1.00 97.62 315 PHE A N 1
ATOM 2454 C CA . PHE A 1 315 ? 7.403 -6.780 -9.699 1.00 97.62 315 PHE A CA 1
ATOM 2455 C C . PHE A 1 315 ? 7.324 -7.415 -8.303 1.00 97.62 315 PHE A C 1
ATOM 2457 O O . PHE A 1 315 ? 6.266 -7.446 -7.678 1.00 97.62 315 PHE A O 1
ATOM 2464 N N . ARG A 1 316 ? 8.462 -7.914 -7.812 1.00 96.19 316 ARG A N 1
ATOM 2465 C CA . ARG A 1 316 ? 8.698 -8.395 -6.440 1.00 96.19 316 ARG A CA 1
ATOM 2466 C C . ARG A 1 316 ? 10.213 -8.405 -6.188 1.00 96.19 316 ARG A C 1
ATOM 2468 O O . ARG A 1 316 ? 10.972 -8.106 -7.104 1.00 96.19 316 ARG A O 1
ATOM 2475 N N . VAL A 1 317 ? 10.667 -8.792 -4.990 1.00 94.44 317 VAL A N 1
ATOM 2476 C CA . VAL A 1 317 ? 12.111 -8.931 -4.683 1.00 94.44 317 VAL A CA 1
ATOM 2477 C C . VAL A 1 317 ? 12.855 -9.845 -5.667 1.00 94.44 317 VAL A C 1
ATOM 2479 O O . VAL A 1 317 ? 13.991 -9.556 -6.013 1.00 94.44 317 VAL A O 1
ATOM 2482 N N . VAL A 1 318 ? 12.182 -10.875 -6.194 1.00 96.56 318 VAL A N 1
ATOM 2483 C CA . VAL A 1 318 ? 12.591 -11.568 -7.423 1.00 96.56 318 VAL A CA 1
ATOM 2484 C C . VAL A 1 318 ? 11.631 -11.155 -8.536 1.00 96.56 318 VAL A C 1
ATOM 2486 O O . VAL A 1 318 ? 10.424 -11.376 -8.408 1.00 96.56 318 VAL A O 1
ATOM 2489 N N . ALA A 1 319 ? 12.150 -10.569 -9.616 1.00 98.19 319 ALA A N 1
ATOM 2490 C CA . ALA A 1 319 ? 11.348 -9.989 -10.694 1.00 98.19 319 ALA A CA 1
ATOM 2491 C C . ALA A 1 319 ? 11.804 -10.407 -12.104 1.00 98.19 319 ALA A C 1
ATOM 2493 O O . ALA A 1 319 ? 12.926 -10.870 -12.337 1.00 98.19 319 ALA A O 1
ATOM 2494 N N . ALA A 1 320 ? 10.898 -10.210 -13.064 1.00 98.31 320 ALA A N 1
ATOM 2495 C CA . ALA A 1 320 ? 11.141 -10.345 -14.498 1.00 98.31 320 ALA A CA 1
ATOM 2496 C C . ALA A 1 320 ? 10.273 -9.340 -15.272 1.00 98.31 320 ALA A C 1
ATOM 2498 O O . ALA A 1 320 ? 9.158 -9.034 -14.848 1.00 98.31 320 ALA A O 1
ATOM 2499 N N . TYR A 1 321 ? 10.754 -8.831 -16.406 1.00 98.38 321 TYR A N 1
ATOM 2500 C CA . TYR A 1 321 ? 10.021 -7.868 -17.230 1.00 98.38 321 TYR A CA 1
ATOM 2501 C C . TYR A 1 321 ? 10.157 -8.132 -18.730 1.00 98.38 321 TYR A C 1
ATOM 2503 O O . TYR A 1 321 ? 11.127 -8.733 -19.193 1.00 98.38 321 TYR A O 1
ATOM 2511 N N . ILE A 1 322 ? 9.187 -7.629 -19.494 1.00 97.06 322 ILE A N 1
ATOM 2512 C CA . ILE A 1 322 ? 9.271 -7.486 -20.948 1.00 97.06 322 ILE A CA 1
ATOM 2513 C C . ILE A 1 322 ? 9.169 -6.002 -21.307 1.00 97.06 322 ILE A C 1
ATOM 2515 O O . ILE A 1 322 ? 8.251 -5.310 -20.869 1.00 97.06 322 ILE A O 1
ATOM 2519 N N . GLY A 1 323 ? 10.133 -5.479 -22.062 1.00 95.19 323 GLY A N 1
ATOM 2520 C CA . GLY A 1 323 ? 10.227 -4.038 -22.291 1.00 95.19 323 GLY A CA 1
ATOM 2521 C C . GLY A 1 323 ? 11.149 -3.634 -23.429 1.00 95.19 323 GLY A C 1
ATOM 2522 O O . GLY A 1 323 ? 12.005 -4.397 -23.867 1.00 95.19 323 GLY A O 1
ATOM 2523 N N . ASN A 1 324 ? 10.959 -2.413 -23.915 1.00 94.25 324 ASN A N 1
ATOM 2524 C CA . ASN A 1 324 ? 11.860 -1.779 -24.862 1.00 94.25 324 ASN A CA 1
ATOM 2525 C C . ASN A 1 324 ? 13.093 -1.246 -24.143 1.00 94.25 324 ASN A C 1
ATOM 2527 O O . ASN A 1 324 ? 12.966 -0.544 -23.140 1.00 94.25 324 ASN A O 1
ATOM 2531 N N . HIS A 1 325 ? 14.271 -1.506 -24.707 1.00 94.25 325 HIS A N 1
ATOM 2532 C CA . HIS A 1 325 ? 15.467 -0.702 -24.462 1.00 94.25 325 HIS A CA 1
ATOM 2533 C C . HIS A 1 325 ? 15.768 0.108 -25.725 1.00 94.25 325 HIS A C 1
ATOM 2535 O O . HIS A 1 325 ? 15.642 -0.397 -26.848 1.00 94.25 325 HIS A O 1
ATOM 2541 N N . ARG A 1 326 ? 16.162 1.366 -25.543 1.00 93.12 326 ARG A N 1
ATOM 2542 C CA . ARG A 1 326 ? 16.494 2.301 -26.619 1.00 93.12 326 ARG A CA 1
ATOM 2543 C C . ARG A 1 326 ? 18.011 2.459 -26.715 1.00 93.12 326 ARG A C 1
ATOM 2545 O O . ARG A 1 326 ? 18.661 2.771 -25.722 1.00 93.12 326 ARG A O 1
ATOM 2552 N N . SER A 1 327 ? 18.573 2.254 -27.905 1.00 92.50 327 SER A N 1
ATOM 2553 C CA . SER A 1 327 ? 19.999 2.468 -28.182 1.00 92.50 327 SER A CA 1
ATOM 2554 C C . SER A 1 327 ? 20.163 3.298 -29.453 1.00 92.50 327 SER A C 1
ATOM 2556 O O . SER A 1 327 ? 19.745 2.900 -30.545 1.00 92.50 327 SER A O 1
ATOM 2558 N N . GLY A 1 328 ? 20.708 4.502 -29.293 1.00 89.94 328 GLY A N 1
ATOM 2559 C CA . GLY A 1 328 ? 20.666 5.569 -30.285 1.00 89.94 328 GLY A CA 1
ATOM 2560 C C . GLY A 1 328 ? 19.241 5.798 -30.799 1.00 89.94 328 GLY A C 1
ATOM 2561 O O . GLY A 1 328 ? 18.328 6.146 -30.051 1.00 89.94 328 GLY A O 1
ATOM 2562 N N . ASN A 1 329 ? 19.047 5.558 -32.098 1.00 86.19 329 ASN A N 1
ATOM 2563 C CA . ASN A 1 329 ? 17.755 5.693 -32.775 1.00 86.19 329 ASN A CA 1
ATOM 2564 C C . ASN A 1 329 ? 16.969 4.373 -32.918 1.00 86.19 329 ASN A C 1
ATOM 2566 O O . ASN A 1 329 ? 15.897 4.372 -33.528 1.00 86.19 329 ASN A O 1
ATOM 2570 N N . SER A 1 330 ? 17.464 3.269 -32.353 1.0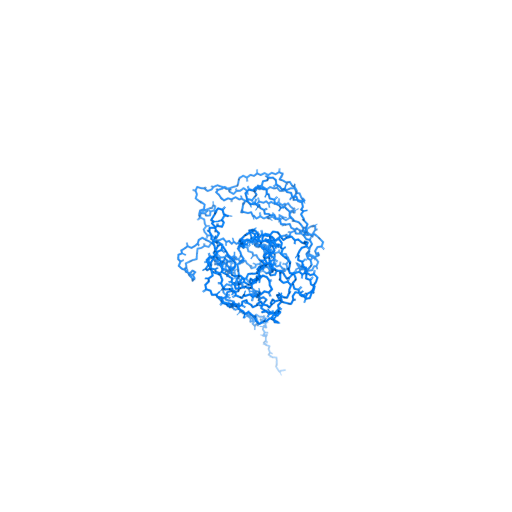0 87.69 330 SER A N 1
ATOM 2571 C CA . SER A 1 330 ? 16.877 1.929 -32.477 1.00 87.69 330 SER A CA 1
ATOM 2572 C C . SER A 1 330 ? 16.206 1.493 -31.176 1.00 87.69 330 SER A C 1
ATOM 2574 O O . SER A 1 330 ? 16.778 1.639 -30.097 1.00 87.69 330 SER A O 1
ATOM 2576 N N . SER A 1 331 ? 15.007 0.919 -31.277 1.00 89.75 331 SER A N 1
ATOM 2577 C CA . SER A 1 331 ? 14.323 0.265 -30.154 1.00 89.75 331 SER A CA 1
ATOM 2578 C C . SER A 1 331 ? 14.359 -1.252 -30.337 1.00 89.75 331 SER A C 1
ATOM 2580 O O . SER A 1 331 ? 14.153 -1.757 -31.443 1.00 89.75 331 SER A O 1
ATOM 2582 N N . SER A 1 332 ? 14.626 -1.982 -29.258 1.00 91.94 332 SER A N 1
ATOM 2583 C CA . SER A 1 332 ? 14.631 -3.448 -29.227 1.00 91.94 332 SER A CA 1
ATOM 2584 C C . SER A 1 332 ? 13.836 -3.942 -28.028 1.00 91.94 332 SER A C 1
ATOM 2586 O O . SER A 1 332 ? 13.953 -3.384 -26.936 1.00 91.94 332 SER A O 1
ATOM 2588 N N . LEU A 1 333 ? 13.031 -4.985 -28.229 1.00 93.62 333 LEU A N 1
ATOM 2589 C CA . LEU A 1 333 ? 12.218 -5.583 -27.172 1.00 93.62 333 LEU A CA 1
ATOM 2590 C C . LEU A 1 333 ? 13.020 -6.690 -26.481 1.00 93.62 333 LEU A C 1
ATOM 2592 O O . LEU A 1 333 ? 13.493 -7.608 -27.146 1.00 93.62 333 LEU A O 1
ATOM 2596 N N . PHE A 1 334 ? 13.143 -6.629 -25.161 1.00 95.81 334 PHE A N 1
ATOM 2597 C CA . PHE A 1 334 ? 13.857 -7.606 -24.344 1.00 95.81 334 PHE A CA 1
ATOM 2598 C C . PHE A 1 334 ? 12.917 -8.262 -23.337 1.00 95.81 334 PHE A C 1
ATOM 2600 O O . PHE A 1 334 ? 12.065 -7.591 -22.754 1.00 95.81 334 PHE A O 1
ATOM 2607 N N . MET A 1 335 ? 13.119 -9.557 -23.096 1.00 97.75 335 MET A N 1
ATOM 2608 C CA . MET A 1 335 ? 12.671 -10.233 -21.881 1.00 97.75 335 MET A CA 1
ATOM 2609 C C . MET A 1 335 ? 13.880 -10.365 -20.955 1.00 97.75 335 MET A C 1
ATOM 2611 O O . MET A 1 335 ? 14.912 -10.923 -21.347 1.00 97.75 335 MET A O 1
ATOM 2615 N N . VAL A 1 336 ? 13.753 -9.826 -19.745 1.00 98.31 336 VAL A N 1
ATOM 2616 C CA . VAL A 1 336 ? 14.784 -9.848 -18.707 1.00 98.31 336 VAL A CA 1
ATOM 2617 C C . VAL A 1 336 ? 14.226 -10.556 -17.480 1.00 98.31 336 VAL A C 1
ATOM 2619 O O . VAL A 1 336 ? 13.177 -10.183 -16.961 1.00 98.31 336 VAL A O 1
ATOM 2622 N N . GLU A 1 337 ? 14.931 -11.577 -17.013 1.00 97.88 337 GLU A N 1
ATOM 2623 C CA . GLU A 1 337 ? 14.570 -12.404 -15.859 1.00 97.88 337 GLU A CA 1
ATOM 2624 C C . GLU A 1 337 ? 15.608 -12.278 -14.739 1.00 97.88 337 GLU A C 1
ATOM 2626 O O . GLU A 1 337 ? 16.669 -11.689 -14.944 1.00 97.88 337 GLU A O 1
ATOM 2631 N N . LYS A 1 338 ? 15.340 -12.885 -13.575 1.00 96.50 338 LYS A N 1
ATOM 2632 C CA . LYS A 1 338 ? 16.300 -12.981 -12.458 1.00 96.50 338 LYS A CA 1
ATOM 2633 C C . LYS A 1 338 ? 16.811 -11.606 -12.002 1.00 96.50 338 LYS A C 1
ATOM 2635 O O . LYS A 1 338 ? 17.991 -11.449 -11.703 1.00 96.50 338 LYS A O 1
ATOM 2640 N N . LEU A 1 339 ? 15.933 -10.603 -11.974 1.00 98.25 339 LEU A N 1
ATOM 2641 C CA . LEU A 1 339 ? 16.180 -9.435 -11.136 1.00 98.25 339 LEU A CA 1
ATOM 2642 C C . LEU A 1 339 ? 16.041 -9.904 -9.684 1.00 98.25 339 LEU A C 1
ATOM 2644 O O . LEU A 1 339 ? 15.046 -10.557 -9.376 1.00 98.25 339 LEU A O 1
ATOM 2648 N N . ASP A 1 340 ? 17.021 -9.614 -8.832 1.00 97.81 340 ASP A N 1
ATOM 2649 C CA . ASP A 1 340 ? 17.072 -10.087 -7.443 1.00 97.81 340 ASP A CA 1
ATOM 2650 C C . ASP A 1 340 ? 17.506 -8.964 -6.489 1.00 97.81 340 ASP A C 1
ATOM 2652 O O . ASP A 1 340 ? 18.604 -8.412 -6.617 1.00 97.81 340 ASP A O 1
ATOM 2656 N N . LEU A 1 341 ? 16.630 -8.638 -5.539 1.00 96.75 341 LEU A N 1
ATOM 2657 C CA . LEU A 1 341 ? 16.824 -7.660 -4.472 1.00 96.75 341 LEU A CA 1
ATOM 2658 C C . LEU A 1 341 ? 17.054 -8.397 -3.149 1.00 96.75 341 LEU A C 1
ATOM 2660 O O . LEU A 1 341 ? 16.179 -9.121 -2.670 1.00 96.75 341 LEU A O 1
ATOM 2664 N N . GLY A 1 342 ? 18.228 -8.205 -2.549 1.00 92.94 342 GLY A N 1
ATOM 2665 C CA . GLY A 1 342 ? 18.600 -8.849 -1.295 1.00 92.94 342 GLY A CA 1
ATOM 2666 C C . GLY A 1 342 ? 17.740 -8.402 -0.111 1.00 92.94 342 GLY A C 1
ATOM 2667 O O . GLY A 1 342 ? 17.176 -7.309 -0.089 1.00 92.94 342 GLY A O 1
ATOM 2668 N N . THR A 1 343 ? 17.696 -9.230 0.935 1.00 90.69 343 THR A N 1
ATOM 2669 C CA . THR A 1 343 ? 16.969 -8.955 2.194 1.00 90.69 343 THR A CA 1
ATOM 2670 C C . THR A 1 343 ? 17.516 -7.760 2.988 1.00 90.69 343 THR A C 1
ATOM 2672 O O . THR A 1 343 ? 16.898 -7.314 3.949 1.00 90.69 343 THR A O 1
ATOM 2675 N N . ASN A 1 344 ? 18.668 -7.227 2.578 1.00 90.88 344 ASN A N 1
ATOM 2676 C CA . ASN A 1 344 ? 19.275 -5.981 3.043 1.00 90.88 344 ASN A CA 1
ATOM 2677 C C . ASN A 1 344 ? 18.889 -4.754 2.187 1.00 90.88 344 ASN A C 1
ATOM 2679 O O . ASN A 1 344 ? 19.486 -3.694 2.365 1.00 90.88 344 ASN A O 1
ATOM 2683 N N . TRP A 1 345 ? 17.943 -4.903 1.252 1.00 89.19 345 TRP A N 1
ATOM 2684 C CA . TRP A 1 345 ? 17.505 -3.888 0.284 1.00 89.19 345 TRP A CA 1
ATOM 2685 C C . TRP A 1 345 ? 18.599 -3.420 -0.694 1.00 89.19 345 TRP A C 1
ATOM 2687 O O . TRP A 1 345 ? 18.525 -2.322 -1.240 1.00 89.19 345 TRP A O 1
ATOM 2697 N N . VAL A 1 346 ? 19.605 -4.266 -0.946 1.00 94.38 346 VAL A N 1
ATOM 2698 C CA . VAL A 1 346 ? 20.640 -4.048 -1.968 1.00 94.38 346 VAL A CA 1
ATOM 2699 C C . VAL A 1 346 ? 20.429 -5.029 -3.117 1.00 94.38 346 VAL A C 1
ATOM 2701 O O . VAL A 1 346 ? 20.244 -6.224 -2.894 1.00 94.38 346 VAL A O 1
ATOM 2704 N N . THR A 1 347 ? 20.458 -4.542 -4.355 1.00 97.19 347 THR A N 1
ATOM 2705 C CA . THR A 1 347 ? 20.296 -5.381 -5.548 1.00 97.19 347 THR A CA 1
ATOM 2706 C C . THR A 1 347 ? 21.466 -6.349 -5.704 1.00 97.19 347 THR A C 1
ATOM 2708 O O . THR A 1 347 ? 22.609 -5.934 -5.894 1.00 97.19 347 THR A O 1
ATOM 2711 N N . ASN A 1 348 ? 21.168 -7.648 -5.676 1.00 97.38 348 ASN A N 1
ATOM 2712 C CA . ASN A 1 348 ? 22.129 -8.715 -5.947 1.00 97.38 348 ASN A CA 1
ATOM 2713 C C . ASN A 1 348 ? 22.350 -8.884 -7.457 1.00 97.38 348 ASN A C 1
ATOM 2715 O O . ASN A 1 348 ? 23.469 -9.147 -7.901 1.00 97.38 348 ASN A O 1
ATOM 2719 N N . LEU A 1 349 ? 21.281 -8.750 -8.254 1.00 96.75 349 LEU A N 1
ATOM 2720 C CA . LEU A 1 349 ? 21.320 -8.934 -9.703 1.00 96.75 349 LEU A CA 1
ATOM 2721 C C . LEU A 1 349 ? 20.306 -8.020 -10.406 1.00 96.75 349 LEU A C 1
ATOM 2723 O O . LEU A 1 349 ? 19.103 -8.135 -10.199 1.00 96.75 349 LEU A O 1
ATOM 2727 N N . ALA A 1 350 ? 20.782 -7.160 -11.311 1.00 95.19 350 ALA A N 1
ATOM 2728 C CA . ALA A 1 350 ? 19.947 -6.256 -12.119 1.00 95.19 350 ALA A CA 1
ATOM 2729 C C . ALA A 1 350 ? 19.236 -6.951 -13.310 1.00 95.19 350 ALA A C 1
ATOM 2731 O O . ALA A 1 350 ? 18.789 -6.295 -14.253 1.00 95.19 350 ALA A O 1
ATOM 2732 N N . GLY A 1 351 ? 19.136 -8.284 -13.275 1.00 95.94 351 GLY A N 1
ATOM 2733 C CA . GLY A 1 351 ? 18.522 -9.118 -14.306 1.00 95.94 351 GLY A CA 1
ATOM 2734 C C . GLY A 1 351 ? 19.482 -9.675 -15.362 1.00 95.94 351 GLY A C 1
ATOM 2735 O O . GLY A 1 351 ? 20.617 -9.233 -15.527 1.00 95.94 351 GLY A O 1
ATOM 2736 N N . THR A 1 352 ? 19.004 -10.681 -16.092 1.00 96.50 352 THR A N 1
ATOM 2737 C CA . THR A 1 352 ? 19.668 -11.345 -17.225 1.00 96.50 352 THR A CA 1
ATOM 2738 C C . THR A 1 352 ? 18.723 -11.358 -18.426 1.00 96.50 352 THR A C 1
ATOM 2740 O O . THR A 1 352 ? 17.546 -11.679 -18.277 1.00 96.50 352 THR A O 1
ATOM 2743 N N . VAL A 1 353 ? 19.215 -11.033 -19.625 1.00 96.75 353 VAL A N 1
ATOM 2744 C CA . VAL A 1 353 ? 18.421 -11.140 -20.863 1.00 96.75 353 VAL A CA 1
ATOM 2745 C C . VAL A 1 353 ? 18.190 -12.616 -21.199 1.00 96.75 353 VAL A C 1
ATOM 2747 O O . VAL A 1 353 ? 19.147 -13.333 -21.483 1.00 96.75 353 VAL A O 1
ATOM 2750 N N . ALA A 1 354 ? 16.929 -13.054 -21.214 1.00 96.00 354 ALA A N 1
ATOM 2751 C CA . ALA A 1 354 ? 16.546 -14.400 -21.653 1.00 96.00 354 ALA A CA 1
ATOM 2752 C C . ALA A 1 354 ? 16.193 -14.451 -23.149 1.00 96.00 354 ALA A C 1
ATOM 2754 O O . ALA A 1 354 ? 16.452 -15.450 -23.817 1.00 96.00 354 ALA A O 1
ATOM 2755 N N . ALA A 1 355 ? 15.606 -13.375 -23.684 1.00 95.25 355 ALA A N 1
ATOM 2756 C CA . ALA A 1 355 ? 15.227 -13.266 -25.092 1.00 95.25 355 ALA A CA 1
ATOM 2757 C C . ALA A 1 355 ? 15.248 -11.806 -25.571 1.00 95.25 355 ALA A C 1
ATOM 2759 O O . ALA A 1 355 ? 15.057 -10.881 -24.780 1.00 95.25 355 ALA A O 1
ATOM 2760 N N . ALA A 1 356 ? 15.445 -11.602 -26.876 1.00 91.94 356 ALA A N 1
ATOM 2761 C CA . ALA A 1 356 ? 15.474 -10.279 -27.493 1.00 91.94 356 ALA A CA 1
ATOM 2762 C C . ALA A 1 356 ? 14.917 -10.285 -28.927 1.00 91.94 356 ALA A C 1
ATOM 2764 O O . ALA A 1 356 ? 15.174 -11.207 -29.700 1.00 91.94 356 ALA A O 1
ATOM 2765 N N . VAL A 1 357 ? 14.222 -9.209 -29.299 1.00 86.62 357 VAL A N 1
ATOM 2766 C CA . VAL A 1 357 ? 13.854 -8.853 -30.674 1.00 86.62 357 VAL A CA 1
ATOM 2767 C C . VAL A 1 357 ? 14.628 -7.584 -31.028 1.00 86.62 357 VAL A C 1
ATOM 2769 O O . VAL A 1 357 ? 14.238 -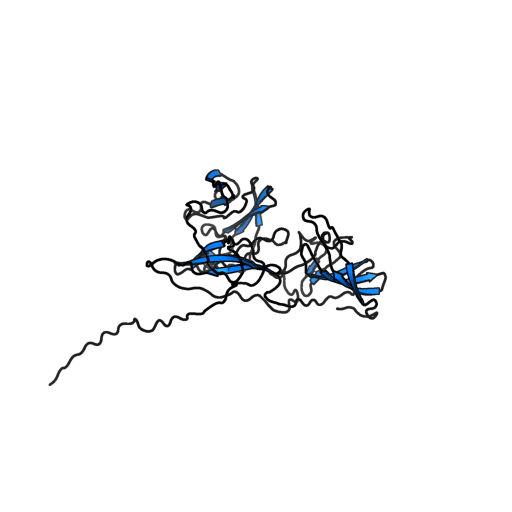6.475 -30.662 1.00 86.62 357 VAL A O 1
ATOM 2772 N N . LEU A 1 358 ? 15.763 -7.773 -31.706 1.00 76.94 358 LEU A N 1
ATOM 2773 C CA . LEU A 1 358 ? 16.807 -6.753 -31.913 1.00 76.94 358 LEU A CA 1
ATOM 2774 C C . LEU A 1 358 ? 16.471 -5.684 -32.971 1.00 76.94 358 LEU A C 1
ATOM 2776 O O . LEU A 1 358 ? 17.257 -4.771 -33.209 1.00 76.94 358 LEU A O 1
ATOM 2780 N N . THR A 1 359 ? 15.305 -5.786 -33.605 1.00 67.19 359 THR A N 1
ATOM 2781 C CA . THR A 1 359 ? 14.786 -4.780 -34.535 1.00 67.19 359 THR A CA 1
ATOM 2782 C C . THR A 1 359 ? 13.266 -4.782 -34.497 1.00 67.19 359 THR A C 1
ATOM 2784 O O . THR A 1 359 ? 12.607 -5.584 -35.159 1.00 67.19 359 THR A O 1
ATOM 2787 N N . LEU A 1 360 ? 12.689 -3.836 -33.755 1.00 67.38 360 LEU A N 1
ATOM 2788 C CA . LEU A 1 360 ? 11.359 -3.347 -34.105 1.00 67.38 360 LEU A CA 1
ATOM 2789 C C . LEU A 1 360 ? 11.474 -2.536 -35.407 1.00 67.38 360 LEU A C 1
ATOM 2791 O O . LEU A 1 360 ? 12.504 -1.911 -35.671 1.00 67.38 360 LEU A O 1
ATOM 2795 N N . GLY A 1 361 ? 10.436 -2.556 -36.247 1.00 61.12 361 GLY A N 1
ATOM 2796 C CA . GLY A 1 361 ? 10.433 -1.770 -37.486 1.00 61.12 361 GLY A CA 1
ATOM 2797 C C . GLY A 1 361 ? 10.606 -0.275 -37.192 1.00 61.12 361 GLY A C 1
ATOM 2798 O O . GLY A 1 361 ? 10.100 0.210 -36.186 1.00 61.12 361 GLY A O 1
ATOM 2799 N N . ALA A 1 362 ? 11.282 0.474 -38.069 1.00 57.66 362 ALA A N 1
ATOM 2800 C CA . ALA A 1 362 ? 11.687 1.866 -37.801 1.00 57.66 362 ALA A CA 1
ATOM 2801 C C . ALA A 1 362 ? 10.534 2.839 -37.448 1.00 57.66 362 ALA A C 1
ATOM 2803 O O . ALA A 1 362 ? 10.779 3.886 -36.857 1.00 57.66 362 ALA A O 1
ATOM 2804 N N . ASN A 1 363 ? 9.287 2.474 -37.771 1.00 60.78 363 ASN A N 1
ATOM 2805 C CA . ASN A 1 363 ? 8.070 3.240 -37.480 1.00 60.78 363 ASN A CA 1
ATOM 2806 C C . ASN A 1 363 ? 7.237 2.648 -36.317 1.00 60.78 363 ASN A C 1
ATOM 2808 O O . ASN A 1 363 ? 6.073 3.011 -36.152 1.00 60.78 363 ASN A O 1
ATOM 2812 N N . ALA A 1 364 ? 7.779 1.704 -35.540 1.00 62.62 364 ALA A N 1
ATOM 2813 C CA . ALA A 1 364 ? 7.089 1.071 -34.416 1.00 62.62 364 ALA A CA 1
ATOM 2814 C C . ALA A 1 364 ? 6.980 2.040 -33.227 1.00 62.62 364 ALA A C 1
ATOM 2816 O O . ALA A 1 364 ? 7.861 2.111 -32.373 1.00 62.62 364 ALA A O 1
ATOM 2817 N N . THR A 1 365 ? 5.890 2.805 -33.183 1.00 66.06 365 THR A N 1
ATOM 2818 C CA . THR A 1 365 ? 5.613 3.774 -32.111 1.00 66.06 365 THR A CA 1
ATOM 2819 C C . THR A 1 365 ? 4.890 3.173 -30.913 1.00 66.06 365 THR A C 1
ATOM 2821 O O . THR A 1 365 ? 4.916 3.774 -29.847 1.00 66.06 365 THR A O 1
ATOM 2824 N N . LYS A 1 366 ? 4.252 2.005 -31.053 1.00 69.50 366 LYS A N 1
ATOM 2825 C CA . LYS A 1 366 ? 3.496 1.349 -29.979 1.00 69.50 366 LYS A CA 1
ATOM 2826 C C . LYS A 1 366 ? 3.810 -0.145 -29.915 1.00 69.50 366 LYS A C 1
ATOM 2828 O O . LYS A 1 366 ? 3.967 -0.772 -30.965 1.00 69.50 366 LYS A O 1
ATOM 2833 N N . ILE A 1 367 ? 3.846 -0.679 -28.695 1.00 63.69 367 ILE A N 1
ATOM 2834 C CA . ILE A 1 367 ? 3.827 -2.115 -28.362 1.00 63.69 367 ILE A CA 1
ATOM 2835 C C . ILE A 1 367 ? 2.614 -2.442 -27.486 1.00 63.69 367 ILE A C 1
ATOM 2837 O O . ILE A 1 367 ? 2.096 -1.501 -26.836 1.00 63.69 367 ILE A O 1
#

Radius of gyration: 25.89 Å; Cα contacts (8 Å, |Δi|>4): 705; chains: 1; bounding box: 103×45×68 Å

Organism: NCBI:txid1150837

Solvent-accessible surface area (backbone atoms only — not comparable to full-atom values): 22502 Å² total; per-residue (Å²): 139,80,90,86,86,78,91,77,84,82,75,91,81,83,74,86,73,78,83,82,73,84,80,70,79,55,46,39,55,34,55,50,35,76,58,43,42,46,62,41,71,78,32,36,26,18,38,22,58,47,90,60,32,30,79,52,59,55,71,46,81,56,11,38,49,73,42,76,98,69,37,28,32,58,47,73,50,42,50,95,80,43,40,17,46,27,33,36,30,62,78,51,48,23,82,81,50,52,30,51,66,90,73,87,62,78,38,86,70,36,77,43,86,54,43,46,42,81,56,48,73,57,61,46,98,89,61,50,36,33,36,43,21,42,74,49,47,31,27,40,33,31,38,39,90,78,65,72,43,82,76,46,73,44,78,78,46,72,51,99,47,76,89,57,52,100,82,76,61,72,94,74,81,78,89,78,58,100,60,87,74,96,70,90,69,64,57,43,64,31,57,45,80,87,69,40,60,33,38,40,33,44,42,89,50,70,94,65,32,31,24,30,33,70,42,72,67,91,75,72,100,83,75,86,86,85,85,82,83,68,68,80,76,88,80,75,88,81,59,48,64,50,97,65,81,62,92,67,52,27,21,52,37,78,57,64,74,90,40,49,54,65,49,71,41,78,44,81,51,91,69,52,96,70,85,38,70,94,73,38,49,61,41,74,42,60,75,58,53,55,100,73,72,82,94,84,79,80,48,75,53,72,83,65,46,61,73,38,71,55,68,56,66,55,84,54,58,66,23,37,35,45,29,38,42,27,53,70,95,45,49,24,44,34,32,34,36,66,22,32,46,38,100,82,79,46,75,75,33,74,43,44,80,78,46,75,43,86,68,55,61,98,80,64,38,64,87

Foldseek 3Di:
DDDDDDDDDPDVPPDPDPPADDDDPPLFLWAFALWAAEDQQQWAWIWGADQQWPVGGQIDTHHDFDDPVFQKGWDWAFHPQFWIWIKMWGPQCCNVVSRDGDDTDIDGQEIGGGGQASWYWDQDPVRWIWIFGDFQWTKIFTADSRRHDTPDIDGPAGDPDSLADRVNDDQDFDDDDPDDDRDDWDWDWYQHSVGAIKTWTWDPPPPQHTTIHIDRRDDDPPDHDDDDHRDDDDDDDDQLADDDDDSQKIWRHDAPPVAWDGHRHTGGDFPDDDLAPLPGGPHMDGIDGPPDDDDDDKDFCPPDAAQDWDFDKPDDQFIWTWIWHDHHLFIKIFTWGGFHQDPVRHTPDSTDTPDIGRHDDSPCRMD

pLDDT: mean 77.42, std 19.75, range [25.03, 98.38]